Protein AF-0000000068389903 (afdb_homodimer)

pLDDT: mean 89.95, std 9.12, range [30.08, 98.62]

Sequence (602 aa):
MDLNRTVRKAVIPVAGNGTRFLPATKAMPKEMLTIVDRPVVQYAVDEAMQAGIEHIIFVTSRNKTAIEDYFDSAPELINTLTRSGKTVQVLQLEKMLPVAGTVSYTRQQVPLGLGHAVWCARELVGKEPFALLLPDMVSYGARGCIAGLMELYDEVGGNILGVEECLPEEVSSYGVVGVGQKVNHGFSVTEMVEKPEPSKAPSNYYLNGRYILQPEIFDILARQERGAGNEIQLTDGMKRLAEKQPFHAQKYSGRTFDCGSKQGFIAANVAFSLMRSDMEAQVLASVKELIANHESRVQAAMDLNRTVRKAVIPVAGNGTRFLPATKAMPKEMLTIVDRPVVQYAVDEAMQAGIEHIIFVTSRNKTAIEDYFDSAPELINTLTRSGKTVQVLQLEKMLPVAGTVSYTRQQVPLGLGHAVWCARELVGKEPFALLLPDMVSYGARGCIAGLMELYDEVGGNILGVEECLPEEVSSYGVVGVGQKVNHGFSVTEMVEKPEPSKAPSNYYLNGRYILQPEIFDILARQERGAGNEIQLTDGMKRLAEKQPFHAQKYSGRTFDCGSKQGFIAANVAFSLMRSDMEAQVLASVKELIANHESRVQAA

Organism: Agrobacterium fabrum (strain C58 / ATCC 33970) (NCBI:txid176299)

InterPro domains:
  IPR005771 UTP--glucose-1-phosphate uridylyltransferase, bacterial/archaeal-type [PTHR43197] (6-293)
  IPR005771 UTP--glucose-1-phosphate uridylyltransferase, bacterial/archaeal-type [cd02541] (8-274)
  IPR005835 Nucleotidyl transferase domain [PF00483] (9-270)
  IPR029044 Nucleotide-diphospho-sugar transferases [G3DSA:3.90.550.10] (2-292)
  IPR029044 Nucleotide-diphospho-sugar transferases [SSF53448] (8-279)

Nearest PDB structures (foldseek):
  5i1f-assembly1_A-2  TM=9.658E-01  e=2.493E-39  Burkholderia vietnamiensis G4
  5j49-assembly1_A  TM=9.443E-01  e=2.102E-37  Paraburkholderia xenovorans LB400
  5ve7-assembly1_A  TM=9.549E-01  e=1.439E-34  Burkholderia ambifaria MC40-6
  8f73-assembly1_B-2  TM=9.116E-01  e=5.793E-33  Pseudomonas aeruginosa PAO1
  8f73-assembly2_C  TM=9.127E-01  e=7.882E-33  Pseudomonas aeruginosa PAO1

Structure (mmCIF, N/CA/C/O backbone):
data_AF-0000000068389903-model_v1
#
loop_
_entity.id
_entity.type
_entity.pdbx_description
1 polymer 'UTP--glucose-1-phosphate uridylyltransferase'
#
loop_
_atom_site.group_PDB
_atom_site.id
_atom_site.type_symbol
_atom_site.label_atom_id
_atom_site.label_alt_id
_atom_site.label_comp_id
_atom_site.label_asym_id
_atom_site.label_entity_id
_atom_site.label_seq_id
_atom_site.pdbx_PDB_ins_code
_atom_site.Cartn_x
_atom_site.Cartn_y
_atom_site.Cartn_z
_atom_site.occupancy
_atom_site.B_iso_or_equiv
_atom_site.auth_seq_id
_atom_site.auth_comp_id
_atom_site.auth_asym_id
_atom_site.auth_atom_id
_atom_site.pdbx_PDB_model_num
ATOM 1 N N . MET A 1 1 ? 3.689 47.781 10.742 1 30.08 1 MET A N 1
ATOM 2 C CA . MET A 1 1 ? 2.787 46.656 10.477 1 30.08 1 MET A CA 1
ATOM 3 C C . MET A 1 1 ? 3.568 45.406 10.117 1 30.08 1 MET A C 1
ATOM 5 O O . MET A 1 1 ? 4.242 45.344 9.094 1 30.08 1 MET A O 1
ATOM 9 N N . ASP A 1 2 ? 4.395 44.75 10.906 1 40.91 2 ASP A N 1
ATOM 10 C CA . ASP A 1 2 ? 5.426 43.75 10.664 1 40.91 2 ASP A CA 1
ATOM 11 C C . ASP A 1 2 ? 4.938 42.688 9.68 1 40.91 2 ASP A C 1
ATOM 13 O O . ASP A 1 2 ? 3.938 42.031 9.922 1 40.91 2 ASP A O 1
ATOM 17 N N . LEU A 1 3 ? 4.996 42.906 8.383 1 47.38 3 LEU A N 1
ATOM 18 C CA . LEU A 1 3 ? 4.602 42.156 7.195 1 47.38 3 LEU A CA 1
ATOM 19 C C . LEU A 1 3 ? 4.832 40.656 7.391 1 47.38 3 LEU A C 1
ATOM 21 O O . LEU A 1 3 ? 5.926 40.25 7.773 1 47.38 3 LEU A O 1
ATOM 25 N N . ASN A 1 4 ? 3.652 40 7.75 1 64.75 4 ASN A N 1
ATOM 26 C CA . ASN A 1 4 ? 3.709 38.531 7.945 1 64.75 4 ASN A CA 1
ATOM 27 C C . ASN A 1 4 ? 4.66 37.875 6.949 1 64.75 4 ASN A C 1
ATOM 29 O O . ASN A 1 4 ? 4.574 38.125 5.746 1 64.75 4 ASN A O 1
ATOM 33 N N . ARG A 1 5 ? 5.898 37.531 7.488 1 79.06 5 ARG A N 1
ATOM 34 C CA . ARG A 1 5 ? 6.859 36.812 6.641 1 79.06 5 ARG A CA 1
ATOM 35 C C . ARG A 1 5 ? 6.188 35.688 5.859 1 79.06 5 ARG A C 1
ATOM 37 O O . ARG A 1 5 ? 5.281 35.031 6.367 1 79.06 5 ARG A O 1
ATOM 44 N N . THR A 1 6 ? 6.395 35.719 4.641 1 89.31 6 THR A N 1
ATOM 45 C CA . THR A 1 6 ? 5.855 34.688 3.752 1 89.31 6 THR A CA 1
ATOM 46 C C . THR A 1 6 ? 6.27 33.312 4.223 1 89.31 6 THR A C 1
ATOM 48 O O . THR A 1 6 ? 7.402 33.094 4.668 1 89.31 6 THR A O 1
ATOM 51 N N . VAL A 1 7 ? 5.395 32.438 4.262 1 95.69 7 VAL A N 1
ATOM 52 C CA . VAL A 1 7 ? 5.676 31.047 4.59 1 95.69 7 VAL A CA 1
ATOM 53 C C . VAL A 1 7 ? 6.258 30.344 3.371 1 95.69 7 VAL A C 1
ATOM 55 O O . VAL A 1 7 ? 5.527 30 2.439 1 95.69 7 VAL A O 1
ATOM 58 N N . ARG A 1 8 ? 7.516 30.109 3.387 1 95.25 8 ARG A N 1
ATOM 59 C CA . ARG A 1 8 ? 8.188 29.562 2.209 1 95.25 8 ARG A CA 1
ATOM 60 C C . ARG A 1 8 ? 8.625 28.125 2.445 1 95.25 8 ARG A C 1
ATOM 62 O O . ARG A 1 8 ? 8.914 27.391 1.495 1 95.25 8 ARG A O 1
ATOM 69 N N . LYS A 1 9 ? 8.734 27.719 3.658 1 96.88 9 LYS A N 1
ATOM 70 C CA . LYS A 1 9 ? 9.258 26.391 3.992 1 96.88 9 LYS A CA 1
ATOM 71 C C . LYS A 1 9 ? 8.18 25.516 4.617 1 96.88 9 LYS A C 1
ATOM 73 O O . LYS A 1 9 ? 7.285 26.016 5.301 1 96.88 9 LYS A O 1
ATOM 78 N N . ALA A 1 10 ? 8.273 24.234 4.328 1 97.88 10 ALA A N 1
ATOM 79 C CA . ALA A 1 10 ? 7.371 23.25 4.922 1 97.88 10 ALA A CA 1
ATOM 80 C C . ALA A 1 10 ? 8.148 22.094 5.539 1 97.88 10 ALA A C 1
ATOM 82 O O . ALA A 1 10 ? 9.148 21.625 4.973 1 97.88 10 ALA A O 1
ATOM 83 N N . VAL A 1 11 ? 7.754 21.734 6.723 1 97.94 11 VAL A N 1
ATOM 84 C CA . VAL A 1 11 ? 8.312 20.578 7.406 1 97.94 11 VAL A CA 1
ATOM 85 C C . VAL A 1 11 ? 7.348 19.391 7.305 1 97.94 11 VAL A C 1
ATOM 87 O O . VAL A 1 11 ? 6.16 19.531 7.605 1 97.94 11 VAL A O 1
ATOM 90 N N . ILE A 1 12 ? 7.828 18.25 6.863 1 97.38 12 ILE A N 1
ATOM 91 C CA . ILE A 1 12 ? 7.066 17.016 6.75 1 97.38 12 ILE A CA 1
ATOM 92 C C . ILE A 1 12 ? 7.758 15.906 7.547 1 97.38 12 ILE A C 1
ATOM 94 O O . ILE A 1 12 ? 8.734 15.32 7.086 1 97.38 12 ILE A O 1
ATOM 98 N N . PRO A 1 13 ? 7.246 15.617 8.758 1 97 13 PRO A N 1
ATOM 99 C CA . PRO A 1 13 ? 7.836 14.547 9.562 1 97 13 PRO A CA 1
ATOM 100 C C . PRO A 1 13 ? 7.527 13.156 9.016 1 97 13 PRO A C 1
ATOM 102 O O . PRO A 1 13 ? 6.355 12.789 8.875 1 97 13 PRO A O 1
ATOM 105 N N . VAL A 1 14 ? 8.547 12.375 8.719 1 94.5 14 VAL A N 1
ATOM 106 C CA . VAL A 1 14 ? 8.383 11.031 8.172 1 94.5 14 VAL A CA 1
ATOM 107 C C . VAL A 1 14 ? 9.273 10.055 8.93 1 94.5 14 VAL A C 1
ATOM 109 O O . VAL A 1 14 ? 9.781 9.086 8.352 1 94.5 14 VAL A O 1
ATOM 112 N N . ALA A 1 15 ? 9.516 10.305 10.164 1 89.75 15 ALA A N 1
ATOM 113 C CA . ALA A 1 15 ? 10.516 9.539 10.914 1 89.75 15 ALA A CA 1
ATOM 114 C C . ALA A 1 15 ? 9.859 8.398 11.695 1 89.75 15 ALA A C 1
ATOM 116 O O . ALA A 1 15 ? 10.555 7.52 12.203 1 89.75 15 ALA A O 1
ATOM 117 N N . GLY A 1 16 ? 8.609 8.359 11.781 1 85.31 16 GLY A N 1
ATOM 118 C CA . GLY A 1 16 ? 7.922 7.383 12.609 1 85.31 16 GLY A CA 1
ATOM 119 C C . GLY A 1 16 ? 8.141 5.953 12.164 1 85.31 16 GLY A C 1
ATOM 120 O O . GLY A 1 16 ? 8.32 5.688 10.977 1 85.31 16 GLY A O 1
ATOM 121 N N . ASN A 1 17 ? 7.973 5.027 13.125 1 80.81 17 ASN A N 1
ATOM 122 C CA . ASN A 1 17 ? 8.203 3.615 12.844 1 80.81 17 ASN A CA 1
ATOM 123 C C . ASN A 1 17 ? 6.988 2.963 12.195 1 80.81 17 ASN A C 1
ATOM 125 O O . ASN A 1 17 ? 7.09 1.868 11.633 1 80.81 17 ASN A O 1
ATOM 129 N N . GLY A 1 18 ? 5.93 3.574 12.32 1 86.69 18 GLY A N 1
ATOM 130 C CA . GLY A 1 18 ? 4.734 3.033 11.688 1 86.69 18 GLY A CA 1
ATOM 131 C C . GLY A 1 18 ? 4.305 1.701 12.266 1 86.69 18 GLY A C 1
ATOM 132 O O . GLY A 1 18 ? 3.926 0.789 11.531 1 86.69 18 GLY A O 1
ATOM 133 N N . THR A 1 19 ? 4.297 1.556 13.555 1 83.94 19 THR A N 1
ATOM 134 C CA . THR A 1 19 ? 4.09 0.281 14.234 1 83.94 19 THR A CA 1
ATOM 135 C C . THR A 1 19 ? 2.67 -0.229 14 1 83.94 19 THR A C 1
ATOM 137 O O . THR A 1 19 ? 2.428 -1.438 14.016 1 83.94 19 THR A O 1
ATOM 140 N N . ARG A 1 20 ? 1.738 0.607 13.734 1 85.06 20 ARG A N 1
ATOM 141 C CA . ARG A 1 20 ? 0.344 0.231 13.531 1 85.06 20 ARG A CA 1
ATOM 142 C C . ARG A 1 20 ? 0.177 -0.547 12.227 1 85.06 20 ARG A C 1
ATOM 144 O O . ARG A 1 20 ? -0.823 -1.241 12.039 1 85.06 20 ARG A O 1
ATOM 151 N N . PHE A 1 21 ? 1.105 -0.457 11.383 1 89.69 21 PHE A N 1
ATOM 152 C CA . PHE A 1 21 ? 0.989 -1.113 10.086 1 89.69 21 PHE A CA 1
ATOM 153 C C . PHE A 1 21 ? 1.991 -2.256 9.961 1 89.69 21 PHE A C 1
ATOM 155 O O . PHE A 1 21 ? 2.309 -2.695 8.859 1 89.69 21 PHE A O 1
ATOM 162 N N . LEU A 1 22 ? 2.521 -2.57 11.078 1 88.31 22 LEU A N 1
ATOM 163 C CA . LEU A 1 22 ? 3.266 -3.824 11.047 1 88.31 22 LEU A CA 1
ATOM 164 C C . LEU A 1 22 ? 2.379 -4.973 10.578 1 88.31 22 LEU A C 1
ATOM 166 O O . LEU A 1 22 ? 1.187 -5.008 10.891 1 88.31 22 LEU A O 1
ATOM 170 N N . PRO A 1 23 ? 2.885 -5.848 9.727 1 89.25 23 PRO A N 1
ATOM 171 C CA . PRO A 1 23 ? 4.301 -6.113 9.469 1 89.25 23 PRO A CA 1
ATOM 172 C C . PRO A 1 23 ? 4.836 -5.344 8.266 1 89.25 23 PRO A C 1
ATOM 174 O O . PRO A 1 23 ? 6.039 -5.355 8.008 1 89.25 23 PRO A O 1
ATOM 177 N N . ALA A 1 24 ? 4.008 -4.695 7.555 1 86.69 24 ALA A N 1
ATOM 178 C CA . ALA A 1 24 ? 4.441 -4.035 6.324 1 86.69 24 ALA A CA 1
ATOM 179 C C . ALA A 1 24 ? 5.555 -3.027 6.605 1 86.69 24 ALA A C 1
ATOM 181 O O . ALA A 1 24 ? 6.512 -2.924 5.836 1 86.69 24 ALA A O 1
ATOM 182 N N . THR A 1 25 ? 5.422 -2.367 7.68 1 86 25 THR A N 1
ATOM 183 C CA . THR A 1 25 ? 6.316 -1.25 7.969 1 86 25 THR A CA 1
ATOM 184 C C . THR A 1 25 ? 7.656 -1.75 8.5 1 86 25 THR A C 1
ATOM 186 O O . THR A 1 25 ? 8.547 -0.953 8.805 1 86 25 THR A O 1
ATOM 189 N N . LYS A 1 26 ? 7.77 -3.033 8.578 1 83.31 26 LYS A N 1
ATOM 190 C CA . LYS A 1 26 ? 9.078 -3.617 8.867 1 83.31 26 LYS A CA 1
ATOM 191 C C . LYS A 1 26 ? 10.102 -3.223 7.809 1 83.31 26 LYS A C 1
ATOM 193 O O . LYS A 1 26 ? 11.281 -3.051 8.109 1 83.31 26 LYS A O 1
ATOM 198 N N . ALA A 1 27 ? 9.594 -3.119 6.582 1 81.88 27 ALA A N 1
ATOM 199 C CA . ALA A 1 27 ? 10.531 -2.898 5.488 1 81.88 27 ALA A CA 1
ATOM 200 C C . ALA A 1 27 ? 10.094 -1.722 4.617 1 81.88 27 ALA A C 1
ATOM 202 O O . ALA A 1 27 ? 10.727 -1.422 3.604 1 81.88 27 ALA A O 1
ATOM 203 N N . MET A 1 28 ? 9.07 -1.075 5.074 1 86.38 28 MET A N 1
ATOM 204 C CA . MET A 1 28 ? 8.562 0.061 4.312 1 86.38 28 MET A CA 1
ATOM 205 C C . MET A 1 28 ? 8.07 1.166 5.246 1 86.38 28 MET A C 1
ATOM 207 O O . MET A 1 28 ? 7.324 0.903 6.188 1 86.38 28 MET A O 1
ATOM 211 N N . PRO A 1 29 ? 8.484 2.379 4.922 1 89.94 29 PRO A N 1
ATOM 212 C CA . PRO A 1 29 ? 7.902 3.473 5.703 1 89.94 29 PRO A CA 1
ATOM 213 C C . PRO A 1 29 ? 6.391 3.594 5.512 1 89.94 29 PRO A C 1
ATOM 215 O O . PRO A 1 29 ? 5.891 3.412 4.398 1 89.94 29 PRO A O 1
ATOM 218 N N . LYS A 1 30 ? 5.73 3.893 6.555 1 91.12 30 LYS A N 1
ATOM 219 C CA . LYS A 1 30 ? 4.281 4.035 6.48 1 91.12 30 LYS A CA 1
ATOM 220 C C . LYS A 1 30 ? 3.887 5.141 5.508 1 91.12 30 LYS A C 1
ATOM 222 O O . LYS A 1 30 ? 2.828 5.074 4.879 1 91.12 30 LYS A O 1
ATOM 227 N N . GLU A 1 31 ? 4.707 6.105 5.387 1 92.5 31 GLU A N 1
ATOM 228 C CA . GLU A 1 31 ? 4.457 7.238 4.5 1 92.5 31 GLU A CA 1
ATOM 229 C C . GLU A 1 31 ? 4.543 6.82 3.035 1 92.5 31 GLU A C 1
ATOM 231 O O . GLU A 1 31 ? 4.117 7.566 2.146 1 92.5 31 GLU A O 1
ATOM 236 N N . MET A 1 32 ? 5.07 5.613 2.824 1 91.81 32 MET A N 1
ATOM 237 C CA . MET A 1 32 ? 5.215 5.109 1.46 1 91.81 32 MET A CA 1
ATOM 238 C C . MET A 1 32 ? 4.059 4.184 1.1 1 91.81 32 MET A C 1
ATOM 240 O O . MET A 1 32 ? 3.955 3.727 -0.041 1 91.81 32 MET A O 1
ATOM 244 N N . LEU A 1 33 ? 3.262 3.918 2.096 1 93.5 33 LEU A N 1
ATOM 245 C CA . LEU A 1 33 ? 2.051 3.18 1.753 1 93.5 33 LEU A CA 1
ATOM 246 C C . LEU A 1 33 ? 1.246 3.918 0.69 1 93.5 33 LEU A C 1
ATOM 248 O O . LEU A 1 33 ? 1.258 5.152 0.642 1 93.5 33 LEU A O 1
ATOM 252 N N . THR A 1 34 ? 0.503 3.162 -0.12 1 94.44 34 THR A N 1
ATOM 253 C CA . THR A 1 34 ? -0.035 3.803 -1.313 1 94.44 34 THR A CA 1
ATOM 254 C C . THR A 1 34 ? -1.554 3.928 -1.222 1 94.44 34 THR A C 1
ATOM 256 O O . THR A 1 34 ? -2.229 3.018 -0.736 1 94.44 34 THR A O 1
ATOM 259 N N . ILE A 1 35 ? -1.964 5.066 -1.566 1 94.44 35 ILE A N 1
ATOM 260 C CA . ILE A 1 35 ? -3.361 5.254 -1.945 1 94.44 35 ILE A CA 1
ATOM 261 C C . ILE A 1 35 ? -3.512 5.094 -3.457 1 94.44 35 ILE A C 1
ATOM 263 O O . ILE A 1 35 ? -3.08 5.953 -4.223 1 94.44 35 ILE A O 1
ATOM 267 N N . VAL A 1 36 ? -4.113 4.016 -3.842 1 93.06 36 VAL A N 1
ATOM 268 C CA . VAL A 1 36 ? -4.203 3.549 -5.223 1 93.06 36 VAL A CA 1
ATOM 269 C C . VAL A 1 36 ? -2.801 3.324 -5.781 1 93.06 36 VAL A C 1
ATOM 271 O O . VAL A 1 36 ? -2.217 2.254 -5.602 1 93.06 36 VAL A O 1
ATOM 274 N N . ASP A 1 37 ? -2.113 4.383 -6.371 1 92.38 37 ASP A N 1
ATOM 275 C CA . ASP A 1 37 ? -0.802 4.191 -6.98 1 92.38 37 ASP A CA 1
ATOM 276 C C . ASP A 1 37 ? 0.18 5.266 -6.523 1 92.38 37 ASP A C 1
ATOM 278 O O . ASP A 1 37 ? 1.258 5.418 -7.105 1 92.38 37 ASP A O 1
ATOM 282 N N . ARG A 1 38 ? -0.188 6.031 -5.52 1 93.25 38 ARG A N 1
ATOM 283 C CA . ARG A 1 38 ? 0.658 7.117 -5.039 1 93.25 38 ARG A CA 1
ATOM 284 C C . ARG A 1 38 ? 0.916 6.992 -3.539 1 93.25 38 ARG A C 1
ATOM 286 O O . ARG A 1 38 ? -0.008 6.73 -2.766 1 93.25 38 ARG A O 1
ATOM 293 N N . PRO A 1 39 ? 2.188 7.164 -3.15 1 94.38 39 PRO A N 1
ATOM 294 C CA . PRO A 1 39 ? 2.477 7.137 -1.716 1 94.38 39 PRO A CA 1
ATOM 295 C C . PRO A 1 39 ? 1.772 8.258 -0.952 1 94.38 39 PRO A C 1
ATOM 297 O O . PRO A 1 39 ? 1.602 9.359 -1.482 1 94.38 39 PRO A O 1
ATOM 300 N N . VAL A 1 40 ? 1.478 8.008 0.271 1 94.44 40 VAL A N 1
ATOM 301 C CA . VAL A 1 40 ? 0.803 8.953 1.154 1 94.44 40 VAL A CA 1
ATOM 302 C C . VAL A 1 40 ? 1.606 10.25 1.237 1 94.44 40 VAL A C 1
ATOM 304 O O . VAL A 1 40 ? 1.036 11.344 1.211 1 94.44 40 VAL A O 1
ATOM 307 N N . VAL A 1 41 ? 2.914 10.164 1.264 1 94.56 41 VAL A N 1
ATOM 308 C CA . VAL A 1 41 ? 3.787 11.32 1.454 1 94.56 41 VAL A CA 1
ATOM 309 C C . VAL A 1 41 ? 3.682 12.25 0.249 1 94.56 41 VAL A C 1
ATOM 311 O O . VAL A 1 41 ? 3.832 13.469 0.381 1 94.56 41 VAL A O 1
ATOM 314 N N . GLN A 1 42 ? 3.393 11.711 -0.896 1 92.81 42 GLN A N 1
ATOM 315 C CA . GLN A 1 42 ? 3.299 12.516 -2.113 1 92.81 42 GLN A CA 1
ATOM 316 C C . GLN A 1 42 ? 2.158 13.523 -2.021 1 92.81 42 GLN A C 1
ATOM 318 O O . GLN A 1 42 ? 2.258 14.633 -2.557 1 92.81 42 GLN A O 1
ATOM 323 N N . TYR A 1 43 ? 1.104 13.156 -1.395 1 93.38 43 TYR A N 1
ATOM 324 C CA . TYR A 1 43 ? -0.045 14.047 -1.264 1 93.38 43 TYR A CA 1
ATOM 325 C C . TYR A 1 43 ? 0.307 15.273 -0.435 1 93.38 43 TYR A C 1
ATOM 327 O O . TYR A 1 43 ? -0.146 16.375 -0.732 1 93.38 43 TYR A O 1
ATOM 335 N N . ALA A 1 44 ? 1.075 15.062 0.589 1 94.38 44 ALA A N 1
ATOM 336 C CA . ALA A 1 44 ? 1.529 16.188 1.404 1 94.38 44 ALA A CA 1
ATOM 337 C C . ALA A 1 44 ? 2.436 17.109 0.602 1 94.38 44 ALA A C 1
ATOM 339 O O . ALA A 1 44 ? 2.305 18.344 0.678 1 94.38 44 ALA A O 1
ATOM 340 N N . VAL A 1 45 ? 3.311 16.531 -0.181 1 93.12 45 VAL A N 1
ATOM 341 C CA . VAL A 1 45 ? 4.254 17.297 -0.983 1 93.12 45 VAL A CA 1
ATOM 342 C C . VAL A 1 45 ? 3.502 18.109 -2.043 1 93.12 45 VAL A C 1
ATOM 344 O O . VAL A 1 45 ? 3.748 19.297 -2.217 1 93.12 45 VAL A O 1
ATOM 347 N N . ASP A 1 46 ? 2.588 17.453 -2.707 1 91.62 46 ASP A N 1
ATOM 348 C CA . ASP A 1 46 ? 1.787 18.125 -3.729 1 91.62 46 ASP A CA 1
ATOM 349 C C . ASP A 1 46 ? 1.021 19.297 -3.137 1 91.62 46 ASP A C 1
ATOM 351 O O . ASP A 1 46 ? 0.947 20.375 -3.748 1 91.62 46 ASP A O 1
ATOM 355 N N . GLU A 1 47 ? 0.43 19.047 -1.997 1 93.38 47 GLU A N 1
ATOM 356 C CA . GLU A 1 47 ? -0.327 20.094 -1.323 1 93.38 47 GLU A CA 1
ATOM 357 C C . GLU A 1 47 ? 0.563 21.281 -0.984 1 93.38 47 GLU A C 1
ATOM 359 O O . GLU A 1 47 ? 0.171 22.438 -1.183 1 93.38 47 GLU A O 1
ATOM 364 N N . ALA A 1 48 ? 1.746 21.016 -0.447 1 93.75 48 ALA A N 1
ATOM 365 C CA . ALA A 1 48 ? 2.699 22.062 -0.107 1 93.75 48 ALA A CA 1
ATOM 366 C C . ALA A 1 48 ? 3.094 22.875 -1.343 1 93.75 48 ALA A C 1
ATOM 368 O O . ALA A 1 48 ? 3.092 24.109 -1.315 1 93.75 48 ALA A O 1
ATOM 369 N N . MET A 1 49 ? 3.338 22.172 -2.383 1 89.81 49 MET A N 1
ATOM 370 C CA . MET A 1 49 ? 3.746 22.828 -3.623 1 89.81 49 MET A CA 1
ATOM 371 C C . MET A 1 49 ? 2.617 23.688 -4.18 1 89.81 49 MET A C 1
ATOM 373 O O . MET A 1 49 ? 2.854 24.812 -4.625 1 89.81 49 MET A O 1
ATOM 377 N N . GLN A 1 50 ? 1.479 23.188 -4.117 1 89.38 50 GLN A N 1
ATOM 378 C CA . GLN A 1 50 ? 0.307 23.906 -4.598 1 89.38 50 GLN A CA 1
ATOM 379 C C . GLN A 1 50 ? 0.088 25.203 -3.801 1 89.38 50 GLN A C 1
ATOM 381 O O . GLN A 1 50 ? -0.409 26.188 -4.336 1 89.38 50 GLN A O 1
ATOM 386 N N . ALA A 1 51 ? 0.481 25.172 -2.572 1 93.25 51 ALA A N 1
ATOM 387 C CA . ALA A 1 51 ? 0.275 26.312 -1.689 1 93.25 51 ALA A CA 1
ATOM 388 C C . ALA A 1 51 ? 1.389 27.344 -1.858 1 93.25 51 ALA A C 1
ATOM 390 O O . ALA A 1 51 ? 1.389 28.375 -1.192 1 93.25 51 ALA A O 1
ATOM 391 N N . GLY A 1 52 ? 2.355 27.031 -2.689 1 90.75 52 GLY A N 1
ATOM 392 C CA . GLY A 1 52 ? 3.412 27.984 -2.982 1 90.75 52 GLY A CA 1
ATOM 393 C C . GLY A 1 52 ? 4.641 27.797 -2.113 1 90.75 52 GLY A C 1
ATOM 394 O O . GLY A 1 52 ? 5.527 28.656 -2.088 1 90.75 52 GLY A O 1
ATOM 395 N N . ILE A 1 53 ? 4.738 26.719 -1.399 1 93.88 53 ILE A N 1
ATOM 396 C CA . I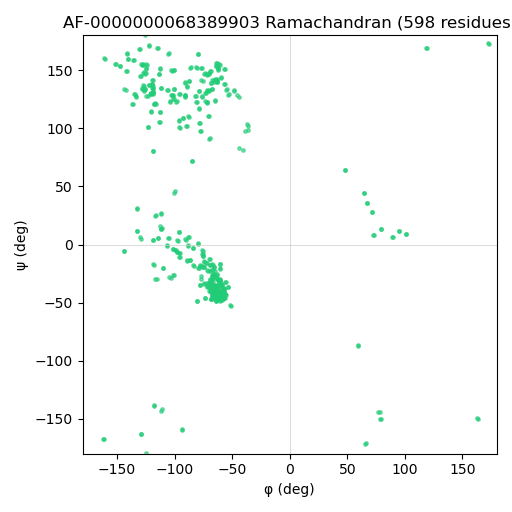LE A 1 53 ? 5.922 26.406 -0.609 1 93.88 53 ILE A CA 1
ATOM 397 C C . ILE A 1 53 ? 7.129 26.219 -1.532 1 93.88 53 ILE A C 1
ATOM 399 O O . ILE A 1 53 ? 7.027 25.562 -2.574 1 93.88 53 ILE A O 1
ATOM 403 N N . GLU A 1 54 ? 8.234 26.734 -1.091 1 90.94 54 GLU A N 1
ATOM 404 C CA . GLU A 1 54 ? 9.43 26.734 -1.933 1 90.94 54 GLU A CA 1
ATOM 405 C C . GLU A 1 54 ? 10.414 25.656 -1.494 1 90.94 54 GLU A C 1
ATOM 407 O O . GLU A 1 54 ? 11.234 25.203 -2.293 1 90.94 54 GLU A O 1
ATOM 412 N N . HIS A 1 55 ? 10.383 25.359 -0.279 1 93.62 55 HIS A N 1
ATOM 413 C CA . HIS A 1 55 ? 11.359 24.438 0.289 1 93.62 55 HIS A CA 1
ATOM 414 C C . HIS A 1 55 ? 10.695 23.438 1.222 1 93.62 55 HIS A C 1
ATOM 416 O O . HIS A 1 55 ? 10.039 23.812 2.193 1 93.62 55 HIS A O 1
ATOM 422 N N . ILE A 1 56 ? 10.883 22.156 0.854 1 95.44 56 ILE A N 1
ATOM 423 C CA . ILE A 1 56 ? 10.312 21.094 1.659 1 95.44 56 ILE A CA 1
ATOM 424 C C . ILE A 1 56 ? 11.406 20.438 2.504 1 95.44 56 ILE A C 1
ATOM 426 O O . ILE A 1 56 ? 12.469 20.078 1.988 1 95.44 56 ILE A O 1
ATOM 430 N N . ILE A 1 57 ? 11.172 20.328 3.773 1 95.44 57 ILE A N 1
ATOM 431 C CA . ILE A 1 57 ? 12.102 19.719 4.711 1 95.44 57 ILE A CA 1
ATOM 432 C C . ILE A 1 57 ? 11.5 18.422 5.25 1 95.44 57 ILE A C 1
ATOM 434 O O . ILE A 1 57 ? 10.516 18.438 5.988 1 95.44 57 ILE A O 1
ATOM 438 N N . PHE A 1 58 ? 12.141 17.297 4.902 1 94.81 58 PHE A N 1
ATOM 439 C CA . PHE A 1 58 ? 11.734 16.016 5.449 1 94.81 58 PHE A CA 1
ATOM 440 C C . PHE A 1 58 ? 12.5 15.695 6.727 1 94.81 58 PHE A C 1
ATOM 442 O O . PHE A 1 58 ? 13.727 15.852 6.773 1 94.81 58 PHE A O 1
ATOM 449 N N . VAL A 1 59 ? 11.766 15.383 7.793 1 95.62 59 VAL A N 1
ATOM 450 C CA . VAL A 1 59 ? 12.406 14.828 8.984 1 95.62 59 VAL A CA 1
ATOM 451 C C . VAL A 1 59 ? 12.312 13.305 8.953 1 95.62 59 VAL A C 1
ATOM 453 O O . VAL A 1 59 ? 11.25 12.734 9.203 1 95.62 59 VAL A O 1
ATOM 456 N N . THR A 1 60 ? 13.359 12.664 8.703 1 92.5 60 THR A N 1
ATOM 457 C CA . THR A 1 60 ? 13.391 11.227 8.461 1 92.5 60 THR A CA 1
ATOM 458 C C . THR A 1 60 ? 14.188 10.508 9.547 1 92.5 60 THR A C 1
ATOM 460 O O . THR A 1 60 ? 14.656 11.141 10.5 1 92.5 60 THR A O 1
ATOM 463 N N . SER A 1 61 ? 14.141 9.234 9.609 1 88.12 61 SER A N 1
ATOM 464 C CA . SER A 1 61 ? 14.898 8.391 10.523 1 88.12 61 SER A CA 1
ATOM 465 C C . SER A 1 61 ? 15.617 7.27 9.773 1 88.12 61 SER A C 1
ATOM 467 O O . SER A 1 61 ? 15.844 7.375 8.562 1 88.12 61 SER A O 1
ATOM 469 N N . ARG A 1 62 ? 16.016 6.27 10.57 1 76.19 62 ARG A N 1
ATOM 470 C CA . ARG A 1 62 ? 16.688 5.137 9.945 1 76.19 62 ARG A CA 1
ATOM 471 C C . ARG A 1 62 ? 15.719 4.316 9.109 1 76.19 62 ARG A C 1
ATOM 473 O O . ARG A 1 62 ? 14.523 4.242 9.43 1 76.19 62 ARG A O 1
ATOM 480 N N . ASN A 1 63 ? 16.141 3.727 8.031 1 72.25 63 ASN A N 1
ATOM 481 C CA . ASN A 1 63 ? 15.391 2.791 7.199 1 72.25 63 ASN A CA 1
ATOM 482 C C . ASN A 1 63 ? 14.289 3.5 6.414 1 72.25 63 ASN A C 1
ATOM 484 O O . ASN A 1 63 ? 13.195 2.953 6.234 1 72.25 63 ASN A O 1
ATOM 488 N N . LYS A 1 64 ? 14.547 4.785 6.141 1 79.06 64 LYS A N 1
ATOM 489 C CA . LYS A 1 64 ? 13.578 5.559 5.371 1 79.06 64 LYS A CA 1
ATOM 490 C C . LYS A 1 64 ? 14.125 5.914 3.992 1 79.06 64 LYS A C 1
ATOM 492 O O . LYS A 1 64 ? 13.719 6.914 3.398 1 79.06 64 LYS A O 1
ATOM 497 N N . THR A 1 65 ? 14.984 5.145 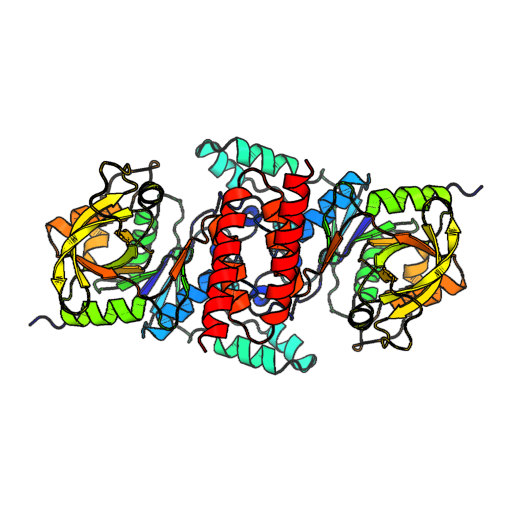3.506 1 79.56 65 THR A N 1
ATOM 498 C CA . THR A 1 65 ? 15.648 5.398 2.23 1 79.56 65 THR A CA 1
ATOM 499 C C . THR A 1 65 ? 14.641 5.402 1.088 1 79.56 65 THR A C 1
ATOM 501 O O . THR A 1 65 ? 14.82 6.109 0.095 1 79.56 65 THR A O 1
ATOM 504 N N . ALA A 1 66 ? 13.633 4.691 1.234 1 83.56 66 ALA A N 1
ATOM 505 C CA . ALA A 1 66 ? 12.609 4.605 0.192 1 83.56 66 ALA A CA 1
ATOM 506 C C . ALA A 1 66 ? 12 5.973 -0.098 1 83.56 66 ALA A C 1
ATOM 508 O O . ALA A 1 66 ? 11.656 6.277 -1.242 1 83.56 66 ALA A O 1
ATOM 509 N N . ILE A 1 67 ? 11.867 6.785 0.882 1 86.75 67 ILE A N 1
ATOM 510 C CA . ILE A 1 67 ? 11.305 8.117 0.712 1 86.75 67 ILE A CA 1
ATOM 511 C C . ILE A 1 67 ? 12.266 8.984 -0.093 1 86.75 67 ILE A C 1
ATOM 513 O O . ILE A 1 67 ? 11.859 9.672 -1.036 1 86.75 67 ILE A O 1
ATOM 517 N N . GLU A 1 68 ? 13.492 8.945 0.269 1 83.25 68 GLU A N 1
ATOM 518 C CA . GLU A 1 68 ? 14.508 9.703 -0.457 1 83.25 68 GLU A CA 1
ATOM 519 C C . GLU A 1 68 ? 14.594 9.25 -1.911 1 83.25 68 GLU A C 1
ATOM 521 O O . GLU A 1 68 ? 14.656 10.078 -2.822 1 83.25 68 GLU A O 1
ATOM 526 N N . ASP A 1 69 ? 14.523 7.953 -2.096 1 82.5 69 ASP A N 1
ATOM 527 C CA . ASP A 1 69 ? 14.586 7.391 -3.441 1 82.5 69 ASP A CA 1
ATOM 528 C C . ASP A 1 69 ? 13.375 7.82 -4.27 1 82.5 69 ASP A C 1
ATOM 530 O O . ASP A 1 69 ? 13.492 8.047 -5.477 1 82.5 69 ASP A O 1
ATOM 534 N N . TYR A 1 70 ? 12.328 7.93 -3.662 1 85.69 70 TYR A N 1
ATOM 535 C CA . TYR A 1 70 ? 11.086 8.273 -4.348 1 85.69 70 TYR A CA 1
ATOM 536 C C . TYR A 1 70 ? 11.148 9.695 -4.906 1 85.69 70 TYR A C 1
ATOM 538 O O . TYR A 1 70 ? 10.672 9.953 -6.012 1 85.69 70 TYR A O 1
ATOM 546 N N . PHE A 1 71 ? 11.711 10.594 -4.199 1 84.19 71 PHE A N 1
ATOM 547 C CA . PHE A 1 71 ? 11.742 11.992 -4.621 1 84.19 71 PHE A CA 1
ATOM 548 C C . PHE A 1 71 ? 13.055 12.312 -5.328 1 84.19 71 PHE A C 1
ATOM 550 O O . PHE A 1 71 ? 13.375 13.484 -5.562 1 84.19 71 PHE A O 1
ATOM 557 N N . ASP A 1 72 ? 13.789 11.281 -5.625 1 78.5 72 ASP A N 1
ATOM 558 C CA . ASP A 1 72 ? 15.031 11.43 -6.379 1 78.5 72 ASP A CA 1
ATOM 559 C C . ASP A 1 72 ? 14.852 10.969 -7.824 1 78.5 72 ASP A C 1
ATOM 561 O O . ASP A 1 72 ? 13.82 10.391 -8.18 1 78.5 72 ASP A O 1
ATOM 565 N N . SER A 1 73 ? 15.828 11.375 -8.641 1 74.56 73 SER A N 1
ATOM 566 C CA . SER A 1 73 ? 15.82 10.914 -10.023 1 74.56 73 SER A CA 1
ATOM 567 C C . SER A 1 73 ? 16 9.398 -10.094 1 74.56 73 SER A C 1
ATOM 569 O O . SER A 1 73 ? 16.578 8.789 -9.195 1 74.56 73 SER A O 1
ATOM 571 N N . ALA A 1 74 ? 15.273 8.789 -11.008 1 72.81 74 ALA A N 1
ATOM 572 C CA . ALA A 1 74 ? 15.422 7.359 -11.273 1 72.81 74 ALA A CA 1
ATOM 573 C C . ALA A 1 74 ? 15.867 7.105 -12.711 1 72.81 74 ALA A C 1
ATOM 575 O O . ALA A 1 74 ? 15.07 6.664 -13.539 1 72.81 74 ALA A O 1
ATOM 576 N N . PRO A 1 75 ? 17.094 7.242 -12.945 1 74.56 75 PRO A N 1
ATOM 577 C CA . PRO A 1 75 ? 17.578 7.176 -14.336 1 74.56 75 PRO A CA 1
ATOM 578 C C . PRO A 1 75 ? 17.406 5.789 -14.945 1 74.56 75 PRO A C 1
ATOM 580 O O . PRO A 1 75 ? 17.062 5.672 -16.125 1 74.56 75 PRO A O 1
ATOM 583 N N . GLU A 1 76 ? 17.625 4.809 -14.164 1 76.25 76 GLU A N 1
ATOM 584 C CA . GLU A 1 76 ? 17.5 3.451 -14.68 1 76.25 76 GLU A CA 1
ATOM 585 C C . GLU A 1 76 ? 16.062 3.145 -15.07 1 76.25 76 GLU A C 1
ATOM 587 O O . GLU A 1 76 ? 15.805 2.576 -16.141 1 76.25 76 GLU A O 1
ATOM 592 N N . LEU A 1 77 ? 15.227 3.504 -14.234 1 76.56 77 LEU A N 1
ATOM 593 C CA . LEU A 1 77 ? 13.812 3.303 -14.516 1 76.56 77 LEU A CA 1
ATOM 594 C C . LEU A 1 77 ? 13.391 4.086 -15.75 1 76.56 77 LEU A C 1
ATOM 596 O O . LEU A 1 77 ? 12.695 3.555 -16.625 1 76.56 77 LEU A O 1
ATOM 600 N N . ILE A 1 78 ? 13.797 5.297 -15.852 1 77.31 78 ILE A N 1
ATOM 601 C CA . ILE A 1 78 ? 13.453 6.16 -16.969 1 77.31 78 ILE A CA 1
ATOM 602 C C . ILE A 1 78 ? 13.969 5.551 -18.281 1 77.31 78 ILE A C 1
ATOM 604 O O . ILE A 1 78 ? 13.266 5.527 -19.281 1 77.31 78 ILE A O 1
ATOM 608 N N . ASN A 1 79 ? 15.156 5.02 -18.172 1 78.12 79 ASN A N 1
ATOM 609 C CA . ASN A 1 79 ? 15.742 4.391 -19.344 1 78.12 79 ASN A CA 1
ATOM 610 C C . ASN A 1 79 ? 14.945 3.162 -19.781 1 78.12 79 ASN A C 1
ATOM 612 O O . ASN A 1 79 ? 14.672 2.984 -20.969 1 78.12 79 ASN A O 1
ATOM 616 N N . THR A 1 80 ? 14.617 2.43 -18.828 1 77.88 80 THR A N 1
ATOM 617 C CA . THR A 1 80 ? 13.852 1.222 -19.109 1 77.88 80 THR A CA 1
ATOM 618 C C . THR A 1 80 ? 12.492 1.573 -19.703 1 77.88 80 THR A C 1
ATOM 620 O O . THR A 1 80 ? 12.055 0.965 -20.672 1 77.88 80 THR A O 1
ATOM 623 N N . LEU A 1 81 ? 11.852 2.52 -19.125 1 78.81 81 LEU A N 1
ATOM 624 C CA . LEU A 1 81 ? 10.547 2.961 -19.609 1 78.81 81 LEU A CA 1
ATOM 625 C C . LEU A 1 81 ? 10.648 3.551 -21.016 1 78.81 81 LEU A C 1
ATOM 627 O O . LEU A 1 81 ? 9.781 3.311 -21.859 1 78.81 81 LEU A O 1
ATOM 631 N N . THR A 1 82 ? 11.688 4.289 -21.219 1 79.81 82 THR A N 1
ATOM 632 C CA . THR A 1 82 ? 11.906 4.895 -22.531 1 79.81 82 THR A CA 1
ATOM 633 C C . THR A 1 82 ? 12.125 3.824 -23.594 1 79.81 82 THR A C 1
ATOM 635 O O . THR A 1 82 ? 11.547 3.896 -24.672 1 79.81 82 THR A O 1
ATOM 638 N N . ARG A 1 83 ? 12.852 2.812 -23.266 1 77.06 83 ARG A N 1
ATOM 639 C CA . ARG A 1 83 ? 13.133 1.718 -24.188 1 77.06 83 ARG A CA 1
ATOM 640 C C . ARG A 1 83 ? 11.875 0.923 -24.5 1 77.06 83 ARG A C 1
ATOM 642 O O . ARG A 1 83 ? 11.719 0.402 -25.609 1 77.06 83 ARG A O 1
ATOM 649 N N . SER A 1 84 ? 11.07 0.921 -23.531 1 77.75 84 SER A N 1
ATOM 650 C CA . SER A 1 84 ? 9.828 0.168 -23.703 1 77.75 84 SER A CA 1
ATOM 651 C C . SER A 1 84 ? 8.742 1.03 -24.328 1 77.75 84 SER A C 1
ATOM 653 O O . SER A 1 84 ? 7.602 0.584 -24.484 1 77.75 84 SER A O 1
ATOM 655 N N . GLY A 1 85 ? 9.062 2.287 -24.594 1 76.06 85 GLY A N 1
ATOM 656 C CA . GLY A 1 85 ? 8.141 3.188 -25.266 1 76.06 85 GLY A CA 1
ATOM 657 C C . GLY A 1 85 ? 7.082 3.758 -24.344 1 76.06 85 GLY A C 1
ATOM 658 O O . GLY A 1 85 ? 6.039 4.234 -24.797 1 76.06 85 GLY A O 1
ATOM 659 N N . LYS A 1 86 ? 7.293 3.604 -23.141 1 80.38 86 LYS A N 1
ATOM 660 C CA . LYS A 1 86 ? 6.332 4.098 -22.156 1 80.38 86 LYS A CA 1
ATOM 661 C C . LYS A 1 86 ? 6.578 5.57 -21.844 1 80.38 86 LYS A C 1
ATOM 663 O O . LYS A 1 86 ? 6.898 5.922 -20.703 1 80.38 86 LYS A O 1
ATOM 668 N N . THR A 1 87 ? 6.285 6.484 -22.734 1 80.38 87 THR A N 1
ATOM 669 C CA . THR A 1 87 ? 6.617 7.906 -22.688 1 80.38 87 THR A CA 1
ATOM 670 C C . THR A 1 87 ? 5.734 8.633 -21.688 1 80.38 87 THR A C 1
ATOM 672 O O . THR A 1 87 ? 6.188 9.562 -21 1 80.38 87 THR A O 1
ATOM 675 N N . VAL A 1 88 ? 4.5 8.195 -21.547 1 79.12 88 VAL A N 1
ATOM 676 C CA . VAL A 1 88 ? 3.562 8.836 -20.641 1 79.12 88 VAL A CA 1
ATOM 677 C C . VAL A 1 88 ? 4.055 8.68 -19.203 1 79.12 88 VAL A C 1
ATOM 679 O O . VAL A 1 88 ? 4.059 9.641 -18.422 1 79.12 88 VAL A O 1
ATOM 682 N N . GLN A 1 89 ? 4.488 7.566 -18.891 1 80.19 89 GLN A N 1
ATOM 683 C CA . GLN A 1 89 ? 4.996 7.293 -17.562 1 80.19 89 GLN A CA 1
ATOM 684 C C . GLN A 1 89 ? 6.262 8.102 -17.266 1 80.19 89 GLN A C 1
ATOM 686 O O . GLN A 1 89 ? 6.453 8.594 -16.156 1 80.19 89 GLN A O 1
ATOM 691 N N . VAL A 1 90 ? 7.117 8.219 -18.281 1 82.44 90 VAL A N 1
ATOM 692 C CA . VAL A 1 90 ? 8.359 8.969 -18.141 1 82.44 90 VAL A CA 1
ATOM 693 C C . VAL A 1 90 ? 8.047 10.43 -17.828 1 82.44 90 VAL A C 1
ATOM 695 O O . VAL A 1 90 ? 8.625 11.008 -16.906 1 82.44 90 VAL A O 1
ATOM 698 N N . LEU A 1 91 ? 7.121 10.992 -18.531 1 77.94 91 LEU A N 1
ATOM 699 C CA . LEU A 1 91 ? 6.75 12.383 -18.344 1 77.94 91 LEU A CA 1
ATOM 700 C C . LEU A 1 91 ? 6.148 12.602 -16.953 1 77.94 91 LEU A C 1
ATOM 702 O O . LEU A 1 91 ? 6.434 13.609 -16.297 1 77.94 91 LEU A O 1
ATOM 706 N N . GLN A 1 92 ? 5.398 11.641 -16.516 1 77.88 92 GLN A N 1
ATOM 707 C CA . GLN A 1 92 ? 4.781 11.719 -15.203 1 77.88 92 GLN A CA 1
ATOM 708 C C . GLN A 1 92 ? 5.836 11.719 -14.102 1 77.88 92 GLN A C 1
ATOM 710 O O . GLN A 1 92 ? 5.738 12.492 -13.141 1 77.88 92 GLN A O 1
ATOM 715 N N . LEU A 1 93 ? 6.789 10.914 -14.281 1 77.88 93 LEU A N 1
ATOM 716 C CA . LEU A 1 93 ? 7.848 10.797 -13.281 1 77.88 93 LEU A CA 1
ATOM 717 C C . LEU A 1 93 ? 8.688 12.07 -13.227 1 77.88 93 LEU A C 1
ATOM 719 O O . LEU A 1 93 ? 9.094 12.508 -12.141 1 77.88 93 LEU A O 1
ATOM 723 N N . GLU A 1 94 ? 8.891 12.648 -14.344 1 76.69 94 GLU A N 1
ATOM 724 C CA . GLU A 1 94 ? 9.695 13.867 -14.414 1 76.69 94 GLU A CA 1
ATOM 725 C C . GLU A 1 94 ? 8.969 15.039 -13.773 1 76.69 94 GLU A C 1
ATOM 727 O O . GLU A 1 94 ? 9.586 15.883 -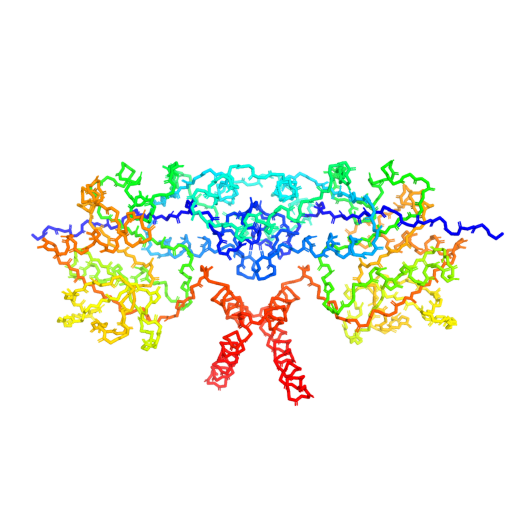13.117 1 76.69 94 GLU A O 1
ATOM 732 N N . LYS A 1 95 ? 7.703 15.047 -13.867 1 74.12 95 LYS A N 1
ATOM 733 C CA . LYS A 1 95 ? 6.895 16.141 -13.344 1 74.12 95 LYS A CA 1
ATOM 734 C C . LYS A 1 95 ? 6.812 16.094 -11.82 1 74.12 95 LYS A C 1
ATOM 736 O O . LYS A 1 95 ? 6.586 17.109 -11.164 1 74.12 95 LYS A O 1
ATOM 741 N N . MET A 1 96 ? 7.086 15 -11.336 1 75.56 96 MET A N 1
ATOM 742 C CA . MET A 1 96 ? 6.902 14.797 -9.906 1 75.56 96 MET A CA 1
ATOM 743 C C . MET A 1 96 ? 8.164 15.172 -9.141 1 75.56 96 MET A C 1
ATOM 745 O O . MET A 1 96 ? 8.133 15.344 -7.918 1 75.56 96 MET A O 1
ATOM 749 N N . LEU A 1 97 ? 9.234 15.32 -9.836 1 75.19 97 LEU A N 1
ATOM 750 C CA . LEU A 1 97 ? 10.508 15.578 -9.18 1 75.19 97 LEU A CA 1
ATOM 751 C C . LEU A 1 97 ? 10.602 17.031 -8.711 1 75.19 97 LEU A C 1
ATOM 753 O O . LEU A 1 97 ? 10.305 17.953 -9.477 1 75.19 97 LEU A O 1
ATOM 757 N N . PRO A 1 98 ? 10.922 17.141 -7.461 1 72.69 98 PRO A N 1
ATOM 758 C CA . PRO A 1 98 ? 11.18 18.5 -7.004 1 72.69 98 PRO A CA 1
ATOM 759 C C . PRO A 1 98 ? 12.391 19.141 -7.684 1 72.69 98 PRO A C 1
ATOM 761 O O . PRO A 1 98 ? 13.258 18.422 -8.188 1 72.69 98 PRO A O 1
ATOM 764 N N . VAL A 1 99 ? 12.328 20.453 -7.719 1 74.38 99 VAL A N 1
ATOM 765 C CA . VAL A 1 99 ? 13.461 21.203 -8.258 1 74.38 99 VAL A CA 1
ATOM 766 C C . VAL A 1 99 ? 14.68 21.016 -7.363 1 74.38 99 VAL A C 1
ATOM 768 O O . VAL A 1 99 ? 14.547 20.938 -6.137 1 74.38 99 VAL A O 1
ATOM 771 N N . ALA A 1 100 ? 15.781 20.906 -8.031 1 73.94 100 ALA A N 1
ATOM 772 C CA . ALA A 1 100 ? 17.031 20.719 -7.285 1 73.94 100 ALA A CA 1
ATOM 773 C C . ALA A 1 100 ? 17.188 21.797 -6.223 1 73.94 100 ALA A C 1
ATOM 775 O O . ALA A 1 100 ? 16.953 22.984 -6.488 1 73.94 100 ALA A O 1
ATOM 776 N N . GLY A 1 101 ? 17.453 21.359 -5.055 1 75.88 101 GLY A N 1
ATOM 777 C CA . GLY A 1 101 ? 17.719 22.281 -3.967 1 75.88 101 GLY A CA 1
ATOM 778 C C . GLY A 1 101 ? 16.484 22.719 -3.215 1 75.88 101 GLY A C 1
ATOM 779 O O . GLY A 1 101 ? 16.547 23.547 -2.312 1 75.88 101 GLY A O 1
ATOM 780 N N . THR A 1 102 ? 15.375 22.141 -3.516 1 86.62 102 THR A N 1
ATOM 781 C CA . THR A 1 102 ? 14.133 22.562 -2.885 1 86.62 102 THR A CA 1
ATOM 782 C C . THR A 1 102 ? 13.664 21.547 -1.859 1 86.62 102 THR A C 1
ATOM 784 O O . THR A 1 102 ? 12.633 21.734 -1.211 1 86.62 102 THR A O 1
ATOM 787 N N . VAL A 1 103 ? 14.422 20.516 -1.75 1 89.44 103 VAL A N 1
ATOM 788 C CA . VAL A 1 103 ? 14.086 19.484 -0.773 1 89.44 103 VAL A CA 1
ATOM 789 C C . VAL A 1 103 ? 15.289 19.219 0.129 1 89.44 103 VAL A C 1
ATOM 791 O O . VAL A 1 103 ? 16.422 19.125 -0.347 1 89.44 103 VAL A O 1
ATOM 794 N N . SER A 1 104 ? 15.07 19.188 1.4 1 91.31 104 SER A N 1
ATOM 795 C CA . SER A 1 104 ? 16.109 18.875 2.379 1 91.31 104 SER A CA 1
ATOM 796 C C . SER A 1 104 ? 15.664 17.766 3.322 1 91.31 104 SER A C 1
ATOM 798 O O . SER A 1 104 ? 14.469 17.516 3.48 1 91.31 104 SER A O 1
ATOM 800 N N . TYR A 1 105 ? 16.703 17.141 3.832 1 90.81 105 TYR A N 1
ATOM 801 C CA . TYR A 1 105 ? 16.438 16.062 4.77 1 90.81 105 TYR A CA 1
ATOM 802 C C . TYR A 1 105 ? 17.203 16.281 6.074 1 90.81 105 TYR A C 1
ATOM 804 O O . TYR A 1 105 ? 18.344 16.75 6.066 1 90.81 105 TYR A O 1
ATOM 812 N N . THR A 1 106 ? 16.594 16.078 7.168 1 92.69 106 THR A N 1
ATOM 813 C CA . THR A 1 106 ? 17.234 15.984 8.477 1 92.69 106 THR A CA 1
ATOM 814 C C . THR A 1 106 ? 16.766 14.734 9.219 1 92.69 106 THR A C 1
ATOM 816 O O . THR A 1 106 ? 15.883 14.008 8.742 1 92.69 106 THR A O 1
ATOM 819 N N . ARG A 1 107 ? 17.484 14.398 10.352 1 91 107 ARG A N 1
ATOM 820 C CA . ARG A 1 107 ? 17.266 13.086 10.961 1 91 107 ARG A CA 1
ATOM 821 C C . ARG A 1 107 ? 16.75 13.227 12.391 1 91 107 ARG A C 1
ATOM 823 O O . ARG A 1 107 ? 17.234 14.078 13.148 1 91 107 ARG A O 1
ATOM 830 N N . GLN A 1 108 ? 15.719 12.531 12.625 1 91.38 108 GLN A N 1
ATOM 831 C CA . GLN A 1 108 ? 15.352 12.219 14 1 91.38 108 GLN A CA 1
ATOM 832 C C . GLN A 1 108 ? 15.891 10.852 14.422 1 91.38 108 GLN A C 1
ATOM 834 O O . GLN A 1 108 ? 15.266 9.828 14.156 1 91.38 108 GLN A O 1
ATOM 839 N N . GLN A 1 109 ? 16.922 10.758 15.117 1 81.19 109 GLN A N 1
ATOM 840 C CA . GLN A 1 109 ? 17.656 9.523 15.398 1 81.19 109 GLN A CA 1
ATOM 841 C C . GLN A 1 109 ? 16.875 8.633 16.359 1 81.19 109 GLN A C 1
ATOM 843 O O . GLN A 1 109 ? 16.906 7.402 16.234 1 81.19 109 GLN A O 1
ATOM 848 N N . VAL A 1 110 ? 16.172 9.289 17.312 1 81.12 110 VAL A N 1
ATOM 849 C CA . VAL A 1 110 ? 15.375 8.562 18.281 1 81.12 110 VAL A CA 1
ATOM 850 C C . VAL A 1 110 ? 13.938 9.07 18.25 1 81.12 110 VAL A C 1
ATOM 852 O O . VAL A 1 110 ? 13.688 10.273 18.25 1 81.12 110 VAL A O 1
ATOM 855 N N . PRO A 1 111 ? 13.07 8.047 18.094 1 82.75 111 PRO A N 1
ATOM 856 C CA . PRO A 1 111 ? 11.664 8.469 18.016 1 82.75 111 PRO A CA 1
ATOM 857 C C . PRO A 1 111 ? 11.133 9 19.344 1 82.75 111 PRO A C 1
ATOM 859 O O . PRO A 1 111 ? 10.445 8.273 20.078 1 82.75 111 PRO A O 1
ATOM 862 N N . LEU A 1 112 ? 11.211 10.281 19.594 1 87.5 112 LEU A N 1
ATOM 863 C CA . LEU A 1 112 ? 10.852 10.883 20.875 1 87.5 112 LEU A CA 1
ATOM 864 C C . LEU A 1 112 ? 9.516 11.609 20.766 1 87.5 112 LEU A C 1
ATOM 866 O O . LEU A 1 112 ? 9.141 12.367 21.672 1 87.5 112 LEU A O 1
ATOM 870 N N . GLY A 1 113 ? 8.883 11.469 19.609 1 89.88 113 GLY A N 1
ATOM 871 C CA . GLY A 1 113 ? 7.582 12.094 19.438 1 89.88 113 GLY A CA 1
ATOM 872 C C . GLY A 1 113 ? 7.551 13.125 18.328 1 89.88 113 GLY A C 1
ATOM 873 O O . GLY A 1 113 ? 8.602 13.516 17.812 1 89.88 113 GLY A O 1
ATOM 874 N N . LEU A 1 114 ? 6.309 13.516 18.031 1 92.81 114 LEU A N 1
ATOM 875 C CA . LEU A 1 114 ? 6.102 14.453 16.938 1 92.81 114 LEU A CA 1
ATOM 876 C C . LEU A 1 114 ? 6.738 15.805 17.266 1 92.81 114 LEU A C 1
ATOM 878 O O . LEU A 1 114 ? 7.293 16.453 16.375 1 92.81 114 LEU A O 1
ATOM 882 N N . GLY A 1 115 ? 6.598 16.266 18.516 1 95.44 115 GLY A N 1
ATOM 883 C CA . GLY A 1 115 ? 7.238 17.516 18.906 1 95.44 115 GLY A CA 1
ATOM 884 C C . GLY A 1 115 ? 8.734 17.516 18.672 1 95.44 115 GLY A C 1
ATOM 885 O O . GLY A 1 115 ? 9.289 18.5 18.156 1 95.44 115 GLY A O 1
ATOM 886 N N . HIS A 1 116 ? 9.328 16.438 19.016 1 94.94 116 HIS A N 1
ATOM 887 C CA . HIS A 1 116 ? 10.766 16.312 18.812 1 94.94 116 HIS A CA 1
ATOM 888 C C . HIS A 1 116 ? 11.109 16.266 17.328 1 94.94 116 HIS A C 1
ATOM 890 O O . HIS A 1 116 ? 12.117 16.828 16.891 1 94.94 116 HIS A O 1
ATOM 896 N N . ALA A 1 117 ? 10.312 15.578 16.547 1 95.25 117 ALA A N 1
ATOM 897 C CA . ALA A 1 117 ? 10.531 15.531 15.102 1 95.25 117 ALA A CA 1
ATOM 898 C C . ALA A 1 117 ? 10.547 16.938 14.508 1 95.25 117 ALA A C 1
ATOM 900 O O . ALA A 1 117 ? 11.438 17.266 13.719 1 95.25 117 ALA A O 1
ATOM 901 N N . VAL A 1 118 ? 9.586 17.719 14.906 1 96.88 118 VAL A N 1
ATOM 902 C CA . VAL A 1 118 ? 9.516 19.094 14.438 1 96.88 118 VAL A CA 1
ATOM 903 C C . VAL A 1 118 ? 10.75 19.859 14.883 1 96.88 118 VAL A C 1
ATOM 905 O O . VAL A 1 118 ? 11.352 20.609 14.102 1 96.88 118 VAL A O 1
ATOM 908 N N . TRP A 1 119 ? 11.148 19.688 16.094 1 96.5 119 TRP A N 1
ATOM 909 C CA . TRP A 1 119 ? 12.312 20.359 16.641 1 96.5 119 TRP A CA 1
ATOM 910 C C . TRP A 1 119 ? 13.562 20.062 15.828 1 96.5 119 TRP A C 1
ATOM 912 O O . TRP A 1 119 ? 14.422 20.922 15.656 1 96.5 119 TRP A O 1
ATOM 922 N N . CYS A 1 120 ? 13.719 18.906 15.352 1 95.94 120 CYS A N 1
ATOM 923 C CA . CYS A 1 120 ? 14.891 18.484 14.586 1 95.94 120 CYS A CA 1
ATOM 924 C C . CYS A 1 120 ? 15.055 19.312 13.328 1 95.94 120 CYS A C 1
ATOM 926 O O . CYS A 1 120 ? 16.141 19.391 12.766 1 95.94 120 CYS A O 1
ATOM 928 N N . ALA A 1 121 ? 14.008 19.938 12.891 1 96.19 121 ALA A N 1
ATOM 929 C CA . ALA A 1 121 ? 14.047 20.688 11.648 1 96.19 121 ALA A CA 1
ATOM 930 C C . ALA A 1 121 ? 14.438 22.141 11.906 1 96.19 121 ALA A C 1
ATOM 932 O O . ALA A 1 121 ? 14.516 22.953 10.977 1 96.19 121 ALA A O 1
ATOM 933 N N . ARG A 1 122 ? 14.766 22.547 13.062 1 96.38 122 ARG A N 1
ATOM 934 C CA . ARG A 1 122 ? 14.891 23.938 13.5 1 96.38 122 ARG A CA 1
ATOM 935 C C . ARG A 1 122 ? 15.977 24.656 12.711 1 96.38 122 ARG A C 1
ATOM 937 O O . ARG A 1 122 ? 15.805 25.828 12.344 1 96.38 122 ARG A O 1
ATOM 944 N N . GLU A 1 123 ? 17.094 24.016 12.453 1 93.88 123 GLU A N 1
ATOM 945 C CA . GLU A 1 123 ? 18.203 24.688 11.789 1 93.88 123 GLU A CA 1
ATOM 946 C C . GLU A 1 123 ? 17.891 24.953 10.32 1 93.88 123 GLU A C 1
ATOM 948 O O . GLU A 1 123 ? 18.344 25.953 9.758 1 93.88 123 GLU A O 1
ATOM 953 N N . LEU A 1 124 ? 17.156 24.078 9.727 1 94.25 124 LEU A N 1
ATOM 954 C CA . LEU A 1 124 ? 16.812 24.219 8.32 1 94.25 124 LEU A CA 1
ATOM 955 C C . LEU A 1 124 ? 15.703 25.25 8.133 1 94.25 124 LEU A C 1
ATOM 957 O O . LEU A 1 124 ? 15.672 25.953 7.125 1 94.25 124 LEU A O 1
ATOM 961 N N . VAL A 1 125 ? 14.812 25.281 9.086 1 95.56 125 VAL A N 1
ATOM 962 C CA . VAL A 1 125 ? 13.711 26.25 9.023 1 95.56 125 VAL A CA 1
ATOM 963 C C . VAL A 1 125 ? 14.227 27.641 9.336 1 95.56 125 VAL A C 1
ATOM 965 O O . VAL A 1 125 ? 13.891 28.609 8.641 1 95.56 125 VAL A O 1
ATOM 968 N N . GLY A 1 126 ? 15.016 27.75 10.375 1 94 126 GLY A N 1
ATOM 969 C CA . GLY A 1 126 ? 15.523 29.047 10.789 1 94 126 GLY A CA 1
ATOM 970 C C . GLY A 1 126 ? 14.516 29.875 11.562 1 94 126 GLY A C 1
ATOM 971 O O . GLY A 1 126 ? 13.742 29.328 12.359 1 94 126 GLY A O 1
ATOM 972 N N . LYS A 1 127 ? 14.617 31.219 11.461 1 94.62 127 LYS A N 1
ATOM 973 C CA . LYS A 1 127 ? 13.773 32.125 12.219 1 94.62 127 LYS A CA 1
ATOM 974 C C . LYS A 1 127 ? 12.625 32.656 11.367 1 94.62 127 LYS A C 1
ATOM 976 O O . LYS A 1 127 ? 12.383 33.875 11.312 1 94.62 127 LYS A O 1
ATOM 981 N N . GLU A 1 128 ? 12 31.766 10.664 1 95.88 128 GLU A N 1
ATOM 982 C CA . GLU A 1 128 ? 10.867 32.125 9.812 1 95.88 128 GLU A CA 1
ATOM 983 C C . GLU A 1 128 ? 9.664 31.234 10.094 1 95.88 128 GLU A C 1
ATOM 985 O O . GLU A 1 128 ? 9.805 30.125 10.617 1 95.88 128 GLU A O 1
ATOM 990 N N . PRO A 1 129 ? 8.5 31.781 9.797 1 97.5 129 PRO A N 1
ATOM 991 C CA . PRO A 1 129 ? 7.336 30.906 9.883 1 97.5 129 PRO A CA 1
ATOM 992 C C . PRO A 1 129 ? 7.402 29.734 8.898 1 97.5 129 PRO A C 1
ATOM 994 O O . PRO A 1 129 ? 8.031 29.859 7.84 1 97.5 129 PRO A O 1
ATOM 997 N N . PHE A 1 130 ? 6.777 28.688 9.25 1 98.12 130 PHE A N 1
ATOM 998 C CA . PHE A 1 130 ? 6.848 27.516 8.383 1 98.12 130 PHE A CA 1
ATOM 999 C C . PHE A 1 130 ? 5.551 26.719 8.445 1 98.12 130 PHE A C 1
ATOM 1001 O O . PHE A 1 130 ? 4.801 26.812 9.422 1 98.12 130 PHE A O 1
ATOM 1008 N N . ALA A 1 131 ? 5.305 26.016 7.375 1 98.38 131 ALA A N 1
ATOM 1009 C CA . ALA A 1 131 ? 4.18 25.078 7.328 1 98.38 131 ALA A CA 1
ATOM 1010 C C . ALA A 1 131 ? 4.586 23.703 7.859 1 98.38 131 ALA A C 1
ATOM 1012 O O . ALA A 1 131 ? 5.734 23.281 7.707 1 98.38 131 ALA A O 1
ATOM 1013 N N . LEU A 1 132 ? 3.705 23.125 8.57 1 98.56 132 LEU A N 1
ATOM 1014 C CA . LEU A 1 132 ? 3.859 21.75 9.031 1 98.56 132 LEU A CA 1
ATOM 1015 C C . LEU A 1 132 ? 2.758 20.859 8.469 1 98.56 132 LEU A C 1
ATOM 1017 O O . LEU A 1 132 ? 1.571 21.156 8.641 1 98.56 132 LEU A O 1
ATOM 1021 N N . LEU A 1 133 ? 3.145 19.812 7.73 1 98.19 133 LEU A N 1
ATOM 1022 C CA . LEU A 1 133 ? 2.199 18.875 7.145 1 98.19 133 LEU A CA 1
ATOM 1023 C C . LEU A 1 133 ? 2.461 17.453 7.648 1 98.19 133 LEU A C 1
ATOM 1025 O O . LEU A 1 133 ? 3.535 16.891 7.414 1 98.19 133 LEU A O 1
ATOM 1029 N N . LEU A 1 134 ? 1.523 16.938 8.383 1 97.06 134 LEU A N 1
ATOM 1030 C CA . LEU A 1 134 ? 1.598 15.523 8.742 1 97.06 134 LEU A CA 1
ATOM 1031 C C . LEU A 1 134 ? 1.147 14.633 7.586 1 97.06 134 LEU A C 1
ATOM 1033 O O . LEU A 1 134 ? -0.025 14.648 7.207 1 97.06 134 LEU A O 1
ATOM 1037 N N . PRO A 1 135 ? 2.02 13.805 7.055 1 95.38 135 PRO A N 1
ATOM 1038 C CA . PRO A 1 135 ? 1.729 13.125 5.789 1 95.38 135 PRO A CA 1
ATOM 1039 C C . PRO A 1 135 ? 0.655 12.047 5.934 1 95.38 135 PRO A C 1
ATOM 1041 O O . PRO A 1 135 ? 0.006 11.688 4.949 1 95.38 135 PRO A O 1
ATOM 1044 N N . ASP A 1 136 ? 0.442 11.531 7.098 1 93.94 136 ASP A N 1
ATOM 1045 C CA . ASP A 1 136 ? -0.544 10.469 7.273 1 93.94 136 ASP A CA 1
ATOM 1046 C C . ASP A 1 136 ? -1.965 11.031 7.246 1 93.94 136 ASP A C 1
ATOM 1048 O O . ASP A 1 136 ? -2.932 10.273 7.117 1 93.94 136 ASP A O 1
ATOM 1052 N N . MET A 1 137 ? -2.07 12.32 7.473 1 95.12 137 MET A N 1
ATOM 1053 C CA . MET A 1 137 ? -3.357 12.992 7.312 1 95.12 137 MET A CA 1
ATOM 1054 C C . MET A 1 137 ? -3.541 13.484 5.883 1 95.12 137 MET A C 1
ATOM 1056 O O . MET A 1 137 ? -3.035 14.547 5.516 1 95.12 137 MET A O 1
ATOM 1060 N N . VAL A 1 138 ? -4.344 12.719 5.098 1 94.81 138 VAL A N 1
ATOM 1061 C CA . VAL A 1 138 ? -4.422 12.977 3.664 1 94.81 138 VAL A CA 1
ATOM 1062 C C . VAL A 1 138 ? -5.66 13.812 3.357 1 94.81 138 VAL A C 1
ATOM 1064 O O . VAL A 1 138 ? -6.781 13.422 3.689 1 94.81 138 VAL A O 1
ATOM 1067 N N . SER A 1 139 ? -5.414 14.93 2.754 1 91.75 139 SER A N 1
ATOM 1068 C CA . SER A 1 139 ? -6.504 15.836 2.402 1 91.75 139 SER A CA 1
ATOM 1069 C C . SER A 1 139 ? -7.191 15.398 1.113 1 91.75 139 SER A C 1
ATOM 1071 O O . SER A 1 139 ? -6.527 15.102 0.119 1 91.75 139 SER A O 1
ATOM 1073 N N . TYR A 1 140 ? -8.453 15.289 1.189 1 87.12 140 TYR A N 1
ATOM 1074 C CA . TYR A 1 140 ? -9.336 14.953 0.08 1 87.12 140 TYR A CA 1
ATOM 1075 C C . TYR A 1 140 ? -10.242 16.125 -0.271 1 87.12 140 TYR A C 1
ATOM 1077 O O . TYR A 1 140 ? -11.07 16.547 0.543 1 87.12 140 TYR A O 1
ATOM 1085 N N . GLY A 1 141 ? -9.984 16.812 -1.358 1 81.31 141 GLY A N 1
ATOM 1086 C CA . GLY A 1 141 ? -10.773 17.953 -1.761 1 81.31 141 GLY A CA 1
ATOM 1087 C C . GLY A 1 141 ? -10.188 18.703 -2.947 1 81.31 141 GLY A C 1
ATOM 1088 O O . GLY A 1 141 ? -9.086 18.375 -3.402 1 81.31 141 GLY A O 1
ATOM 1089 N N . ALA A 1 142 ? -10.984 19.625 -3.367 1 75.5 142 ALA A N 1
ATOM 1090 C CA . ALA A 1 142 ? -10.602 20.391 -4.547 1 75.5 142 ALA A CA 1
ATOM 1091 C C . ALA A 1 142 ? -9.398 21.281 -4.25 1 75.5 142 ALA A C 1
ATOM 1093 O O . ALA A 1 142 ? -8.5 21.422 -5.086 1 75.5 142 ALA A O 1
ATOM 1094 N N . ARG A 1 143 ? -9.391 21.828 -3.053 1 84.56 143 ARG A N 1
ATOM 1095 C CA . ARG A 1 143 ? -8.297 22.688 -2.637 1 84.56 143 ARG A CA 1
ATOM 1096 C C . ARG A 1 143 ? -7.578 22.125 -1.414 1 84.56 143 ARG A C 1
ATOM 1098 O O . ARG A 1 143 ? -8.219 21.625 -0.487 1 84.56 143 ARG A O 1
ATOM 1105 N N . GLY A 1 144 ? -6.246 22.172 -1.541 1 88.56 144 GLY A N 1
ATOM 1106 C CA . GLY A 1 144 ? -5.477 21.703 -0.398 1 88.56 144 GLY A CA 1
ATOM 1107 C C . GLY A 1 144 ? -5.727 22.516 0.86 1 88.56 144 GLY A C 1
ATOM 1108 O O . GLY A 1 144 ? -6.078 23.688 0.787 1 88.56 144 GLY A O 1
ATOM 1109 N N . CYS A 1 145 ? -5.523 21.953 1.971 1 93.56 145 CYS A N 1
ATOM 1110 C CA . CYS A 1 145 ? -5.766 22.578 3.266 1 93.56 145 CYS A CA 1
ATOM 1111 C C . CYS A 1 145 ? -4.801 23.734 3.506 1 93.56 145 CYS A C 1
ATOM 1113 O O . CYS A 1 145 ? -5.203 24.797 3.98 1 93.56 145 CYS A O 1
ATOM 1115 N N . ILE A 1 146 ? -3.566 23.594 3.104 1 95.88 146 ILE A N 1
ATOM 1116 C CA . ILE A 1 146 ? -2.523 24.578 3.387 1 95.88 146 ILE A CA 1
ATOM 1117 C C . ILE A 1 146 ? -2.822 25.875 2.643 1 95.88 146 ILE A C 1
ATOM 1119 O O . ILE A 1 146 ? -2.551 26.969 3.152 1 95.88 146 ILE A O 1
ATOM 1123 N N . ALA A 1 147 ? -3.383 25.766 1.475 1 93.5 147 ALA A N 1
ATOM 1124 C CA . ALA A 1 147 ? -3.736 26.969 0.718 1 93.5 147 ALA A CA 1
ATOM 1125 C C . ALA A 1 147 ? -4.707 27.844 1.504 1 93.5 147 ALA A C 1
ATOM 1127 O O . ALA A 1 147 ? -4.57 29.062 1.521 1 93.5 147 ALA A O 1
ATOM 1128 N N . GLY A 1 148 ? -5.695 27.188 2.086 1 94.31 148 GLY A N 1
ATOM 1129 C CA . GLY A 1 148 ? -6.617 27.922 2.936 1 94.31 148 GLY A CA 1
ATOM 1130 C C . GLY A 1 148 ? -5.945 28.547 4.148 1 94.31 148 GLY A C 1
ATOM 1131 O O . GLY A 1 148 ? -6.254 29.672 4.523 1 94.31 148 GLY A O 1
ATOM 1132 N N . LEU A 1 149 ? -5.02 27.797 4.727 1 96.94 149 LEU A N 1
ATOM 1133 C CA . LEU A 1 149 ? -4.309 28.297 5.895 1 96.94 149 LEU A CA 1
ATOM 1134 C C . LEU A 1 149 ? -3.473 29.516 5.531 1 96.94 149 LEU A C 1
ATOM 1136 O O . LEU A 1 149 ? -3.324 30.438 6.34 1 96.94 149 LEU A O 1
ATOM 1140 N N . MET A 1 150 ? -2.938 29.5 4.344 1 95.75 150 MET A N 1
ATOM 1141 C CA . MET A 1 150 ? -2.156 30.641 3.867 1 95.75 150 MET A CA 1
ATOM 1142 C C . MET A 1 150 ? -3.016 31.891 3.791 1 95.75 150 MET A C 1
ATOM 1144 O O . MET A 1 150 ? -2.557 33 4.129 1 95.75 150 MET A O 1
ATOM 1148 N N . GLU A 1 151 ? -4.195 31.719 3.375 1 94.69 151 GLU A N 1
ATOM 1149 C CA . GLU A 1 151 ? -5.113 32.844 3.305 1 94.69 151 GLU A CA 1
ATOM 1150 C C . GLU A 1 151 ? -5.391 33.438 4.691 1 94.69 151 GLU A C 1
ATOM 1152 O O . GLU A 1 151 ? -5.383 34.656 4.883 1 94.69 151 GLU A O 1
ATOM 1157 N N . LEU A 1 152 ? -5.672 32.562 5.559 1 96.38 152 LEU A N 1
ATOM 1158 C CA . LEU A 1 152 ? -5.918 33 6.93 1 96.38 152 LEU A CA 1
ATOM 1159 C C . LEU A 1 152 ? -4.668 33.625 7.531 1 96.38 152 LEU A C 1
ATOM 1161 O O . LEU A 1 152 ? -4.762 34.625 8.258 1 96.38 152 LEU A O 1
ATOM 1165 N N . TYR A 1 153 ? -3.582 33.031 7.281 1 96.94 153 TYR A N 1
ATOM 1166 C CA . TYR A 1 153 ? -2.311 33.562 7.754 1 96.94 153 TYR A CA 1
ATOM 1167 C C . TYR A 1 153 ? -2.107 35 7.262 1 96.94 153 TYR A C 1
ATOM 1169 O O . TYR A 1 153 ? -1.658 35.844 8.016 1 96.94 153 TYR A O 1
ATOM 1177 N N . ASP A 1 154 ? -2.42 35.25 6.035 1 95 154 ASP A N 1
ATOM 1178 C CA . ASP A 1 154 ? -2.281 36.562 5.441 1 95 154 ASP A CA 1
ATOM 1179 C C . ASP A 1 154 ? -3.211 37.562 6.117 1 95 154 ASP A C 1
ATOM 1181 O O . ASP A 1 154 ? -2.898 38.781 6.191 1 95 154 ASP A O 1
ATOM 1185 N N . GLU A 1 155 ? -4.258 37.031 6.613 1 95 155 GLU A N 1
ATOM 1186 C CA . GLU A 1 155 ? -5.266 37.875 7.246 1 95 155 GLU A CA 1
ATOM 1187 C C . GLU A 1 155 ? -4.867 38.25 8.68 1 95 155 GLU A C 1
ATOM 1189 O O . GLU A 1 155 ? -4.945 39.406 9.078 1 95 155 GLU A O 1
ATOM 1194 N N . VAL A 1 156 ? -4.457 37.25 9.461 1 95.56 156 VAL A N 1
ATOM 1195 C CA . VAL A 1 156 ? -4.391 37.469 10.898 1 95.56 156 VAL A CA 1
ATOM 1196 C C . VAL A 1 156 ? -2.951 37.312 11.383 1 95.56 156 VAL A C 1
ATOM 1198 O O . VAL A 1 156 ? -2.611 37.719 12.492 1 95.56 156 VAL A O 1
ATOM 1201 N N . GLY A 1 157 ? -2.148 36.688 10.57 1 94.5 157 GLY A N 1
ATOM 1202 C CA . GLY A 1 157 ? -0.792 36.375 11 1 94.5 157 GLY A CA 1
ATOM 1203 C C . GLY A 1 157 ? -0.73 35.375 12.133 1 94.5 157 GLY A C 1
ATOM 1204 O O . GLY A 1 157 ? -1.702 34.656 12.391 1 94.5 157 GLY A O 1
ATOM 1205 N N . GLY A 1 158 ? 0.508 35.188 12.719 1 96.06 158 GLY A N 1
ATOM 1206 C CA . GLY A 1 158 ? 0.678 34.312 13.859 1 96.06 158 GLY A CA 1
ATOM 1207 C C . GLY A 1 158 ? 0.672 32.844 13.484 1 96.06 158 GLY A C 1
ATOM 1208 O O . GLY A 1 158 ? 1.267 32.438 12.477 1 96.06 158 GLY A O 1
ATOM 1209 N N . ASN A 1 159 ? 0.078 32.062 14.414 1 98.12 159 ASN A N 1
ATOM 1210 C CA . ASN A 1 159 ? 0.017 30.625 14.227 1 98.12 159 ASN A CA 1
ATOM 1211 C C . ASN A 1 159 ? -1.352 30.188 13.711 1 98.12 159 ASN A C 1
ATOM 1213 O O . ASN A 1 159 ? -2.381 30.672 14.188 1 98.12 159 ASN A O 1
ATOM 1217 N N . ILE A 1 160 ? -1.336 29.328 12.695 1 98.44 160 ILE A N 1
ATOM 1218 C CA . ILE A 1 160 ? -2.58 28.906 12.055 1 98.44 160 ILE A CA 1
ATOM 1219 C C . ILE A 1 160 ? -2.713 27.391 12.133 1 98.44 160 ILE A C 1
ATOM 1221 O O . ILE A 1 160 ? -1.744 26.656 11.906 1 98.44 160 ILE A O 1
ATOM 1225 N N . LEU A 1 161 ? -3.924 26.938 12.445 1 98.38 161 LEU A N 1
ATOM 1226 C CA . LEU A 1 161 ? -4.227 25.516 12.562 1 98.38 161 LEU A CA 1
ATOM 1227 C C . LEU A 1 161 ? -5.316 25.109 11.578 1 98.38 161 LEU A C 1
ATOM 1229 O O . LEU A 1 161 ? -6.324 25.797 11.445 1 98.38 161 LEU A O 1
ATOM 1233 N N . GLY A 1 162 ? -5.008 24.016 10.836 1 98 162 GLY A N 1
ATOM 1234 C CA . GLY A 1 162 ? -6.102 23.359 10.133 1 98 162 GLY A CA 1
ATOM 1235 C C . GLY A 1 162 ? -6.945 22.484 11.023 1 98 162 GLY A C 1
ATOM 1236 O O . GLY A 1 162 ? -6.41 21.703 11.82 1 98 162 GLY A O 1
ATOM 1237 N N . VAL A 1 163 ? -8.32 22.656 10.906 1 97.88 163 VAL A N 1
ATOM 1238 C CA . VAL A 1 163 ? -9.195 21.844 11.758 1 97.88 163 VAL A CA 1
ATOM 1239 C C . VAL A 1 163 ? -10.352 21.297 10.938 1 97.88 163 VAL A C 1
ATOM 1241 O O . VAL A 1 163 ? -10.641 21.797 9.836 1 97.88 163 VAL A O 1
ATOM 1244 N N . GLU A 1 164 ? -10.938 20.266 11.414 1 96.44 164 GLU A N 1
ATOM 1245 C CA . GLU A 1 164 ? -12.148 19.656 10.875 1 96.44 164 GLU A CA 1
ATOM 1246 C C . GLU A 1 164 ? -13.078 19.188 11.984 1 96.44 164 GLU A C 1
ATOM 1248 O O . GLU A 1 164 ? -12.648 19.016 13.133 1 96.44 164 GLU A O 1
ATOM 1253 N N . GLU A 1 165 ? -14.273 19.031 11.609 1 94.81 165 GLU A N 1
ATOM 1254 C CA . GLU A 1 165 ? -15.25 18.562 12.586 1 94.81 165 GLU A CA 1
ATOM 1255 C C . GLU A 1 165 ? -15.312 17.047 12.609 1 94.81 165 GLU A C 1
ATOM 1257 O O . GLU A 1 165 ? -15.242 16.391 11.562 1 94.81 165 GLU A O 1
ATOM 1262 N N . CYS A 1 166 ? -15.352 16.484 13.734 1 91.62 166 CYS A N 1
ATOM 1263 C CA . CYS A 1 166 ? -15.547 15.047 13.898 1 91.62 166 CYS A CA 1
ATOM 1264 C C . CYS A 1 166 ? -16.766 14.758 14.758 1 91.62 166 CYS A C 1
ATOM 1266 O O . CYS A 1 166 ? -17.391 15.672 15.281 1 91.62 166 CYS A O 1
ATOM 1268 N N . LEU A 1 167 ? -17.125 13.438 14.797 1 88.25 167 LEU A N 1
ATOM 1269 C CA . LEU A 1 167 ? -18.156 13.023 15.734 1 88.25 167 LEU A CA 1
ATOM 1270 C C . LEU A 1 167 ? -17.672 13.125 17.172 1 88.25 167 LEU A C 1
ATOM 1272 O O . LEU A 1 167 ? -16.469 12.953 17.438 1 88.25 167 LEU A O 1
ATOM 1276 N N . PRO A 1 168 ? -18.562 13.383 18.047 1 90.25 168 PRO A N 1
ATOM 1277 C CA . PRO A 1 168 ? -18.172 13.539 19.453 1 90.25 168 PRO A CA 1
ATOM 1278 C C . PRO A 1 168 ? -17.422 12.328 20 1 90.25 168 PRO A C 1
ATOM 1280 O O . PRO A 1 168 ? -16.5 12.477 20.797 1 90.25 168 PRO A O 1
ATOM 1283 N N . GLU A 1 169 ? -17.766 11.219 19.5 1 87.38 169 GLU A N 1
ATOM 1284 C CA . GLU A 1 169 ? -17.172 9.984 20 1 87.38 169 GLU A CA 1
ATOM 1285 C C . GLU A 1 169 ? -15.742 9.812 19.484 1 87.38 169 GLU A C 1
ATOM 1287 O O . GLU A 1 169 ? -14.977 8.992 20.016 1 87.38 169 GLU A O 1
ATOM 1292 N N . GLU A 1 170 ? -15.352 10.641 18.547 1 87.88 170 GLU A N 1
ATOM 1293 C CA . GLU A 1 170 ? -14.047 10.477 17.906 1 87.88 170 GLU A CA 1
ATOM 1294 C C . GLU A 1 170 ? -13.031 11.469 18.469 1 87.88 170 GLU A C 1
ATOM 1296 O O . GLU A 1 170 ? -11.836 11.367 18.172 1 87.88 170 GLU A O 1
ATOM 1301 N N . VAL A 1 171 ? -13.445 12.359 19.359 1 90.12 171 VAL A N 1
ATOM 1302 C CA . VAL A 1 171 ? -12.602 13.469 19.781 1 90.12 171 VAL A CA 1
ATOM 1303 C C . VAL A 1 171 ? -11.398 12.93 20.562 1 90.12 171 VAL A C 1
ATOM 1305 O O . VAL A 1 171 ? -10.344 13.562 20.578 1 90.12 171 VAL A O 1
ATOM 1308 N N . SER A 1 172 ? -11.508 11.719 21.109 1 90.38 172 SER A N 1
ATOM 1309 C CA . SER A 1 172 ? -10.461 11.156 21.953 1 90.38 172 SER A CA 1
ATOM 1310 C C . SER A 1 172 ? -9.273 10.68 21.109 1 90.38 172 SER A C 1
ATOM 1312 O O . SER A 1 172 ? -8.219 10.352 21.656 1 90.38 172 SER A O 1
ATOM 1314 N N . SER A 1 173 ? -9.391 10.734 19.828 1 86.19 173 SER A N 1
ATOM 1315 C CA . SER A 1 173 ? -8.336 10.234 18.953 1 86.19 173 SER A CA 1
ATOM 1316 C C . SER A 1 173 ? -7.453 11.367 18.438 1 86.19 173 SER A C 1
ATOM 1318 O O . SER A 1 173 ? -6.426 11.117 17.797 1 86.19 173 SER A O 1
ATOM 1320 N N . TYR A 1 174 ? -7.836 12.625 18.781 1 90 174 TYR A N 1
ATOM 1321 C CA . TYR A 1 174 ? -7.16 13.75 18.141 1 90 174 TYR A CA 1
ATOM 1322 C C . TYR A 1 174 ? -6.922 14.883 19.125 1 90 174 TYR A C 1
ATOM 1324 O O . TYR A 1 174 ? -7.414 14.844 20.266 1 90 174 TYR A O 1
ATOM 1332 N N . GLY A 1 175 ? -6.035 15.789 18.734 1 91.88 175 GLY A N 1
ATOM 1333 C CA . GLY A 1 175 ? -6.027 17.094 19.375 1 91.88 175 GLY A CA 1
ATOM 1334 C C . GLY A 1 175 ? -7.227 17.953 19.016 1 91.88 175 GLY A C 1
ATOM 1335 O O . GLY A 1 175 ? -7.621 18 17.844 1 91.88 175 GLY A O 1
ATOM 1336 N N . VAL A 1 176 ? -7.855 18.547 20.062 1 95.5 176 VAL A N 1
ATOM 1337 C CA . VAL A 1 176 ? -9.078 19.312 19.859 1 95.5 176 VAL A CA 1
ATOM 1338 C C . VAL A 1 176 ? -8.859 20.766 20.297 1 95.5 176 VAL A C 1
ATOM 1340 O O . VAL A 1 176 ? -8.133 21.031 21.25 1 95.5 176 VAL A O 1
ATOM 1343 N N . VAL A 1 177 ? -9.461 21.656 19.516 1 97.25 177 VAL A N 1
ATOM 1344 C CA . VAL A 1 177 ? -9.25 23.078 19.812 1 97.25 177 VAL A CA 1
ATOM 1345 C C . VAL A 1 177 ? -10.555 23.703 20.281 1 97.25 177 VAL A C 1
ATOM 1347 O O . VAL A 1 177 ? -11.641 23.219 19.969 1 97.25 177 VAL A O 1
ATOM 1350 N N . GLY A 1 178 ? -10.367 24.75 21.125 1 97.19 178 GLY A N 1
ATOM 1351 C CA . GLY A 1 178 ? -11.5 25.562 21.5 1 97.19 178 GLY A CA 1
ATOM 1352 C C . GLY A 1 178 ? -11.789 26.672 20.516 1 97.19 178 GLY A C 1
ATOM 1353 O O . GLY A 1 178 ? -10.875 27.188 19.859 1 97.19 178 GLY A O 1
ATOM 1354 N N . VAL A 1 179 ? -13.07 27.094 20.438 1 97.62 179 VAL A N 1
ATOM 1355 C CA . VAL A 1 179 ? -13.508 28.078 19.453 1 97.62 179 VAL A CA 1
ATOM 1356 C C . VAL A 1 179 ? -13.633 29.453 20.125 1 97.62 179 VAL A C 1
ATOM 1358 O O . VAL A 1 179 ? -14.32 29.594 21.141 1 97.62 179 VAL A O 1
ATOM 1361 N N . GLY A 1 180 ? -12.922 30.453 19.516 1 97.38 180 GLY A N 1
ATOM 1362 C CA . GLY A 1 180 ? -13.008 31.828 19.969 1 97.38 180 GLY A CA 1
ATOM 1363 C C . GLY A 1 180 ? -13.711 32.75 18.984 1 97.38 180 GLY A C 1
ATOM 1364 O O . GLY A 1 180 ? -14.727 32.344 18.391 1 97.38 180 GLY A O 1
ATOM 1365 N N . GLN A 1 181 ? -13.211 33.906 18.891 1 97.31 181 GLN A N 1
ATOM 1366 C CA . GLN A 1 181 ? -13.828 34.906 18.047 1 97.31 181 GLN A CA 1
ATOM 1367 C C . GLN A 1 181 ? -13.703 34.531 16.562 1 97.31 181 GLN A C 1
ATOM 1369 O O . GLN A 1 181 ? -12.648 34.062 16.125 1 97.31 181 GLN A O 1
ATOM 1374 N N . LYS A 1 182 ? -14.781 34.812 15.812 1 96.94 182 LYS A N 1
ATOM 1375 C CA . LYS A 1 182 ? -14.773 34.562 14.375 1 96.94 182 LYS A CA 1
ATOM 1376 C C . LYS A 1 182 ? -13.984 35.625 13.633 1 96.94 182 LYS A C 1
ATOM 1378 O O . LYS A 1 182 ? -14.031 36.812 13.984 1 96.94 182 LYS A O 1
ATOM 1383 N N . VAL A 1 183 ? -13.258 35.219 12.633 1 96 183 VAL A N 1
ATOM 1384 C CA . VAL A 1 183 ? -12.625 36.094 11.664 1 96 183 VAL A CA 1
ATOM 1385 C C . VAL A 1 183 ? -13.039 35.688 10.25 1 96 183 VAL A C 1
ATOM 1387 O O . VAL A 1 183 ? -13.82 34.75 10.07 1 96 183 VAL A O 1
ATOM 1390 N N . ASN A 1 184 ? -12.586 36.344 9.234 1 94.25 184 ASN A N 1
ATOM 1391 C CA . ASN A 1 184 ? -13.062 36.125 7.871 1 94.25 184 ASN A CA 1
ATOM 1392 C C . ASN A 1 184 ? -12.836 34.688 7.418 1 94.25 184 ASN A C 1
ATOM 1394 O O . ASN A 1 184 ? -13.711 34.094 6.797 1 94.25 184 ASN A O 1
ATOM 1398 N N . HIS A 1 185 ? -11.711 34.219 7.695 1 93.75 185 HIS A N 1
ATOM 1399 C CA . HIS A 1 185 ? -11.367 32.906 7.16 1 93.75 185 HIS A CA 1
ATOM 1400 C C . HIS A 1 185 ? -11.164 31.891 8.281 1 93.75 185 HIS A C 1
ATOM 1402 O O . HIS A 1 185 ? -10.422 30.922 8.117 1 93.75 185 HIS A O 1
ATOM 1408 N N . GLY A 1 186 ? -11.844 32.156 9.5 1 96.81 186 GLY A N 1
ATOM 1409 C CA . GLY A 1 186 ? -11.672 31.219 10.586 1 96.81 186 GLY A CA 1
ATOM 1410 C C . GLY A 1 186 ? -12.07 31.766 11.938 1 96.81 186 GLY A C 1
ATOM 1411 O O . GLY A 1 186 ? -13.055 32.5 12.047 1 96.81 186 GLY A O 1
ATOM 1412 N N . PHE A 1 187 ? -11.391 31.281 12.938 1 98.06 187 PHE A N 1
ATOM 1413 C CA . PHE A 1 187 ? -11.703 31.734 14.289 1 98.06 187 PHE A CA 1
ATOM 1414 C C . PHE A 1 187 ? -10.477 31.641 15.18 1 98.06 187 PHE A C 1
ATOM 1416 O O . PHE A 1 187 ? -9.531 30.906 14.883 1 98.06 187 PHE A O 1
ATOM 1423 N N . SER A 1 188 ? -10.484 32.438 16.172 1 98.19 188 SER A N 1
ATOM 1424 C CA . SER A 1 188 ? -9.414 32.375 17.156 1 98.19 188 SER A CA 1
ATOM 1425 C C . SER A 1 188 ? -9.523 31.125 18.016 1 98.19 188 SER A C 1
ATOM 1427 O O . SER A 1 188 ? -10.625 30.672 18.297 1 98.19 188 SER A O 1
ATOM 1429 N N . VAL A 1 189 ? -8.406 30.578 18.406 1 97.94 189 VAL A N 1
ATOM 1430 C CA . VAL A 1 189 ? -8.352 29.359 19.219 1 97.94 189 VAL A CA 1
ATOM 1431 C C . VAL A 1 189 ? -8.219 29.734 20.703 1 97.94 189 VAL A C 1
ATOM 1433 O O . VAL A 1 189 ? -7.316 30.484 21.078 1 97.94 189 VAL A O 1
ATOM 1436 N N . THR A 1 190 ? -9.055 29.172 21.547 1 96.75 190 THR A N 1
ATOM 1437 C CA . THR A 1 190 ? -9.07 29.562 22.953 1 96.75 190 THR A CA 1
ATOM 1438 C C . THR A 1 190 ? -8.32 28.531 23.797 1 96.75 190 THR A C 1
ATOM 1440 O O . THR A 1 190 ? -7.824 28.844 24.891 1 96.75 190 THR A O 1
ATOM 1443 N N . GLU A 1 191 ? -8.281 27.344 23.328 1 95.62 191 GLU A N 1
ATOM 1444 C CA . GLU A 1 191 ? -7.59 26.266 24.047 1 95.62 191 GLU A CA 1
ATOM 1445 C C . GLU A 1 191 ? -7.277 25.109 23.109 1 95.62 191 GLU A C 1
ATOM 1447 O O . GLU A 1 191 ? -7.816 25.016 22.016 1 95.62 191 GLU A O 1
ATOM 1452 N N . MET A 1 192 ? -6.348 24.328 23.516 1 94.94 192 MET A N 1
ATOM 1453 C CA . MET A 1 192 ? -5.941 23.094 22.828 1 94.94 192 MET A CA 1
ATOM 1454 C C . MET A 1 192 ? -5.773 21.953 23.812 1 94.94 192 MET A C 1
ATOM 1456 O O . MET A 1 192 ? -5.129 22.109 24.859 1 94.94 192 MET A O 1
ATOM 1460 N N . VAL A 1 193 ? -6.402 20.844 23.484 1 91.94 193 VAL A N 1
ATOM 1461 C CA . VAL A 1 193 ? -6.312 19.672 24.359 1 91.94 193 VAL A CA 1
ATOM 1462 C C . VAL A 1 193 ? -6.016 18.422 23.547 1 91.94 193 VAL A C 1
ATOM 1464 O O . VAL A 1 193 ? -6.688 18.156 22.531 1 91.94 193 VAL A O 1
ATOM 1467 N N . GLU A 1 194 ? -4.973 17.672 23.938 1 90.06 194 GLU A N 1
ATOM 1468 C CA . GLU A 1 194 ? -4.629 16.438 23.25 1 90.06 194 GLU A CA 1
ATOM 1469 C C . GLU A 1 194 ? -5.5 15.281 23.734 1 90.06 194 GLU A C 1
ATOM 1471 O O . GLU A 1 194 ? -5.527 14.969 24.922 1 90.06 194 GLU A O 1
ATOM 1476 N N . LYS A 1 195 ? -6.203 14.664 22.781 1 87.81 195 LYS A N 1
ATOM 1477 C CA . LYS A 1 195 ? -6.988 13.461 23.031 1 87.81 195 LYS A CA 1
ATOM 1478 C C . LYS A 1 195 ? -7.859 13.609 24.281 1 87.81 195 LYS A C 1
ATOM 1480 O O . LYS A 1 195 ? -7.781 12.797 25.203 1 87.81 195 LYS A O 1
ATOM 1485 N N . PRO A 1 196 ? -8.734 14.492 24.219 1 91.44 196 PRO A N 1
ATOM 1486 C CA . PRO A 1 196 ? -9.617 14.695 25.375 1 91.44 196 PRO A CA 1
ATOM 1487 C C . PRO A 1 196 ? -10.695 13.617 25.484 1 91.44 196 PRO A C 1
ATOM 1489 O O . PRO A 1 196 ? -11.055 12.992 24.484 1 91.44 196 PRO A O 1
ATOM 1492 N N . GLU A 1 197 ? -11.07 13.43 26.719 1 92.62 197 GLU A N 1
ATOM 1493 C CA . GLU A 1 197 ? -12.328 12.711 26.875 1 92.62 197 GLU A CA 1
ATOM 1494 C C . GLU A 1 197 ? -13.484 13.445 26.203 1 92.62 197 GLU A C 1
ATOM 1496 O O . GLU A 1 197 ? -13.555 14.68 26.266 1 92.62 197 GLU A O 1
ATOM 1501 N N . PRO A 1 198 ? -14.359 12.672 25.656 1 92.56 198 PRO A N 1
ATOM 1502 C CA . PRO A 1 198 ? -15.461 13.312 24.938 1 92.56 198 PRO A CA 1
ATOM 1503 C C . PRO A 1 198 ? -16.203 14.336 25.797 1 92.56 198 PRO A C 1
ATOM 1505 O O . PRO A 1 198 ? -16.547 15.422 25.312 1 92.56 198 PRO A O 1
ATOM 1508 N N . SER A 1 199 ? -16.359 14.078 27.062 1 92.69 199 SER A N 1
ATOM 1509 C CA . SER A 1 199 ? -17.109 14.961 27.953 1 92.69 199 SER A CA 1
ATOM 1510 C C . SER A 1 199 ? -16.297 16.219 28.281 1 92.69 199 SER A C 1
ATOM 1512 O O . SER A 1 199 ? -16.875 17.234 28.688 1 92.69 199 SER A O 1
ATOM 1514 N N . LYS A 1 200 ? -15.07 16.266 28.031 1 93.19 200 LYS A N 1
ATOM 1515 C CA . LYS A 1 200 ? -14.195 17.375 28.406 1 93.19 200 LYS A CA 1
ATOM 1516 C C . LYS A 1 200 ? -13.664 18.094 27.156 1 93.19 200 LYS A C 1
ATOM 1518 O O . LYS A 1 200 ? -12.812 18.984 27.266 1 93.19 200 LYS A O 1
ATOM 1523 N N . ALA A 1 201 ? -14.156 17.688 26.047 1 94.12 201 ALA A N 1
ATOM 1524 C CA . ALA A 1 201 ? -13.664 18.281 24.812 1 94.12 201 ALA A CA 1
ATOM 1525 C C . ALA A 1 201 ? -14.188 19.703 24.641 1 94.12 201 ALA A C 1
ATOM 1527 O O . ALA A 1 201 ? -15.391 19.938 24.781 1 94.12 201 ALA A O 1
ATOM 1528 N N . PRO A 1 202 ? -13.336 20.656 24.344 1 95.5 202 PRO A N 1
ATOM 1529 C CA . PRO A 1 202 ? -13.781 22.047 24.172 1 95.5 202 PRO A CA 1
ATOM 1530 C C . PRO A 1 202 ? -14.672 22.234 22.953 1 95.5 202 PRO A C 1
ATOM 1532 O O . PRO A 1 202 ? -15.422 23.219 22.875 1 95.5 202 PRO A O 1
ATOM 1535 N N . SER A 1 203 ? -14.57 21.453 21.953 1 96.19 203 SER A N 1
ATOM 1536 C CA . SER A 1 203 ? -15.367 21.438 20.734 1 96.19 203 SER A CA 1
ATOM 1537 C C . SER A 1 203 ? -15.258 20.109 20 1 96.19 203 SER A C 1
ATOM 1539 O O . SER A 1 203 ? -14.773 19.125 20.578 1 96.19 203 SER A O 1
ATOM 1541 N N . ASN A 1 204 ? -15.734 20.094 18.766 1 95.19 204 ASN A N 1
ATOM 1542 C CA . ASN A 1 204 ? -15.555 18.938 17.906 1 95.19 204 ASN A CA 1
ATOM 1543 C C . ASN A 1 204 ? -14.602 19.219 16.75 1 95.19 204 ASN A C 1
ATOM 1545 O O . ASN A 1 204 ? -14.586 18.484 15.766 1 95.19 204 ASN A O 1
ATOM 1549 N N . TYR A 1 205 ? -13.906 20.344 16.938 1 97.06 205 TYR A N 1
ATOM 1550 C CA . TYR A 1 205 ? -12.898 20.672 15.93 1 97.06 205 TYR A CA 1
ATOM 1551 C C . TYR A 1 205 ? -11.562 20.031 16.266 1 97.06 205 TYR A C 1
ATOM 1553 O O . TYR A 1 205 ? -10.906 20.406 17.234 1 97.06 205 TYR A O 1
ATOM 1561 N N . TYR A 1 206 ? -11.18 19.047 15.469 1 96.38 206 TYR A N 1
ATOM 1562 C CA . TYR A 1 206 ? -9.906 18.375 15.711 1 96.38 206 TYR A CA 1
ATOM 1563 C C . TYR A 1 206 ? -8.828 18.891 14.758 1 96.38 206 TYR A C 1
ATOM 1565 O O . TYR A 1 206 ? -9.133 19.375 13.664 1 96.38 206 TYR A O 1
ATOM 1573 N N . LEU A 1 207 ? -7.594 18.859 15.227 1 96.88 207 LEU A N 1
ATOM 1574 C CA . LEU A 1 207 ? -6.438 19.203 14.406 1 96.88 207 LEU A CA 1
ATOM 1575 C C . LEU A 1 207 ? -6.262 18.203 13.266 1 96.88 207 LEU A C 1
ATOM 1577 O O . LEU A 1 207 ? -6.121 17.016 13.492 1 96.88 207 LEU A O 1
ATOM 1581 N N . ASN A 1 208 ? -6.238 18.734 12.039 1 96.19 208 ASN A N 1
ATOM 1582 C CA . ASN A 1 208 ? -6.293 17.812 10.914 1 96.19 208 ASN A CA 1
ATOM 1583 C C . ASN A 1 208 ? -4.902 17.516 10.352 1 96.19 208 ASN A C 1
ATOM 1585 O O . ASN A 1 208 ? -4.766 16.938 9.273 1 96.19 208 ASN A O 1
ATOM 1589 N N . GLY A 1 209 ? -3.84 18.062 10.984 1 96.94 209 GLY A N 1
ATOM 1590 C CA . GLY A 1 209 ? -2.48 17.719 10.609 1 96.94 209 GLY A CA 1
ATOM 1591 C C . GLY A 1 209 ? -1.815 18.766 9.734 1 96.94 209 GLY A C 1
ATOM 1592 O O . GLY A 1 209 ? -0.743 18.516 9.18 1 96.94 209 GLY A O 1
ATOM 1593 N N . ARG A 1 210 ? -2.463 19.906 9.578 1 98.19 210 ARG A N 1
ATOM 1594 C CA . ARG A 1 210 ? -1.894 21.031 8.836 1 98.19 210 ARG A CA 1
ATOM 1595 C C . ARG A 1 210 ? -1.738 22.266 9.742 1 98.19 210 ARG A C 1
ATOM 1597 O O . ARG A 1 210 ? -2.67 22.625 10.453 1 98.19 210 ARG A O 1
ATOM 1604 N N . TYR A 1 211 ? -0.505 22.828 9.68 1 98.38 211 TYR A N 1
ATOM 1605 C CA . TYR A 1 211 ? -0.194 23.938 10.578 1 98.38 211 TYR A CA 1
ATOM 1606 C C . TYR A 1 211 ? 0.653 25 9.867 1 98.38 211 TYR A C 1
ATOM 1608 O O . TYR A 1 211 ? 1.385 24.688 8.93 1 98.38 211 TYR A O 1
ATOM 1616 N N . ILE A 1 212 ? 0.489 26.188 10.266 1 98.38 212 ILE A N 1
ATOM 1617 C CA . ILE A 1 212 ? 1.492 27.234 10.102 1 98.38 212 ILE A CA 1
ATOM 1618 C C . ILE A 1 212 ? 1.969 27.719 11.469 1 98.38 212 ILE A C 1
ATOM 1620 O O . ILE A 1 212 ? 1.169 28.188 12.281 1 98.38 212 ILE A O 1
ATOM 1624 N N . LEU A 1 213 ? 3.275 27.609 11.719 1 98.31 213 LEU A N 1
ATOM 1625 C CA . LEU A 1 213 ? 3.799 27.891 13.047 1 98.31 213 LEU A CA 1
ATOM 1626 C C . LEU A 1 213 ? 4.914 28.938 12.977 1 98.31 213 LEU A C 1
ATOM 1628 O O . LEU A 1 213 ? 5.648 29 11.992 1 98.31 213 LEU A O 1
ATOM 1632 N N . GLN A 1 214 ? 4.957 29.688 13.984 1 97.81 214 GLN A N 1
ATOM 1633 C CA . GLN A 1 214 ? 6.07 30.625 14.164 1 97.81 214 GLN A CA 1
ATOM 1634 C C . GLN A 1 214 ? 7.289 29.906 14.742 1 97.81 214 GLN A C 1
ATOM 1636 O O . GLN A 1 214 ? 7.156 28.906 15.453 1 97.81 214 GLN A O 1
ATOM 1641 N N . PRO A 1 215 ? 8.477 30.406 14.445 1 97.31 215 PRO A N 1
ATOM 1642 C CA . PRO A 1 215 ? 9.711 29.703 14.789 1 97.31 215 PRO A CA 1
ATOM 1643 C C . PRO A 1 215 ? 9.945 29.609 16.297 1 97.31 215 PRO A C 1
ATOM 1645 O O . PRO A 1 215 ? 10.742 28.797 16.75 1 97.31 215 PRO A O 1
ATOM 1648 N N . GLU A 1 216 ? 9.273 30.438 17.094 1 97.44 216 GLU A N 1
ATOM 1649 C CA . GLU A 1 216 ? 9.43 30.406 18.547 1 97.44 216 GLU A CA 1
ATOM 1650 C C . GLU A 1 216 ? 9.039 29.047 19.109 1 97.44 216 GLU A C 1
ATOM 1652 O O . GLU A 1 216 ? 9.414 28.688 20.219 1 97.44 216 GLU A O 1
ATOM 1657 N N . ILE A 1 217 ? 8.328 28.266 18.328 1 97.81 217 ILE A N 1
ATOM 1658 C CA . ILE A 1 217 ? 7.922 26.922 18.75 1 97.81 217 ILE A CA 1
ATOM 1659 C C . ILE A 1 217 ? 9.156 26.078 19.016 1 97.81 217 ILE A C 1
ATOM 1661 O O . ILE A 1 217 ? 9.133 25.172 19.875 1 97.81 217 ILE A O 1
ATOM 1665 N N . PHE A 1 218 ? 10.234 26.328 18.312 1 97.69 218 PHE A N 1
ATOM 1666 C CA . PHE A 1 218 ? 11.438 25.516 18.438 1 97.69 218 PHE A CA 1
ATOM 1667 C C . PHE A 1 218 ? 12.047 25.672 19.828 1 97.69 218 PHE A C 1
ATOM 1669 O O . PHE A 1 218 ? 12.5 24.703 20.422 1 97.69 218 PHE A O 1
ATOM 1676 N N . ASP A 1 219 ? 12.039 26.844 20.328 1 96.94 219 ASP A N 1
ATOM 1677 C CA . ASP A 1 219 ? 12.555 27.094 21.672 1 96.94 219 ASP A CA 1
ATOM 1678 C C . ASP A 1 219 ? 11.719 26.359 22.719 1 96.94 219 ASP A C 1
ATOM 1680 O O . ASP A 1 219 ? 12.258 25.844 23.703 1 96.94 219 ASP A O 1
ATOM 1684 N N . ILE A 1 220 ? 10.492 26.375 22.5 1 97.19 220 ILE A N 1
ATOM 1685 C CA . ILE A 1 220 ? 9.578 25.719 23.438 1 97.19 220 ILE A CA 1
ATOM 1686 C C . ILE A 1 220 ? 9.797 24.203 23.375 1 97.19 220 ILE A C 1
ATOM 1688 O O . ILE A 1 220 ? 9.906 23.547 24.422 1 97.19 220 ILE A O 1
ATOM 1692 N N . LEU A 1 221 ? 9.906 23.656 22.188 1 95.88 221 LEU A N 1
ATOM 1693 C CA . LEU A 1 221 ? 10.047 22.219 22 1 95.88 221 LEU A CA 1
ATOM 1694 C C . LEU A 1 221 ? 11.398 21.75 22.531 1 95.88 221 LEU A C 1
ATOM 1696 O O . LEU A 1 221 ? 11.531 20.594 22.969 1 95.88 221 LEU A O 1
ATOM 1700 N N . ALA A 1 222 ? 12.383 22.625 22.547 1 94.06 222 ALA A N 1
ATOM 1701 C CA . ALA A 1 222 ? 13.711 22.281 23.062 1 94.06 222 ALA A CA 1
ATOM 1702 C C . ALA A 1 222 ? 13.656 21.938 24.547 1 94.06 222 ALA A C 1
ATOM 1704 O O . ALA A 1 222 ? 14.469 21.141 25.031 1 94.06 222 ALA A O 1
ATOM 1705 N N . ARG A 1 223 ? 12.664 22.469 25.219 1 93.12 223 ARG A N 1
ATOM 1706 C CA . ARG A 1 223 ? 12.594 22.312 26.656 1 93.12 223 ARG A CA 1
ATOM 1707 C C . ARG A 1 223 ? 11.328 21.578 27.078 1 93.12 223 ARG A C 1
ATOM 1709 O O . ARG A 1 223 ? 11.047 21.406 28.266 1 93.12 223 ARG A O 1
ATOM 1716 N N . GLN A 1 224 ? 10.656 21.203 26.141 1 88.81 224 GLN A N 1
ATOM 1717 C CA . GLN A 1 224 ? 9.367 20.594 26.422 1 88.81 224 GLN A CA 1
ATOM 1718 C C . GLN A 1 224 ? 9.531 19.203 27.031 1 88.81 224 GLN A C 1
ATOM 1720 O O . GLN A 1 224 ? 10.328 18.391 26.547 1 88.81 224 GLN A O 1
ATOM 1725 N N . GLU A 1 225 ? 8.805 18.953 28.078 1 89.12 225 GLU A N 1
ATOM 1726 C CA . GLU A 1 225 ? 8.82 17.641 28.734 1 89.12 225 GLU A CA 1
ATOM 1727 C C . GLU A 1 225 ? 7.945 16.641 27.984 1 89.12 225 GLU A C 1
ATOM 1729 O O . GLU A 1 225 ? 7.109 17.031 27.156 1 89.12 225 GLU A O 1
ATOM 1734 N N . ARG A 1 226 ? 8.18 15.359 28.328 1 88.12 226 ARG A N 1
ATOM 1735 C CA . ARG A 1 226 ? 7.391 14.297 27.703 1 88.12 226 ARG A CA 1
ATOM 1736 C C . ARG A 1 226 ? 5.938 14.352 28.172 1 88.12 226 ARG A C 1
ATOM 1738 O O . ARG A 1 226 ? 5.66 14.664 29.328 1 88.12 226 ARG A O 1
ATOM 1745 N N . GLY A 1 227 ? 5.078 14.148 27.281 1 81.38 227 GLY A N 1
ATOM 1746 C CA . GLY A 1 227 ? 3.65 14.148 27.562 1 81.38 227 GLY A CA 1
ATOM 1747 C C . GLY A 1 227 ? 2.992 12.812 27.281 1 81.38 227 GLY A C 1
ATOM 1748 O O . GLY A 1 227 ? 3.475 11.773 27.734 1 81.38 227 GLY A O 1
ATOM 1749 N N . ALA A 1 228 ? 1.802 12.891 26.672 1 73.19 228 ALA A N 1
ATOM 1750 C CA . ALA A 1 228 ? 1.05 11.68 26.344 1 73.19 228 ALA A CA 1
ATOM 1751 C C . ALA A 1 228 ? 1.935 10.656 25.641 1 73.19 228 ALA A C 1
ATOM 1753 O O . ALA A 1 228 ? 2.721 11.008 24.766 1 73.19 228 ALA A O 1
ATOM 1754 N N . GLY A 1 229 ? 1.878 9.383 26.094 1 75.81 229 GLY A N 1
ATOM 1755 C CA . GLY A 1 229 ? 2.648 8.305 25.5 1 75.81 229 GLY A CA 1
ATOM 1756 C C . GLY A 1 229 ? 4.129 8.375 25.812 1 75.81 229 GLY A C 1
ATOM 1757 O O . GLY A 1 229 ? 4.945 7.73 25.156 1 75.81 229 GLY A O 1
ATOM 1758 N N . ASN A 1 230 ? 4.531 9.219 26.656 1 84.12 230 ASN A N 1
ATOM 1759 C CA . ASN A 1 230 ? 5.926 9.422 27.031 1 84.12 230 ASN A CA 1
ATOM 1760 C C . ASN A 1 230 ? 6.75 9.984 25.875 1 84.12 230 ASN A C 1
ATOM 1762 O O . ASN A 1 230 ? 7.887 9.562 25.656 1 84.12 230 ASN A O 1
ATOM 1766 N N . GLU A 1 231 ? 6.086 10.859 25.078 1 88.5 231 GLU A N 1
ATOM 1767 C CA . GLU A 1 231 ? 6.688 11.508 23.922 1 88.5 231 GLU A CA 1
ATOM 1768 C C . GLU A 1 231 ? 6.57 13.023 24.016 1 88.5 231 GLU A C 1
ATOM 1770 O O . GLU A 1 231 ? 5.727 13.547 24.75 1 88.5 231 GLU A O 1
ATOM 1775 N N . ILE A 1 232 ? 7.516 13.703 23.406 1 91.5 232 ILE A N 1
ATOM 1776 C CA . ILE A 1 232 ? 7.387 15.148 23.281 1 91.5 232 ILE A CA 1
ATOM 1777 C C . ILE A 1 232 ? 6.281 15.477 22.266 1 91.5 232 ILE A C 1
ATOM 1779 O O . ILE A 1 232 ? 6.418 15.195 21.078 1 91.5 232 ILE A O 1
ATOM 1783 N N . GLN A 1 233 ? 5.199 16.016 22.797 1 90.38 233 GLN A N 1
ATOM 1784 C CA . GLN A 1 233 ? 4.016 16.266 21.984 1 90.38 233 GLN A CA 1
ATOM 1785 C C . GLN A 1 233 ? 4.047 17.672 21.375 1 90.38 233 GLN A C 1
ATOM 1787 O O . GLN A 1 233 ? 4.379 18.641 22.062 1 90.38 233 GLN A O 1
ATOM 1792 N N . LEU A 1 234 ? 3.641 17.766 20.141 1 94.56 234 LEU A N 1
ATOM 1793 C CA . LEU A 1 234 ? 3.535 19.062 19.484 1 94.56 234 LEU A CA 1
ATOM 1794 C C . LEU A 1 234 ? 2.428 19.906 20.094 1 94.56 234 LEU A C 1
ATOM 1796 O O . LEU A 1 234 ? 2.594 21.109 20.297 1 94.56 234 LEU A O 1
ATOM 1800 N N . THR A 1 235 ? 1.261 19.25 20.391 1 92.5 235 THR A N 1
ATOM 1801 C CA . THR A 1 235 ? 0.099 19.938 20.938 1 92.5 235 THR A CA 1
ATOM 1802 C C . THR A 1 235 ? 0.456 20.656 22.234 1 92.5 235 THR A C 1
ATOM 1804 O O . THR A 1 235 ? 0.039 21.797 22.469 1 92.5 235 THR A O 1
ATOM 1807 N N . ASP A 1 236 ? 1.238 20.016 23.047 1 91.06 236 ASP A N 1
ATOM 1808 C CA . ASP A 1 236 ? 1.667 20.625 24.297 1 91.06 236 ASP A CA 1
ATOM 1809 C C . ASP A 1 236 ? 2.553 21.844 24.047 1 91.06 236 ASP A C 1
ATOM 1811 O O . ASP A 1 236 ? 2.465 22.844 24.766 1 91.06 236 ASP A O 1
ATOM 1815 N N . GLY A 1 237 ? 3.42 21.703 23.125 1 94.75 237 GLY A N 1
ATOM 1816 C CA . GLY A 1 237 ? 4.246 22.844 22.734 1 94.75 237 GLY A CA 1
ATOM 1817 C C . GLY A 1 237 ? 3.441 24.016 22.203 1 94.75 237 GLY A C 1
ATOM 1818 O O . GLY A 1 237 ? 3.719 25.172 22.531 1 94.75 237 GLY A O 1
ATOM 1819 N N . MET A 1 238 ? 2.438 23.719 21.422 1 97 238 MET A N 1
ATOM 1820 C CA . MET A 1 238 ? 1.582 24.75 20.859 1 97 238 MET A CA 1
ATOM 1821 C C . MET A 1 238 ? 0.772 25.453 21.953 1 97 238 MET A C 1
ATOM 1823 O O . MET A 1 238 ? 0.545 26.656 21.891 1 97 238 MET A O 1
ATOM 1827 N N . LYS A 1 239 ? 0.345 24.672 22.875 1 94.25 239 LYS A N 1
ATOM 1828 C CA . LYS A 1 239 ? -0.374 25.234 24.016 1 94.25 239 LYS A CA 1
ATOM 1829 C C . LYS A 1 239 ? 0.473 26.281 24.734 1 94.25 239 LYS A C 1
ATOM 1831 O O . LYS A 1 239 ? -0.025 27.344 25.094 1 94.25 239 LYS A O 1
ATOM 1836 N N . ARG A 1 240 ? 1.686 25.969 24.969 1 95 240 ARG A N 1
ATOM 1837 C CA . ARG A 1 240 ? 2.602 26.906 25.609 1 95 240 ARG A CA 1
ATOM 1838 C C . ARG A 1 240 ? 2.84 28.125 24.734 1 95 240 ARG A C 1
ATOM 1840 O O . ARG A 1 240 ? 2.9 29.25 25.234 1 95 240 ARG A O 1
ATOM 1847 N N . LEU A 1 241 ? 3.023 27.891 23.484 1 96.81 241 LEU A N 1
ATOM 1848 C CA . LEU A 1 241 ? 3.213 29 22.562 1 96.81 241 LEU A CA 1
ATOM 1849 C C . LEU A 1 241 ? 1.99 29.906 22.547 1 96.81 241 LEU A C 1
ATOM 1851 O O . LEU A 1 241 ? 2.119 31.125 22.375 1 96.81 241 LEU A O 1
ATOM 1855 N N . ALA A 1 242 ? 0.856 29.359 22.719 1 96.25 242 ALA A N 1
ATOM 1856 C CA . ALA A 1 242 ? -0.412 30.078 22.688 1 96.25 242 ALA A CA 1
ATOM 1857 C C . ALA A 1 242 ? -0.521 31.062 23.844 1 96.25 242 ALA A C 1
ATOM 1859 O O . ALA A 1 242 ? -1.331 32 23.797 1 96.25 242 ALA A O 1
ATOM 1860 N N . GLU A 1 243 ? 0.25 30.875 24.844 1 95.25 243 GLU A N 1
ATOM 1861 C CA . GLU A 1 243 ? 0.286 31.812 25.969 1 95.25 243 GLU A CA 1
ATOM 1862 C C . GLU A 1 243 ? 0.908 33.156 25.547 1 95.25 243 GLU A C 1
ATOM 1864 O O . GLU A 1 243 ? 0.654 34.188 26.172 1 95.25 243 GLU A O 1
ATOM 1869 N N . LYS A 1 244 ? 1.673 33.125 24.531 1 95.62 244 LYS A N 1
ATOM 1870 C CA . LYS A 1 244 ? 2.436 34.312 24.141 1 95.62 244 LYS A CA 1
ATOM 1871 C C . LYS A 1 244 ? 2.008 34.844 22.781 1 95.62 244 LYS A C 1
ATOM 1873 O O . LYS A 1 244 ? 2.195 36 22.453 1 95.62 244 LYS A O 1
ATOM 1878 N N . GLN A 1 245 ? 1.564 33.938 21.953 1 96.69 245 GLN A N 1
ATOM 1879 C CA . GLN A 1 245 ? 1.198 34.281 20.578 1 96.69 245 GLN A CA 1
ATOM 1880 C C . GLN A 1 245 ? -0.211 33.812 20.25 1 96.69 245 GLN A C 1
ATOM 1882 O O . GLN A 1 245 ? -0.645 32.75 20.75 1 96.69 245 GLN A O 1
ATOM 1887 N N . PRO A 1 246 ? -0.859 34.5 19.438 1 96.69 246 PRO A N 1
ATOM 1888 C CA . PRO A 1 246 ? -2.213 34.094 19.062 1 96.69 246 PRO A CA 1
ATOM 1889 C C . PRO A 1 246 ? -2.221 32.906 18.125 1 96.69 246 PRO A C 1
ATOM 1891 O O . PRO A 1 246 ? -1.317 32.75 17.297 1 96.69 246 PRO A O 1
ATOM 1894 N N . PHE A 1 247 ? -3.266 32.094 18.297 1 98.12 247 PHE A N 1
ATOM 1895 C CA . PHE A 1 247 ? -3.574 30.984 17.391 1 98.12 247 PHE A CA 1
ATOM 1896 C C . PHE A 1 247 ? -4.941 31.188 16.75 1 98.12 247 PHE A C 1
ATOM 1898 O O . PHE A 1 247 ? -5.891 31.625 17.406 1 98.12 247 PHE A O 1
ATOM 1905 N N . HIS A 1 248 ? -4.992 30.969 15.5 1 98.44 248 HIS A N 1
ATOM 1906 C CA . HIS A 1 248 ? -6.254 30.922 14.766 1 98.44 248 HIS A CA 1
ATOM 1907 C C . HIS A 1 248 ? -6.41 29.594 14.023 1 98.44 248 HIS A C 1
ATOM 1909 O O . HIS A 1 248 ? -5.422 28.891 13.766 1 98.44 248 HIS A O 1
ATOM 1915 N N . ALA A 1 249 ? -7.621 29.203 13.773 1 98.5 249 ALA A N 1
ATOM 1916 C CA . ALA A 1 249 ? -7.902 27.953 13.086 1 98.5 249 ALA A CA 1
ATOM 1917 C C . ALA A 1 249 ? -8.859 28.172 11.914 1 98.5 249 ALA A C 1
ATOM 1919 O O . ALA A 1 249 ? -9.672 29.094 11.938 1 98.5 249 ALA A O 1
ATOM 1920 N N . GLN A 1 250 ? -8.656 27.453 10.922 1 97.94 250 GLN A N 1
ATOM 1921 C CA . GLN A 1 250 ? -9.555 27.422 9.773 1 97.94 250 GLN A CA 1
ATOM 1922 C C . GLN A 1 250 ? -10.102 26.016 9.539 1 97.94 250 GLN A C 1
ATOM 1924 O O . GLN A 1 250 ? -9.352 25.047 9.531 1 97.94 250 GLN A O 1
ATOM 1929 N N . LYS A 1 251 ? -11.391 25.984 9.414 1 96.81 251 LYS A N 1
ATOM 1930 C CA . LYS A 1 251 ? -12.031 24.703 9.078 1 96.81 251 LYS A CA 1
ATOM 1931 C C . LYS A 1 251 ? -11.773 24.344 7.621 1 96.81 251 LYS A C 1
ATOM 1933 O O . LYS A 1 251 ? -12.047 25.125 6.715 1 96.81 251 LYS A O 1
ATOM 1938 N N . TYR A 1 252 ? -11.188 23.172 7.441 1 95.75 252 TYR A N 1
ATOM 1939 C CA . TYR A 1 252 ? -10.945 22.672 6.09 1 95.75 252 TYR A CA 1
ATOM 1940 C C . TYR A 1 252 ? -12.258 22.344 5.391 1 95.75 252 TYR A C 1
ATOM 1942 O O . TYR A 1 252 ? -13.148 21.719 5.98 1 95.75 252 TYR A O 1
ATOM 1950 N N . SER A 1 253 ? -12.391 22.781 4.164 1 91.44 253 SER A N 1
ATOM 1951 C CA . SER A 1 253 ? -13.625 22.594 3.406 1 91.44 253 SER A CA 1
ATOM 1952 C C . SER A 1 253 ? -13.719 21.188 2.844 1 91.44 253 SER A C 1
ATOM 1954 O O . SER A 1 253 ? -14.812 20.719 2.508 1 91.44 253 SER A O 1
ATOM 1956 N N . GLY A 1 254 ? -12.625 20.5 2.736 1 91 254 GLY A N 1
ATOM 1957 C CA . GLY A 1 254 ? -12.617 19.125 2.248 1 91 254 GLY A CA 1
ATOM 1958 C C . GLY A 1 254 ? -12.695 18.094 3.359 1 91 254 GLY A C 1
ATOM 1959 O O . GLY A 1 254 ? -13.305 18.359 4.402 1 91 254 GLY A O 1
ATOM 1960 N N . ARG A 1 255 ? -12.25 16.922 2.986 1 91.62 255 ARG A N 1
ATOM 1961 C CA . ARG A 1 255 ? -12.219 15.812 3.936 1 91.62 255 ARG A CA 1
ATOM 1962 C C . ARG A 1 255 ? -10.797 15.297 4.129 1 91.62 255 ARG A C 1
ATOM 1964 O O . ARG A 1 255 ? -10.016 15.25 3.176 1 91.62 255 ARG A O 1
ATOM 1971 N N . THR A 1 256 ? -10.523 15.039 5.402 1 94.44 256 THR A N 1
ATOM 1972 C CA . THR A 1 256 ? -9.219 14.453 5.703 1 94.44 256 THR A CA 1
ATOM 1973 C C . THR A 1 256 ? -9.352 12.977 6.051 1 94.44 256 THR A C 1
ATOM 1975 O O . THR A 1 256 ? -10.266 12.586 6.777 1 94.44 256 THR A O 1
ATOM 1978 N N . PHE A 1 257 ? -8.523 12.148 5.477 1 94.5 257 PHE A N 1
ATOM 1979 C CA . PHE A 1 257 ? -8.445 10.742 5.84 1 94.5 257 PHE A CA 1
ATOM 1980 C C . PHE A 1 257 ? -7.207 10.477 6.695 1 94.5 257 PHE A C 1
ATOM 1982 O O . PHE A 1 257 ? -6.09 10.797 6.297 1 94.5 257 PHE A O 1
ATOM 1989 N N . ASP A 1 258 ? -7.402 9.938 7.867 1 93.69 258 ASP A N 1
ATOM 1990 C CA . ASP A 1 258 ? -6.297 9.523 8.727 1 93.69 258 ASP A CA 1
ATOM 1991 C C . ASP A 1 258 ? -5.707 8.195 8.258 1 93.69 258 ASP A C 1
ATOM 1993 O O . ASP A 1 258 ? -6.148 7.129 8.688 1 93.69 258 ASP A O 1
ATOM 1997 N N . CYS A 1 259 ? -4.613 8.25 7.508 1 93.81 259 CYS A N 1
ATOM 1998 C CA . CYS A 1 259 ? -3.99 7.051 6.965 1 93.81 259 CYS A CA 1
ATOM 1999 C C . CYS A 1 259 ? -2.984 6.465 7.945 1 93.81 259 CYS A C 1
ATOM 2001 O O . CYS A 1 259 ? -2.244 5.539 7.605 1 93.81 259 CYS A O 1
ATOM 2003 N N . GLY A 1 260 ? -2.961 7.035 9.086 1 90.44 260 GLY A N 1
ATOM 2004 C CA . GLY A 1 260 ? -2.246 6.383 10.172 1 90.44 260 GLY A CA 1
ATOM 2005 C C . GLY A 1 260 ? -3.02 5.234 10.797 1 90.44 260 GLY A C 1
ATOM 2006 O O . GLY A 1 260 ? -2.445 4.402 11.5 1 90.44 260 GLY A O 1
ATOM 2007 N N . SER A 1 261 ? -4.203 5.25 10.555 1 90.75 261 SER A N 1
ATOM 2008 C CA . SER A 1 261 ? -5.047 4.129 10.945 1 90.75 261 SER A CA 1
ATOM 2009 C C . SER A 1 261 ? -5.391 3.252 9.742 1 90.75 261 SER A C 1
ATOM 2011 O O . SER A 1 261 ? -5.52 3.748 8.625 1 90.75 261 SER A O 1
ATOM 2013 N N . LYS A 1 262 ? -5.582 1.937 10.039 1 93.88 262 LYS A N 1
ATOM 2014 C CA . LYS A 1 262 ? -5.891 1.001 8.961 1 93.88 262 LYS A CA 1
ATOM 2015 C C . LYS A 1 262 ? -7.242 1.319 8.328 1 93.88 262 LYS A C 1
ATOM 2017 O O . LYS A 1 262 ? -7.387 1.277 7.105 1 93.88 262 LYS A O 1
ATOM 2022 N N . GLN A 1 263 ? -8.203 1.688 9.164 1 93.38 263 GLN A N 1
ATOM 2023 C CA . GLN A 1 263 ? -9.539 2.018 8.68 1 93.38 263 GLN A CA 1
ATOM 2024 C C . GLN A 1 263 ? -9.5 3.252 7.781 1 93.38 263 GLN A C 1
ATOM 2026 O O . GLN A 1 263 ? -10.109 3.26 6.707 1 93.38 263 GLN A O 1
ATOM 2031 N N . GLY A 1 264 ? -8.828 4.266 8.297 1 93.62 264 GLY A N 1
ATOM 2032 C CA . GLY A 1 264 ? -8.688 5.473 7.5 1 93.62 264 GLY A CA 1
ATOM 2033 C C . GLY A 1 264 ? -7.961 5.238 6.188 1 93.62 264 GLY A C 1
ATOM 2034 O O . GLY A 1 264 ? -8.312 5.828 5.164 1 93.62 264 GLY A O 1
ATOM 2035 N N . PHE A 1 265 ? -7.039 4.34 6.27 1 94.81 265 PHE A N 1
ATOM 2036 C CA . PHE A 1 265 ? -6.254 3.988 5.094 1 94.81 265 PHE A CA 1
ATOM 2037 C C . PHE A 1 265 ? -7.129 3.322 4.039 1 94.81 265 PHE A C 1
ATOM 2039 O O . PHE A 1 265 ? -7.07 3.674 2.859 1 94.81 265 PHE A O 1
ATOM 2046 N N . ILE A 1 266 ? -7.945 2.434 4.398 1 96.44 266 ILE A N 1
ATOM 2047 C CA . ILE A 1 266 ? -8.852 1.733 3.492 1 96.44 266 ILE A CA 1
ATOM 2048 C C . ILE A 1 266 ? -9.867 2.717 2.914 1 96.44 266 ILE A C 1
ATOM 2050 O O . ILE A 1 266 ? -10.117 2.721 1.706 1 96.44 266 ILE A O 1
ATOM 2054 N N . ALA A 1 267 ? -10.398 3.543 3.779 1 95.38 267 ALA A N 1
ATOM 2055 C CA . ALA A 1 267 ? -11.367 4.539 3.336 1 95.38 267 ALA A CA 1
ATOM 2056 C C . ALA A 1 267 ? -10.758 5.473 2.291 1 95.38 267 ALA A C 1
ATOM 2058 O O . ALA A 1 267 ? -11.406 5.805 1.296 1 95.38 267 ALA A O 1
ATOM 2059 N N . ALA A 1 268 ? -9.555 5.91 2.564 1 95.81 268 ALA A N 1
ATOM 2060 C CA . ALA A 1 268 ? -8.859 6.785 1.622 1 95.81 268 ALA A CA 1
ATOM 2061 C C . ALA A 1 268 ? -8.719 6.113 0.258 1 95.81 268 ALA A C 1
ATOM 2063 O O . ALA A 1 268 ? -8.984 6.734 -0.775 1 95.81 268 ALA A O 1
ATOM 2064 N N . ASN A 1 269 ? -8.32 4.906 0.241 1 96.5 269 ASN A N 1
ATOM 2065 C CA . ASN A 1 269 ? -8.141 4.172 -1.007 1 96.5 269 ASN A CA 1
ATOM 2066 C C . ASN A 1 269 ? -9.438 4.113 -1.811 1 96.5 269 ASN A C 1
ATOM 2068 O O . ASN A 1 269 ? -9.438 4.348 -3.021 1 96.5 269 ASN A O 1
ATOM 2072 N N . VAL A 1 270 ? -10.484 3.863 -1.143 1 96.12 270 VAL A N 1
ATOM 2073 C CA . VAL A 1 270 ? -11.773 3.781 -1.821 1 96.12 270 VAL A CA 1
ATOM 2074 C C . VAL A 1 270 ? -12.18 5.16 -2.338 1 96.12 270 VAL A C 1
ATOM 2076 O O . VAL A 1 270 ? -12.523 5.316 -3.512 1 96.12 270 VAL A O 1
ATOM 2079 N N . ALA A 1 271 ? -12.055 6.168 -1.515 1 94.81 271 ALA A N 1
ATOM 2080 C CA . ALA A 1 271 ? -12.461 7.523 -1.869 1 94.81 271 ALA A CA 1
ATOM 2081 C C . ALA A 1 271 ? -11.688 8.031 -3.078 1 94.81 271 ALA A C 1
ATOM 2083 O O . ALA A 1 271 ? -12.273 8.539 -4.035 1 94.81 271 ALA A O 1
ATOM 2084 N N . PHE A 1 272 ? -10.414 7.875 -3.037 1 94.44 272 PHE A N 1
ATOM 2085 C CA . PHE A 1 272 ? -9.57 8.406 -4.102 1 94.44 272 PHE A CA 1
ATOM 2086 C C . PHE A 1 272 ? -9.773 7.617 -5.395 1 94.44 272 PHE A C 1
ATOM 2088 O O . PHE A 1 272 ? -9.688 8.18 -6.488 1 94.44 272 PHE A O 1
ATOM 2095 N N . SER A 1 273 ? -9.969 6.332 -5.262 1 95.19 273 SER A N 1
ATOM 2096 C CA . SER A 1 273 ? -10.227 5.523 -6.449 1 95.19 273 SER A CA 1
ATOM 2097 C C . SER A 1 273 ? -11.508 5.957 -7.148 1 95.19 273 SER A C 1
ATOM 2099 O O . SER A 1 273 ? -11.586 5.949 -8.375 1 95.19 273 SER A O 1
ATOM 2101 N N . LEU A 1 274 ? -12.492 6.355 -6.402 1 94.19 274 LEU A N 1
ATOM 2102 C CA . LEU A 1 274 ? -13.789 6.754 -6.945 1 94.19 274 LEU A CA 1
ATOM 2103 C C . LEU A 1 274 ? -13.688 8.102 -7.648 1 94.19 274 LEU A C 1
ATOM 2105 O O . LEU A 1 274 ? -14.57 8.461 -8.438 1 94.19 274 LEU A O 1
ATOM 2109 N N . MET A 1 275 ? -12.617 8.812 -7.391 1 90.38 275 MET A N 1
ATOM 2110 C CA . MET A 1 275 ? -12.422 10.117 -8.016 1 90.38 275 MET A CA 1
ATOM 2111 C C . MET A 1 275 ? -11.742 9.969 -9.375 1 90.38 275 MET A C 1
ATOM 2113 O O . MET A 1 275 ? -11.711 10.914 -10.164 1 90.38 275 MET A O 1
ATOM 2117 N N . ARG A 1 276 ? -11.219 8.844 -9.648 1 90.75 276 ARG A N 1
ATOM 2118 C CA . ARG A 1 276 ? -10.477 8.633 -10.883 1 90.75 276 ARG A CA 1
ATOM 2119 C C . ARG A 1 276 ? -11.391 8.125 -11.992 1 90.75 276 ARG A C 1
ATOM 2121 O O . ARG A 1 276 ? -12.008 7.066 -11.859 1 90.75 276 ARG A O 1
ATOM 2128 N N . SER A 1 277 ? -11.305 8.789 -13.055 1 89.88 277 SER A N 1
ATOM 2129 C CA . SER A 1 277 ? -12.195 8.469 -14.164 1 89.88 277 SER A CA 1
ATOM 2130 C C . SER A 1 277 ? -11.844 7.117 -14.781 1 89.88 277 SER A C 1
ATOM 2132 O O . SER A 1 277 ? -12.727 6.414 -15.289 1 89.88 277 SER A O 1
ATOM 2134 N N . ASP A 1 278 ? -10.602 6.734 -14.727 1 89.06 278 ASP A N 1
ATOM 2135 C CA . ASP A 1 278 ? -10.148 5.523 -15.398 1 89.06 278 ASP A CA 1
ATOM 2136 C C . ASP A 1 278 ? -10.57 4.273 -14.633 1 89.06 278 ASP A C 1
ATOM 2138 O O . ASP A 1 278 ? -10.531 3.164 -15.172 1 89.06 278 ASP A O 1
ATOM 2142 N N . MET A 1 279 ? -11.148 4.496 -13.359 1 91.56 279 MET A N 1
ATOM 2143 C CA . MET A 1 279 ? -11.406 3.275 -12.609 1 91.56 279 MET A CA 1
ATOM 2144 C C . MET A 1 279 ? -12.688 3.4 -11.789 1 91.56 279 MET A C 1
ATOM 2146 O O . MET A 1 279 ? -13.133 2.432 -11.172 1 91.56 279 MET A O 1
ATOM 2150 N N . GLU A 1 280 ? -13.273 4.477 -11.766 1 93.5 280 GLU A N 1
ATOM 2151 C CA . GLU A 1 280 ? -14.422 4.785 -10.922 1 93.5 280 GLU A CA 1
ATOM 2152 C C . GLU A 1 280 ? -15.516 3.729 -11.07 1 93.5 280 GLU A C 1
ATOM 2154 O O . GLU A 1 280 ? -15.969 3.164 -10.07 1 93.5 280 GLU A O 1
ATOM 2159 N N . ALA A 1 281 ? -15.914 3.449 -12.281 1 92.31 281 ALA A N 1
ATOM 2160 C CA . ALA A 1 281 ? -17.031 2.547 -12.531 1 92.31 281 ALA A CA 1
ATOM 2161 C C . ALA A 1 281 ? -16.719 1.132 -12.062 1 92.31 281 ALA A C 1
ATOM 2163 O O . ALA A 1 281 ? -17.547 0.488 -11.406 1 92.31 281 ALA A O 1
ATOM 2164 N N . GLN A 1 282 ? -15.57 0.707 -12.359 1 91.19 282 GLN A N 1
ATOM 2165 C CA . GLN A 1 282 ? -15.172 -0.65 -12 1 91.19 282 GLN A CA 1
ATOM 2166 C C . GLN A 1 282 ? -15.031 -0.805 -10.492 1 91.19 282 GLN A C 1
ATOM 2168 O O . GLN A 1 282 ? -15.453 -1.814 -9.922 1 91.19 282 GLN A O 1
ATOM 2173 N N . VAL A 1 283 ? -14.469 0.173 -9.859 1 93.75 283 VAL A N 1
ATOM 2174 C CA . VAL A 1 283 ? -14.281 0.137 -8.414 1 93.75 283 VAL A CA 1
ATOM 2175 C C . VAL A 1 283 ? -15.633 0.18 -7.707 1 93.75 283 VAL A C 1
ATOM 2177 O O . VAL A 1 283 ? -15.875 -0.579 -6.766 1 93.75 283 VAL A O 1
ATOM 2180 N N . LEU A 1 284 ? -16.438 1.039 -8.234 1 94.75 284 LEU A N 1
ATOM 2181 C CA . LEU A 1 284 ? -17.766 1.149 -7.645 1 94.75 284 LEU A CA 1
ATOM 2182 C C . LEU A 1 284 ? -18.5 -0.188 -7.703 1 94.75 284 LEU A C 1
ATOM 2184 O O . LEU A 1 284 ? -19.047 -0.643 -6.699 1 94.75 284 LEU A O 1
ATOM 2188 N N . ALA A 1 285 ? -18.484 -0.808 -8.836 1 93.31 285 ALA A N 1
ATOM 2189 C CA . ALA A 1 285 ? -19.156 -2.088 -9.023 1 93.31 285 ALA A CA 1
ATOM 2190 C C . ALA A 1 285 ? -18.578 -3.16 -8.109 1 93.31 285 ALA A C 1
ATOM 2192 O O . ALA A 1 285 ? -19.312 -3.902 -7.457 1 93.31 285 ALA A O 1
ATOM 2193 N N . SER A 1 286 ? -17.297 -3.223 -8.07 1 92.94 286 SER A N 1
ATOM 2194 C CA . SER A 1 286 ? -16.609 -4.242 -7.293 1 92.94 286 SER A CA 1
ATOM 2195 C C . SER A 1 286 ? -16.859 -4.059 -5.797 1 92.94 286 SER A C 1
ATOM 2197 O O . SER A 1 286 ? -17.125 -5.027 -5.082 1 92.94 286 SER A O 1
ATOM 2199 N N . VAL A 1 287 ? -16.781 -2.848 -5.324 1 94.56 287 VAL A N 1
ATOM 2200 C CA . VAL A 1 287 ? -16.938 -2.559 -3.902 1 94.56 287 VAL A CA 1
ATOM 2201 C C . VAL A 1 287 ? -18.375 -2.812 -3.471 1 94.56 287 VAL A C 1
ATOM 2203 O O . VAL A 1 287 ? -18.625 -3.361 -2.395 1 94.56 287 VAL A O 1
ATOM 2206 N N . LYS A 1 288 ? -19.297 -2.457 -4.305 1 94.81 288 LYS A N 1
ATOM 2207 C CA . LYS A 1 288 ? -20.703 -2.721 -4.004 1 94.81 288 LYS A CA 1
ATOM 2208 C C . LYS A 1 288 ? -20.969 -4.219 -3.885 1 94.81 288 LYS A C 1
ATOM 2210 O O . LYS A 1 288 ? -21.688 -4.656 -2.992 1 94.81 288 LYS A O 1
ATOM 2215 N N . GLU A 1 289 ? -20.406 -4.918 -4.812 1 93.56 289 GLU A N 1
ATOM 2216 C CA . GLU A 1 289 ? -20.562 -6.371 -4.785 1 93.56 289 GLU A CA 1
ATOM 2217 C C . GLU A 1 289 ? -19.984 -6.965 -3.508 1 93.56 289 GLU A C 1
ATOM 2219 O O . GLU A 1 289 ? -20.578 -7.852 -2.898 1 93.56 289 GLU A O 1
ATOM 2224 N N . LEU A 1 290 ? -18.844 -6.523 -3.127 1 93.31 290 LEU A N 1
ATOM 2225 C CA . LEU A 1 290 ? -18.172 -7.02 -1.93 1 93.31 290 LEU A CA 1
ATOM 2226 C C . LEU A 1 290 ? -19 -6.73 -0.684 1 93.31 290 LEU A C 1
ATOM 2228 O O . LEU A 1 290 ? -19.125 -7.586 0.198 1 93.31 290 LEU A O 1
ATOM 2232 N N . ILE A 1 291 ? -19.547 -5.523 -0.617 1 93.5 291 ILE A N 1
ATOM 2233 C CA . ILE A 1 291 ? -20.375 -5.129 0.521 1 93.5 291 ILE A CA 1
ATOM 2234 C C . ILE A 1 291 ? -21.625 -5.996 0.575 1 93.5 291 ILE A C 1
ATOM 2236 O O . ILE A 1 291 ? -22 -6.492 1.641 1 93.5 291 ILE A O 1
ATOM 2240 N N . ALA A 1 292 ? -22.234 -6.188 -0.585 1 92.5 292 ALA A N 1
ATOM 2241 C CA . ALA A 1 292 ? -23.453 -7.004 -0.662 1 92.5 292 ALA A CA 1
ATOM 2242 C C . ALA A 1 292 ? -23.172 -8.438 -0.211 1 92.5 292 ALA A C 1
ATOM 2244 O O . ALA A 1 292 ? -23.969 -9.016 0.542 1 92.5 292 ALA A O 1
ATOM 2245 N N . ASN A 1 293 ? -22.109 -9 -0.679 1 90.06 293 ASN A N 1
ATOM 2246 C CA . ASN A 1 293 ? -21.734 -10.359 -0.312 1 90.06 293 ASN A CA 1
ATOM 2247 C C . ASN A 1 293 ? -21.438 -10.477 1.18 1 90.06 293 ASN A C 1
ATOM 2249 O O . ASN A 1 293 ? -21.797 -11.477 1.81 1 90.06 293 ASN A O 1
ATOM 2253 N N . HIS A 1 294 ? -20.75 -9.5 1.66 1 90 294 HIS A N 1
ATOM 2254 C CA . HIS A 1 294 ? -20.422 -9.5 3.08 1 90 294 HIS A CA 1
ATOM 2255 C C . HIS A 1 294 ? -21.672 -9.461 3.941 1 90 294 HIS A C 1
ATOM 2257 O O . HIS A 1 294 ? -21.797 -10.203 4.918 1 90 294 HIS A O 1
ATOM 2263 N N . GLU A 1 295 ? -22.578 -8.656 3.57 1 88.44 295 GLU A N 1
ATOM 2264 C CA . GLU A 1 295 ? -23.812 -8.508 4.336 1 88.44 295 GLU A CA 1
ATOM 2265 C C . GLU A 1 295 ? -24.656 -9.766 4.254 1 88.44 295 GLU A C 1
ATOM 2267 O O . GLU A 1 295 ? -25.328 -10.141 5.223 1 88.44 295 GLU A O 1
ATOM 2272 N N . SER A 1 296 ? -24.609 -10.398 3.107 1 85.62 296 SER A N 1
ATOM 2273 C CA . SER A 1 296 ? -25.359 -11.648 2.941 1 85.62 296 SER A CA 1
ATOM 2274 C C . SER A 1 296 ? -24.781 -12.758 3.809 1 85.62 296 SER A C 1
ATOM 2276 O O . SER A 1 296 ? -25.516 -13.562 4.371 1 85.62 296 SER A O 1
ATOM 2278 N N . ARG A 1 297 ? -23.516 -12.797 3.955 1 80.06 297 ARG A N 1
ATOM 2279 C CA . ARG A 1 297 ? -22.844 -13.812 4.758 1 80.06 297 ARG A CA 1
ATOM 2280 C C . ARG A 1 297 ? -23.109 -13.602 6.246 1 80.06 297 ARG A C 1
ATOM 2282 O O . ARG A 1 297 ? -23.297 -14.562 6.992 1 80.06 297 ARG A O 1
ATOM 2289 N N . VAL A 1 298 ? -23.094 -12.359 6.648 1 70.94 298 VAL A N 1
ATOM 2290 C CA . VAL A 1 298 ? -23.328 -12.031 8.047 1 70.94 298 VAL A CA 1
ATOM 2291 C C . VAL A 1 298 ? -24.766 -12.352 8.43 1 70.94 298 VAL A C 1
ATOM 2293 O O . VAL A 1 298 ? -25.031 -12.844 9.523 1 70.94 298 VAL A O 1
ATOM 2296 N N . GLN A 1 299 ? -25.641 -12.094 7.473 1 66.25 299 GLN A N 1
ATOM 2297 C CA . GLN A 1 299 ? -27.047 -12.414 7.711 1 66.25 299 GLN A CA 1
ATOM 2298 C C . GLN A 1 299 ? -27.25 -13.93 7.77 1 66.25 299 GLN A C 1
ATOM 2300 O O . GLN A 1 299 ? -28.062 -14.414 8.562 1 66.25 299 GLN A O 1
ATOM 2305 N N . ALA A 1 300 ? -26.422 -14.641 6.902 1 56.25 300 ALA A N 1
ATOM 2306 C CA . ALA A 1 300 ? -26.562 -16.094 6.832 1 56.25 300 ALA A CA 1
ATOM 2307 C C . ALA A 1 300 ? -25.906 -16.766 8.031 1 56.25 300 ALA A C 1
ATOM 2309 O O . ALA A 1 300 ? -26.266 -17.875 8.406 1 56.25 300 ALA A O 1
ATOM 2310 N N . ALA A 1 301 ? -24.969 -16.203 8.586 1 60.66 301 ALA A N 1
ATOM 2311 C CA . ALA A 1 301 ? -24.297 -16.75 9.766 1 60.66 301 ALA A CA 1
ATOM 2312 C C . ALA A 1 301 ? -25.094 -16.438 11.031 1 60.66 301 ALA A C 1
ATOM 2314 O O . ALA A 1 301 ? -25.094 -17.219 11.984 1 60.66 301 ALA A O 1
ATOM 2315 N N . MET B 1 1 ? 5.281 -47.469 -10.602 1 30.27 1 MET B N 1
ATOM 2316 C CA . MET B 1 1 ? 4.379 -46.344 -10.352 1 30.27 1 MET B CA 1
ATOM 2317 C C . MET B 1 1 ? 5.16 -45.094 -10.016 1 30.27 1 MET B C 1
ATOM 2319 O O . MET B 1 1 ? 5.836 -45 -8.992 1 30.27 1 MET B O 1
ATOM 2323 N N . ASP B 1 2 ? 5.98 -44.469 -10.805 1 40.56 2 ASP B N 1
ATOM 2324 C CA . ASP B 1 2 ? 6.977 -43.406 -10.562 1 40.56 2 ASP B CA 1
ATOM 2325 C C . ASP B 1 2 ? 6.449 -42.375 -9.586 1 40.56 2 ASP B C 1
ATOM 2327 O O . ASP B 1 2 ? 5.438 -41.719 -9.859 1 40.56 2 ASP B O 1
ATOM 2331 N N . LEU B 1 3 ? 6.484 -42.562 -8.289 1 47.12 3 LEU B N 1
ATOM 2332 C CA . LEU B 1 3 ? 6.031 -41.844 -7.117 1 47.12 3 LEU B CA 1
ATOM 2333 C C . LEU B 1 3 ? 6.246 -40.344 -7.297 1 47.12 3 LEU B C 1
ATOM 2335 O O . LEU B 1 3 ? 7.355 -39.906 -7.613 1 47.12 3 LEU B O 1
ATOM 2339 N N . ASN B 1 4 ? 5.074 -39.688 -7.73 1 65.12 4 ASN B N 1
ATOM 2340 C CA . ASN B 1 4 ? 5.121 -38.25 -7.922 1 65.12 4 ASN B CA 1
ATOM 2341 C C . ASN B 1 4 ? 5.984 -37.562 -6.867 1 65.12 4 ASN B C 1
ATOM 2343 O O . ASN B 1 4 ? 5.824 -37.812 -5.672 1 65.12 4 ASN B O 1
ATOM 2347 N N . ARG B 1 5 ? 7.25 -37.156 -7.312 1 78.94 5 ARG B N 1
ATOM 2348 C CA . ARG B 1 5 ? 8.141 -36.438 -6.406 1 78.94 5 ARG B CA 1
ATOM 2349 C C . ARG B 1 5 ? 7.387 -35.344 -5.664 1 78.94 5 ARG B C 1
ATOM 2351 O O . ARG B 1 5 ? 6.5 -34.719 -6.23 1 78.94 5 ARG B O 1
ATOM 2358 N N . THR B 1 6 ? 7.523 -35.344 -4.434 1 89.38 6 THR B N 1
ATOM 2359 C CA . THR B 1 6 ? 6.91 -34.344 -3.58 1 89.38 6 THR B CA 1
ATOM 2360 C C . THR B 1 6 ? 7.316 -32.938 -4.023 1 89.38 6 THR B C 1
ATOM 2362 O O . THR B 1 6 ? 8.469 -32.719 -4.402 1 89.38 6 THR B O 1
ATOM 2365 N N . VAL B 1 7 ? 6.422 -32.125 -4.117 1 95.69 7 VAL B N 1
ATOM 2366 C CA . VAL B 1 7 ? 6.688 -30.703 -4.426 1 95.69 7 VAL B CA 1
ATOM 2367 C C . VAL B 1 7 ? 7.176 -29.984 -3.174 1 95.69 7 VAL B C 1
ATOM 2369 O O . VAL B 1 7 ? 6.383 -29.656 -2.287 1 95.69 7 VAL B O 1
ATOM 2372 N N . ARG B 1 8 ? 8.43 -29.719 -3.109 1 95.25 8 ARG B N 1
ATOM 2373 C CA . ARG B 1 8 ? 9.008 -29.172 -1.892 1 95.25 8 ARG B CA 1
ATOM 2374 C C . ARG B 1 8 ? 9.43 -27.719 -2.102 1 95.25 8 ARG B C 1
ATOM 2376 O O . ARG B 1 8 ? 9.656 -26.984 -1.135 1 95.25 8 ARG B O 1
ATOM 2383 N N . LYS B 1 9 ? 9.609 -27.297 -3.314 1 96.88 9 LYS B N 1
ATOM 2384 C CA . LYS B 1 9 ? 10.117 -25.969 -3.615 1 96.88 9 LYS B CA 1
ATOM 2385 C C . LYS B 1 9 ? 9.055 -25.109 -4.305 1 96.88 9 LYS B C 1
ATOM 2387 O O . LYS B 1 9 ? 8.219 -25.625 -5.043 1 96.88 9 LYS B O 1
ATOM 2392 N N . ALA B 1 10 ? 9.102 -23.828 -4.012 1 97.88 10 ALA B N 1
ATOM 2393 C CA . ALA B 1 10 ? 8.211 -22.859 -4.66 1 97.88 10 ALA B CA 1
ATOM 2394 C C . ALA B 1 10 ? 9 -21.688 -5.23 1 97.88 10 ALA B C 1
ATOM 2396 O O . ALA B 1 10 ? 9.953 -21.203 -4.605 1 97.88 10 ALA B O 1
ATOM 2397 N N . VAL B 1 11 ? 8.672 -21.344 -6.438 1 98 11 VAL B N 1
ATOM 2398 C CA . VAL B 1 11 ? 9.242 -20.172 -7.086 1 98 11 VAL B CA 1
ATOM 2399 C C . VAL B 1 11 ? 8.242 -19.016 -7.039 1 98 11 VAL B C 1
ATOM 2401 O O . VAL B 1 11 ? 7.082 -19.172 -7.41 1 98 11 VAL B O 1
ATOM 2404 N N . ILE B 1 12 ? 8.664 -17.859 -6.57 1 97.44 12 ILE B N 1
ATOM 2405 C CA . ILE B 1 12 ? 7.867 -16.641 -6.508 1 97.44 12 ILE B CA 1
ATOM 2406 C C . ILE B 1 12 ? 8.578 -15.516 -7.262 1 97.44 12 ILE B C 1
ATOM 2408 O O . ILE B 1 12 ? 9.516 -14.906 -6.742 1 97.44 12 ILE B O 1
ATOM 2412 N N . PRO B 1 13 ? 8.141 -15.234 -8.5 1 97.06 13 PRO B N 1
ATOM 2413 C CA . PRO B 1 13 ? 8.75 -14.148 -9.273 1 97.06 13 PRO B CA 1
ATOM 2414 C C . PRO B 1 13 ? 8.375 -12.766 -8.742 1 97.06 13 PRO B C 1
ATOM 2416 O O . PRO B 1 13 ? 7.191 -12.43 -8.68 1 97.06 13 PRO B O 1
ATOM 2419 N N . VAL B 1 14 ? 9.367 -11.969 -8.383 1 94.56 14 VAL B N 1
ATOM 2420 C CA . VAL B 1 14 ? 9.133 -10.625 -7.844 1 94.56 14 VAL B CA 1
ATOM 2421 C C . VAL B 1 14 ? 10.047 -9.625 -8.547 1 94.56 14 VAL B C 1
ATOM 2423 O O . VAL B 1 14 ? 10.492 -8.648 -7.938 1 94.56 14 VAL B O 1
ATOM 2426 N N . ALA B 1 15 ? 10.359 -9.859 -9.766 1 89.81 15 ALA B N 1
ATOM 2427 C CA . ALA B 1 15 ? 11.383 -9.078 -10.453 1 89.81 15 ALA B CA 1
ATOM 2428 C C . ALA B 1 15 ? 10.75 -7.949 -11.266 1 89.81 15 ALA B C 1
ATOM 2430 O O . ALA B 1 15 ? 11.453 -7.051 -11.742 1 89.81 15 ALA B O 1
ATOM 2431 N N . GLY B 1 16 ? 9.5 -7.938 -11.43 1 85.5 16 GLY B N 1
ATOM 2432 C CA . GLY B 1 16 ? 8.844 -6.98 -12.305 1 85.5 16 GLY B CA 1
ATOM 2433 C C . GLY B 1 16 ? 9 -5.543 -11.844 1 85.5 16 GLY B C 1
ATOM 2434 O O . GLY B 1 16 ? 9.094 -5.277 -10.641 1 85.5 16 GLY B O 1
ATOM 2435 N N . ASN B 1 17 ? 8.867 -4.621 -12.805 1 81.12 17 ASN B N 1
ATOM 2436 C CA . ASN B 1 17 ? 9.055 -3.205 -12.508 1 81.12 17 ASN B CA 1
ATOM 2437 C C . ASN B 1 17 ? 7.781 -2.578 -11.953 1 81.12 17 ASN B C 1
ATOM 2439 O O . ASN B 1 17 ? 7.82 -1.483 -11.383 1 81.12 17 ASN B O 1
ATOM 2443 N N . GLY B 1 18 ? 6.75 -3.221 -12.148 1 86.81 18 GLY B N 1
ATOM 2444 C CA . GLY B 1 18 ? 5.504 -2.707 -11.602 1 86.81 18 GLY B CA 1
ATOM 2445 C C . GLY B 1 18 ? 5.082 -1.384 -12.211 1 86.81 18 GLY B C 1
ATOM 2446 O O . GLY B 1 18 ? 4.641 -0.479 -11.5 1 86.81 18 GLY B O 1
ATOM 2447 N N . THR B 1 19 ? 5.164 -1.24 -13.492 1 84.06 19 THR B N 1
ATOM 2448 C CA . THR B 1 19 ? 4.969 0.029 -14.18 1 84.06 19 THR B CA 1
ATOM 2449 C C . THR B 1 19 ? 3.527 0.51 -14.031 1 84.06 19 THR B C 1
ATOM 2451 O O . THR B 1 19 ? 3.262 1.714 -14.07 1 84.06 19 THR B O 1
ATOM 2454 N N . ARG B 1 20 ? 2.594 -0.344 -13.828 1 85.06 20 ARG B N 1
ATOM 2455 C CA . ARG B 1 20 ? 1.183 0.004 -13.703 1 85.06 20 ARG B CA 1
ATOM 2456 C C . ARG B 1 20 ? 0.92 0.775 -12.414 1 85.06 20 ARG B C 1
ATOM 2458 O O . ARG B 1 20 ? -0.105 1.448 -12.289 1 85.06 20 ARG B O 1
ATOM 2465 N N . PHE B 1 21 ? 1.812 0.699 -11.508 1 89.81 21 PHE B N 1
ATOM 2466 C CA . PHE B 1 21 ? 1.603 1.35 -10.219 1 89.81 21 PHE B CA 1
ATOM 2467 C C . PHE B 1 21 ? 2.568 2.516 -10.039 1 89.81 21 PHE B C 1
ATOM 2469 O O . PHE B 1 21 ? 2.807 2.961 -8.914 1 89.81 21 PHE B O 1
ATOM 2476 N N . LEU B 1 22 ? 3.15 2.846 -11.125 1 88.5 22 LEU B N 1
ATOM 2477 C CA . LEU B 1 22 ? 3.861 4.117 -11.055 1 88.5 22 LEU B CA 1
ATOM 2478 C C . LEU B 1 22 ? 2.918 5.246 -10.641 1 88.5 22 LEU B C 1
ATOM 2480 O O . LEU B 1 22 ? 1.745 5.25 -11.023 1 88.5 22 LEU B O 1
ATOM 2484 N N . PRO B 1 23 ? 3.354 6.133 -9.766 1 89.25 23 PRO B N 1
ATOM 2485 C CA . PRO B 1 23 ? 4.746 6.43 -9.414 1 89.25 23 PRO B CA 1
ATOM 2486 C C . PRO B 1 23 ? 5.219 5.668 -8.18 1 89.25 23 PRO B C 1
ATOM 2488 O O . PRO B 1 23 ? 6.402 5.707 -7.84 1 89.25 23 PRO B O 1
ATOM 2491 N N . ALA B 1 24 ? 4.363 4.992 -7.52 1 86.69 24 ALA B N 1
ATOM 2492 C CA . ALA B 1 24 ? 4.73 4.34 -6.266 1 86.69 24 ALA B CA 1
ATOM 2493 C C . ALA B 1 24 ? 5.883 3.361 -6.473 1 86.69 24 ALA B C 1
ATOM 2495 O O . ALA B 1 24 ? 6.797 3.283 -5.645 1 86.69 24 ALA B O 1
ATOM 2496 N N . THR B 1 25 ? 5.832 2.703 -7.547 1 86.25 25 THR B N 1
ATOM 2497 C CA . THR B 1 25 ? 6.77 1.608 -7.777 1 86.25 25 THR B CA 1
ATOM 2498 C C . THR B 1 25 ? 8.125 2.143 -8.219 1 86.25 25 THR B C 1
ATOM 2500 O O . THR B 1 25 ? 9.055 1.366 -8.477 1 86.25 25 THR B O 1
ATOM 2503 N N . LYS B 1 26 ? 8.219 3.436 -8.305 1 83.5 26 LYS B N 1
ATOM 2504 C CA . LYS B 1 26 ? 9.531 4.047 -8.508 1 83.5 26 LYS B CA 1
ATOM 2505 C C . LYS B 1 26 ? 10.492 3.678 -7.375 1 83.5 26 LYS B C 1
ATOM 2507 O O . LYS B 1 26 ? 11.695 3.531 -7.602 1 83.5 26 LYS B O 1
ATOM 2512 N N . ALA B 1 27 ? 9.898 3.559 -6.188 1 81.94 27 ALA B N 1
ATOM 2513 C CA . ALA B 1 27 ? 10.773 3.359 -5.031 1 81.94 27 ALA B CA 1
ATOM 2514 C C . ALA B 1 27 ? 10.312 2.168 -4.199 1 81.94 27 ALA B C 1
ATOM 2516 O O . ALA B 1 27 ? 10.906 1.861 -3.162 1 81.94 27 ALA B O 1
ATOM 2517 N N . MET B 1 28 ? 9.32 1.504 -4.711 1 86.56 28 MET B N 1
ATOM 2518 C CA . MET B 1 28 ? 8.789 0.353 -3.982 1 86.56 28 MET B CA 1
ATOM 2519 C C . MET B 1 28 ? 8.398 -0.762 -4.945 1 86.56 28 MET B C 1
ATOM 2521 O O . MET B 1 28 ? 7.699 -0.518 -5.93 1 86.56 28 MET B O 1
ATOM 2525 N N . PRO B 1 29 ? 8.82 -1.96 -4.605 1 90.06 29 PRO B N 1
ATOM 2526 C CA . PRO B 1 29 ? 8.32 -3.064 -5.422 1 90.06 29 PRO B CA 1
ATOM 2527 C C . PRO B 1 29 ? 6.801 -3.225 -5.324 1 90.06 29 PRO B C 1
ATOM 2529 O O . PRO B 1 29 ? 6.227 -3.055 -4.246 1 90.06 29 PRO B O 1
ATOM 2532 N N . LYS B 1 30 ? 6.211 -3.543 -6.41 1 91.25 30 LYS B N 1
ATOM 2533 C CA . LYS B 1 30 ? 4.762 -3.721 -6.426 1 91.25 30 LYS B CA 1
ATOM 2534 C C . LYS B 1 30 ? 4.336 -4.84 -5.48 1 91.25 30 LYS B C 1
ATOM 2536 O O . LYS B 1 30 ? 3.24 -4.801 -4.914 1 91.25 30 LYS B O 1
ATOM 2541 N N . GLU B 1 31 ? 5.172 -5.773 -5.297 1 92.56 31 GLU B N 1
ATOM 2542 C CA . GLU B 1 31 ? 4.898 -6.914 -4.43 1 92.56 31 GLU B CA 1
ATOM 2543 C C . GLU B 1 31 ? 4.883 -6.5 -2.963 1 92.56 31 GLU B C 1
ATOM 2545 O O . GLU B 1 31 ? 4.422 -7.254 -2.104 1 92.56 31 GLU B O 1
ATOM 2550 N N . MET B 1 32 ? 5.371 -5.281 -2.721 1 91.94 32 MET B N 1
ATOM 2551 C CA . MET B 1 32 ? 5.418 -4.781 -1.352 1 91.94 32 MET B CA 1
ATOM 2552 C C . MET B 1 32 ? 4.223 -3.879 -1.062 1 91.94 32 MET B C 1
ATOM 2554 O O . MET B 1 32 ? 4.039 -3.43 0.071 1 91.94 32 MET B O 1
ATOM 2558 N N . LEU B 1 33 ? 3.479 -3.633 -2.105 1 93.62 33 LEU B N 1
ATOM 2559 C CA . LEU B 1 33 ? 2.232 -2.922 -1.837 1 93.62 33 LEU B CA 1
ATOM 2560 C C . LEU B 1 33 ? 1.379 -3.684 -0.828 1 93.62 33 LEU B C 1
ATOM 2562 O O . LEU B 1 33 ? 1.422 -4.914 -0.776 1 93.62 33 LEU B O 1
ATOM 2566 N N . THR B 1 34 ? 0.573 -2.945 -0.062 1 94.44 34 THR B N 1
ATOM 2567 C CA . THR B 1 34 ? -0.026 -3.602 1.095 1 94.44 34 THR B CA 1
ATOM 2568 C C . THR B 1 34 ? -1.532 -3.762 0.906 1 94.44 34 THR B C 1
ATOM 2570 O O . THR B 1 34 ? -2.195 -2.867 0.377 1 94.44 34 THR B O 1
ATOM 2573 N N . ILE B 1 35 ? -1.944 -4.91 1.228 1 94.56 35 ILE B N 1
ATOM 2574 C CA . ILE B 1 35 ? -3.357 -5.129 1.518 1 94.56 35 ILE B CA 1
ATOM 2575 C C . ILE B 1 35 ? -3.607 -4.969 3.016 1 94.56 35 ILE B C 1
ATOM 2577 O O . ILE B 1 35 ? -3.205 -5.824 3.812 1 94.56 35 ILE B O 1
ATOM 2581 N N . VAL B 1 36 ? -4.254 -3.906 3.361 1 93.12 36 VAL B N 1
ATOM 2582 C CA . VAL B 1 36 ? -4.438 -3.441 4.734 1 93.12 36 VAL B CA 1
ATOM 2583 C C . VAL B 1 36 ? -3.078 -3.186 5.379 1 93.12 36 VAL B C 1
ATOM 2585 O O . VAL B 1 36 ? -2.514 -2.098 5.242 1 93.12 36 VAL B O 1
ATOM 2588 N N . ASP B 1 37 ? -2.4 -4.227 6.004 1 92.38 37 ASP B N 1
ATOM 2589 C CA . ASP B 1 37 ? -1.136 -4.004 6.695 1 92.38 37 ASP B CA 1
ATOM 2590 C C . ASP B 1 37 ? -0.102 -5.055 6.305 1 92.38 37 ASP B C 1
ATOM 2592 O O . ASP B 1 37 ? 0.939 -5.184 6.953 1 92.38 37 ASP B O 1
ATOM 2596 N N . ARG B 1 38 ? -0.392 -5.824 5.285 1 93.25 38 ARG B N 1
ATOM 2597 C CA . ARG B 1 38 ? 0.507 -6.895 4.863 1 93.25 38 ARG B CA 1
ATOM 2598 C C . ARG B 1 38 ? 0.857 -6.762 3.385 1 93.25 38 ARG B C 1
ATOM 2600 O O . ARG B 1 38 ? -0.02 -6.523 2.553 1 93.25 38 ARG B O 1
ATOM 2607 N N . PRO B 1 39 ? 2.16 -6.902 3.076 1 94.38 39 PRO B N 1
ATOM 2608 C CA . PRO B 1 39 ? 2.539 -6.871 1.662 1 94.38 39 PRO B CA 1
ATOM 2609 C C . PRO B 1 39 ? 1.912 -8.008 0.856 1 94.38 39 PRO B C 1
ATOM 2611 O O . PRO B 1 39 ? 1.733 -9.109 1.374 1 94.38 39 PRO B O 1
ATOM 2614 N N . VAL B 1 40 ? 1.689 -7.758 -0.387 1 94.5 40 VAL B N 1
ATOM 2615 C CA . VAL B 1 40 ? 1.094 -8.711 -1.312 1 94.5 40 VAL B CA 1
ATOM 2616 C C . VAL B 1 40 ? 1.932 -9.992 -1.347 1 94.5 40 VAL B C 1
ATOM 2618 O O . VAL B 1 40 ? 1.389 -11.094 -1.354 1 94.5 40 VAL B O 1
ATOM 2621 N N . VAL B 1 41 ? 3.236 -9.883 -1.287 1 94.56 41 VAL B N 1
ATOM 2622 C CA . VAL B 1 41 ? 4.145 -11.016 -1.424 1 94.56 41 VAL B CA 1
ATOM 2623 C C . VAL B 1 41 ? 3.988 -11.945 -0.226 1 94.56 41 VAL B C 1
ATOM 2625 O O . VAL B 1 41 ? 4.176 -13.164 -0.349 1 94.56 41 VAL B O 1
ATOM 2628 N N . GLN B 1 42 ? 3.621 -11.43 0.897 1 92.81 42 GLN B N 1
ATOM 2629 C CA . GLN B 1 42 ? 3.473 -12.234 2.107 1 92.81 42 GLN B CA 1
ATOM 2630 C C . GLN B 1 42 ? 2.365 -13.273 1.946 1 92.81 42 GLN B C 1
ATOM 2632 O O . GLN B 1 42 ? 2.459 -14.375 2.486 1 92.81 42 GLN B O 1
ATOM 2637 N N . TYR B 1 43 ? 1.329 -12.922 1.257 1 93.44 43 TYR B N 1
ATOM 2638 C CA . TYR B 1 43 ? 0.214 -13.844 1.058 1 93.44 43 TYR B CA 1
ATOM 2639 C C . TYR B 1 43 ? 0.649 -15.062 0.255 1 93.44 43 TYR B C 1
ATOM 2641 O O . TYR B 1 43 ? 0.211 -16.188 0.529 1 93.44 43 TYR B O 1
ATOM 2649 N N . ALA B 1 44 ? 1.476 -14.828 -0.724 1 94.38 44 ALA B N 1
ATOM 2650 C CA . ALA B 1 44 ? 2.006 -15.945 -1.508 1 94.38 44 ALA B CA 1
ATOM 2651 C C . ALA B 1 44 ? 2.887 -16.844 -0.65 1 94.38 44 ALA B C 1
ATOM 2653 O O . ALA B 1 44 ? 2.791 -18.078 -0.732 1 94.38 44 ALA B O 1
ATOM 2654 N N . VAL B 1 45 ? 3.701 -16.25 0.186 1 93.19 45 VAL B N 1
ATOM 2655 C CA . VAL B 1 45 ? 4.613 -17 1.045 1 93.19 45 VAL B CA 1
ATOM 2656 C C . VAL B 1 45 ? 3.816 -17.812 2.057 1 93.19 45 VAL B C 1
ATOM 2658 O O . VAL B 1 45 ? 4.082 -19 2.248 1 93.19 45 VAL B O 1
ATOM 2661 N N . ASP B 1 46 ? 2.848 -17.188 2.666 1 91.56 46 ASP B N 1
ATOM 2662 C CA . ASP B 1 46 ? 2.004 -17.875 3.639 1 91.56 46 ASP B CA 1
ATOM 2663 C C . ASP B 1 46 ? 1.304 -19.078 3.004 1 91.56 46 ASP B C 1
ATOM 2665 O O . ASP B 1 46 ? 1.221 -20.141 3.611 1 91.56 46 ASP B O 1
ATOM 2669 N N . GLU B 1 47 ? 0.772 -18.828 1.825 1 93.31 47 GLU B N 1
ATOM 2670 C CA . GLU B 1 47 ? 0.083 -19.906 1.108 1 93.31 47 GLU B CA 1
ATOM 2671 C C . GLU B 1 47 ? 1.021 -21.078 0.826 1 93.31 47 GLU B C 1
ATOM 2673 O O . GLU B 1 47 ? 0.646 -22.234 1.001 1 93.31 47 GLU B O 1
ATOM 2678 N N . ALA B 1 48 ? 2.238 -20.766 0.363 1 93.81 48 ALA B N 1
ATOM 2679 C CA . ALA B 1 48 ? 3.234 -21.797 0.082 1 93.81 48 ALA B CA 1
ATOM 2680 C C . ALA B 1 48 ? 3.572 -22.594 1.34 1 93.81 48 ALA B C 1
ATOM 2682 O O . ALA B 1 48 ? 3.6 -23.828 1.313 1 93.81 48 ALA B O 1
ATOM 2683 N N . MET B 1 49 ? 3.73 -21.891 2.396 1 89.88 49 MET B N 1
ATOM 2684 C CA . MET B 1 49 ? 4.074 -22.531 3.658 1 89.88 49 MET B CA 1
ATOM 2685 C C . MET B 1 49 ? 2.938 -23.422 4.145 1 89.88 49 MET B C 1
ATOM 2687 O O . MET B 1 49 ? 3.172 -24.547 4.602 1 89.88 49 MET B O 1
ATOM 2691 N N . GLN B 1 50 ? 1.783 -22.953 4.012 1 89.31 50 GLN B N 1
ATOM 2692 C CA . GLN B 1 50 ? 0.601 -23.703 4.418 1 89.31 50 GLN B CA 1
ATOM 2693 C C . GLN B 1 50 ? 0.466 -25 3.613 1 89.31 50 GLN B C 1
ATOM 2695 O O . GLN B 1 50 ? -0.038 -26 4.121 1 89.31 50 GLN B O 1
ATOM 2700 N N . ALA B 1 51 ? 0.933 -24.953 2.406 1 93.31 51 ALA B N 1
ATOM 2701 C CA . ALA B 1 51 ? 0.81 -26.109 1.513 1 93.31 51 ALA B CA 1
ATOM 2702 C C . ALA B 1 51 ? 1.937 -27.109 1.748 1 93.31 51 ALA B C 1
ATOM 2704 O O . ALA B 1 51 ? 2.008 -28.141 1.077 1 93.31 51 ALA B O 1
ATOM 2705 N N . GLY B 1 52 ? 2.852 -26.766 2.646 1 90.75 52 GLY B N 1
ATOM 2706 C CA . GLY B 1 52 ? 3.91 -27.703 3.002 1 90.75 52 GLY B CA 1
ATOM 2707 C C . GLY B 1 52 ? 5.184 -27.484 2.209 1 90.75 52 GLY B C 1
ATOM 2708 O O . GLY B 1 52 ? 6.09 -28.312 2.238 1 90.75 52 GLY B O 1
ATOM 2709 N N . ILE B 1 53 ? 5.305 -26.406 1.504 1 93.88 53 ILE B N 1
ATOM 2710 C CA . ILE B 1 53 ? 6.527 -26.062 0.786 1 93.88 53 ILE B CA 1
ATOM 2711 C C . ILE B 1 53 ? 7.668 -25.859 1.778 1 93.88 53 ILE B C 1
ATOM 2713 O O . ILE B 1 53 ? 7.492 -25.203 2.812 1 93.88 53 ILE B O 1
ATOM 2717 N N . GLU B 1 54 ? 8.805 -26.328 1.409 1 90.94 54 GLU B N 1
ATOM 2718 C CA . GLU B 1 54 ? 9.945 -26.312 2.318 1 90.94 54 GLU B CA 1
ATOM 2719 C C . GLU B 1 54 ? 10.938 -25.219 1.938 1 90.94 54 GLU B C 1
ATOM 2721 O O . GLU B 1 54 ? 11.695 -24.734 2.783 1 90.94 54 GLU B O 1
ATOM 2726 N N . HIS B 1 55 ? 10.969 -24.906 0.709 1 93.69 55 HIS B N 1
ATOM 2727 C CA . HIS B 1 55 ? 11.961 -23.969 0.198 1 93.69 55 HIS B CA 1
ATOM 2728 C C . HIS B 1 55 ? 11.328 -22.984 -0.773 1 93.69 55 HIS B C 1
ATOM 2730 O O . HIS B 1 55 ? 10.742 -23.375 -1.785 1 93.69 55 HIS B O 1
ATOM 2736 N N . ILE B 1 56 ? 11.453 -21.703 -0.39 1 95.5 56 ILE B N 1
ATOM 2737 C CA . ILE B 1 56 ? 10.898 -20.641 -1.229 1 95.5 56 ILE B CA 1
ATOM 2738 C C . ILE B 1 56 ? 12.031 -19.969 -2.006 1 95.5 56 ILE B C 1
ATOM 2740 O O . ILE B 1 56 ? 13.047 -19.594 -1.428 1 95.5 56 ILE B O 1
ATOM 2744 N N . ILE B 1 57 ? 11.875 -19.859 -3.291 1 95.44 57 ILE B N 1
ATOM 2745 C CA . ILE B 1 57 ? 12.844 -19.219 -4.172 1 95.44 57 ILE B CA 1
ATOM 2746 C C . ILE B 1 57 ? 12.25 -17.938 -4.75 1 95.44 57 ILE B C 1
ATOM 2748 O O . ILE B 1 57 ? 11.305 -17.984 -5.543 1 95.44 57 ILE B O 1
ATOM 2752 N N . PHE B 1 58 ? 12.828 -16.812 -4.363 1 94.88 58 PHE B N 1
ATOM 2753 C CA . PHE B 1 58 ? 12.422 -15.531 -4.934 1 94.88 58 PHE B CA 1
ATOM 2754 C C . PHE B 1 58 ? 13.266 -15.195 -6.16 1 94.88 58 PHE B C 1
ATOM 2756 O O . PHE B 1 58 ? 14.484 -15.32 -6.137 1 94.88 58 PHE B O 1
ATOM 2763 N N . VAL B 1 59 ? 12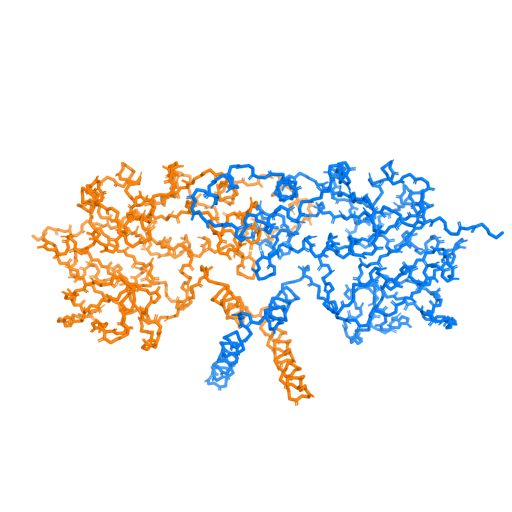.594 -14.891 -7.27 1 95.56 59 VAL B N 1
ATOM 2764 C CA . VAL B 1 59 ? 13.289 -14.32 -8.414 1 95.56 59 VAL B CA 1
ATOM 2765 C C . VAL B 1 59 ? 13.156 -12.797 -8.398 1 95.56 59 VAL B C 1
ATOM 2767 O O . VAL B 1 59 ? 12.094 -12.258 -8.703 1 95.56 59 VAL B O 1
ATOM 2770 N N . THR B 1 60 ? 14.164 -12.133 -8.078 1 92.62 60 THR B N 1
ATOM 2771 C CA . THR B 1 60 ? 14.148 -10.695 -7.836 1 92.62 60 THR B CA 1
ATOM 2772 C C . THR B 1 60 ? 14.984 -9.961 -8.883 1 92.62 60 THR B C 1
ATOM 2774 O O . THR B 1 60 ? 15.531 -10.586 -9.797 1 92.62 60 THR B O 1
ATOM 2777 N N . SER B 1 61 ? 14.914 -8.688 -8.953 1 88.31 61 SER B N 1
ATOM 2778 C CA . SER B 1 61 ? 15.703 -7.82 -9.82 1 88.31 61 SER B CA 1
ATOM 2779 C C . SER B 1 61 ? 16.344 -6.684 -9.031 1 88.31 61 SER B C 1
ATOM 2781 O O . SER B 1 61 ? 16.5 -6.781 -7.809 1 88.31 61 SER B O 1
ATOM 2783 N N . ARG B 1 62 ? 16.766 -5.676 -9.797 1 76.62 62 ARG B N 1
ATOM 2784 C CA . ARG B 1 62 ? 17.359 -4.523 -9.125 1 76.62 62 ARG B CA 1
ATOM 2785 C C . ARG B 1 62 ? 16.312 -3.736 -8.352 1 76.62 62 ARG B C 1
ATOM 2787 O O . ARG B 1 62 ? 15.141 -3.691 -8.742 1 76.62 62 ARG B O 1
ATOM 2794 N N . ASN B 1 63 ? 16.656 -3.135 -7.25 1 72.44 63 ASN B N 1
ATOM 2795 C CA . ASN B 1 63 ? 15.836 -2.223 -6.461 1 72.44 63 ASN B CA 1
ATOM 2796 C C . ASN B 1 63 ? 14.711 -2.965 -5.742 1 72.44 63 ASN B C 1
ATOM 2798 O O . ASN B 1 63 ? 13.594 -2.449 -5.629 1 72.44 63 ASN B O 1
ATOM 2802 N N . LYS B 1 64 ? 14.984 -4.246 -5.449 1 79.31 64 LYS B N 1
ATOM 2803 C CA . LYS B 1 64 ? 13.992 -5.047 -4.742 1 79.31 64 LYS B CA 1
ATOM 2804 C C . LYS B 1 64 ? 14.469 -5.383 -3.33 1 79.31 64 LYS B C 1
ATOM 2806 O O . LYS B 1 64 ? 14.047 -6.395 -2.756 1 79.31 64 LYS B O 1
ATOM 2811 N N . THR B 1 65 ? 15.281 -4.59 -2.791 1 79.75 65 THR B N 1
ATOM 2812 C CA . THR B 1 65 ? 15.875 -4.824 -1.478 1 79.75 65 THR B CA 1
ATOM 2813 C C . THR B 1 65 ? 14.797 -4.855 -0.398 1 79.75 65 THR B C 1
ATOM 2815 O O . THR B 1 65 ? 14.938 -5.559 0.605 1 79.75 65 THR B O 1
ATOM 2818 N N . ALA B 1 66 ? 13.781 -4.164 -0.608 1 83.75 66 ALA B N 1
ATOM 2819 C CA . ALA B 1 66 ? 12.695 -4.098 0.37 1 83.75 66 ALA B CA 1
ATOM 2820 C C . ALA B 1 66 ? 12.109 -5.484 0.622 1 83.75 66 ALA B C 1
ATOM 2822 O O . ALA B 1 66 ? 11.703 -5.797 1.744 1 83.75 66 ALA 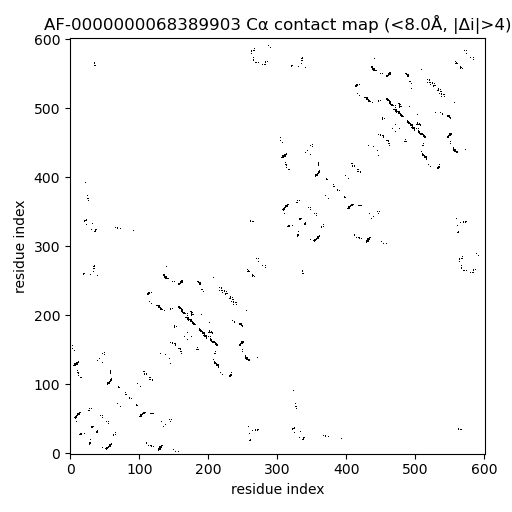B O 1
ATOM 2823 N N . ILE B 1 67 ? 12.047 -6.297 -0.36 1 86.94 67 ILE B N 1
ATOM 2824 C CA . ILE B 1 67 ? 11.508 -7.645 -0.224 1 86.94 67 ILE B CA 1
ATOM 2825 C C . ILE B 1 67 ? 12.438 -8.492 0.639 1 86.94 67 ILE B C 1
ATOM 2827 O O . ILE B 1 67 ? 11.984 -9.188 1.554 1 86.94 67 ILE B O 1
ATOM 2831 N N . GLU B 1 68 ? 13.68 -8.422 0.352 1 83.62 68 GLU B N 1
ATOM 2832 C CA . GLU B 1 68 ? 14.672 -9.148 1.138 1 83.62 68 GLU B CA 1
ATOM 2833 C C . GLU B 1 68 ? 14.656 -8.703 2.596 1 83.62 68 GLU B C 1
ATOM 2835 O O . GLU B 1 68 ? 14.688 -9.531 3.508 1 83.62 68 GLU B O 1
ATOM 2840 N N . ASP B 1 69 ? 14.555 -7.414 2.771 1 82.75 69 ASP B N 1
ATOM 2841 C CA . ASP B 1 69 ? 14.516 -6.852 4.117 1 82.75 69 ASP B CA 1
ATOM 2842 C C . ASP B 1 69 ? 13.273 -7.309 4.871 1 82.75 69 ASP B C 1
ATOM 2844 O O . ASP B 1 69 ? 13.32 -7.535 6.082 1 82.75 69 ASP B O 1
ATOM 2848 N N . TYR B 1 70 ? 12.266 -7.438 4.199 1 85.88 70 TYR B N 1
ATOM 2849 C CA . TYR B 1 70 ? 10.992 -7.812 4.812 1 85.88 70 TYR B CA 1
ATOM 2850 C C . TYR B 1 70 ? 11.055 -9.227 5.375 1 85.88 70 TYR B C 1
ATOM 2852 O O . TYR B 1 70 ? 10.516 -9.5 6.449 1 85.88 70 TYR B O 1
ATOM 2860 N N . PHE B 1 71 ? 11.688 -10.117 4.699 1 84.25 71 PHE B N 1
ATOM 2861 C CA . PHE B 1 71 ? 11.727 -11.516 5.125 1 84.25 71 PHE B CA 1
ATOM 2862 C C . PHE B 1 71 ? 13 -11.805 5.91 1 84.25 71 PHE B C 1
ATOM 2864 O O . PHE B 1 71 ? 13.328 -12.969 6.172 1 84.25 71 PHE B O 1
ATOM 2871 N N . ASP B 1 72 ? 13.68 -10.758 6.25 1 78.5 72 ASP B N 1
ATOM 2872 C CA . ASP B 1 72 ? 14.875 -10.883 7.078 1 78.5 72 ASP B CA 1
ATOM 2873 C C . ASP B 1 72 ? 14.602 -10.422 8.508 1 78.5 72 ASP B C 1
ATOM 2875 O O . ASP B 1 72 ? 13.539 -9.875 8.797 1 78.5 72 ASP B O 1
ATOM 2879 N N . SER B 1 73 ? 15.523 -10.812 9.383 1 74.56 73 SER B N 1
ATOM 2880 C CA . SER B 1 73 ? 15.422 -10.344 10.758 1 74.56 73 SER B CA 1
ATOM 2881 C C . SER B 1 73 ? 15.562 -8.828 10.852 1 74.56 73 SER B C 1
ATOM 2883 O O . SER B 1 73 ? 16.188 -8.211 9.984 1 74.56 73 SER B O 1
ATOM 2885 N N . ALA B 1 74 ? 14.766 -8.234 11.719 1 72.81 74 ALA B N 1
ATOM 2886 C CA . ALA B 1 74 ? 14.859 -6.801 11.984 1 72.81 74 ALA B CA 1
ATOM 2887 C C . ALA B 1 74 ? 15.211 -6.543 13.445 1 72.81 74 ALA B C 1
ATOM 2889 O O . ALA B 1 74 ? 14.359 -6.121 14.234 1 72.81 74 ALA B O 1
ATOM 2890 N N . PRO B 1 75 ? 16.422 -6.648 13.766 1 74.44 75 PRO B N 1
ATOM 2891 C CA . PRO B 1 75 ? 16.812 -6.574 15.172 1 74.44 75 PRO B CA 1
ATOM 2892 C C . PRO B 1 75 ? 16.578 -5.195 15.781 1 74.44 75 PRO B C 1
ATOM 2894 O O . PRO B 1 75 ? 16.156 -5.09 16.938 1 74.44 75 PRO B O 1
ATOM 2897 N N . GLU B 1 76 ? 16.828 -4.211 15.016 1 76 76 GLU B N 1
ATOM 2898 C CA . GLU B 1 76 ? 16.641 -2.855 15.523 1 76 76 GLU B CA 1
ATOM 2899 C C . GLU B 1 76 ? 15.172 -2.58 15.828 1 76 76 GLU B C 1
ATOM 2901 O O . GLU B 1 76 ? 14.844 -2.02 16.875 1 76 76 GLU B O 1
ATOM 2906 N N . LEU B 1 77 ? 14.398 -2.957 14.93 1 76.38 77 LEU B N 1
ATOM 2907 C CA . LEU B 1 77 ? 12.969 -2.789 15.125 1 76.38 77 LEU B CA 1
ATOM 2908 C C . LEU B 1 77 ? 12.484 -3.588 16.328 1 76.38 77 LEU B C 1
ATOM 2910 O O . LEU B 1 77 ? 11.727 -3.074 17.156 1 76.38 77 LEU B O 1
ATOM 2914 N N . ILE B 1 78 ? 12.914 -4.785 16.469 1 77.06 78 ILE B N 1
ATOM 2915 C CA . ILE B 1 78 ? 12.523 -5.66 17.562 1 77.06 78 ILE B CA 1
ATOM 2916 C C . ILE B 1 78 ? 12.945 -5.043 18.891 1 77.06 78 ILE B C 1
ATOM 2918 O O . ILE B 1 78 ? 12.18 -5.043 19.859 1 77.06 78 ILE B O 1
ATOM 2922 N N . ASN B 1 79 ? 14.125 -4.488 18.844 1 77.94 79 ASN B N 1
ATOM 2923 C CA . ASN B 1 79 ? 14.617 -3.848 20.062 1 77.94 79 ASN B CA 1
ATOM 2924 C C . ASN B 1 79 ? 13.773 -2.641 20.453 1 77.94 79 ASN B C 1
ATOM 2926 O O . ASN B 1 79 ? 13.422 -2.471 21.625 1 77.94 79 ASN B O 1
ATOM 2930 N N . THR B 1 80 ? 13.484 -1.914 19.484 1 77.81 80 THR B N 1
ATOM 2931 C CA . THR B 1 80 ? 12.672 -0.725 19.719 1 77.81 80 THR B CA 1
ATOM 2932 C C . THR B 1 80 ? 11.281 -1.109 20.219 1 77.81 80 THR B C 1
ATOM 2934 O O . THR B 1 80 ? 10.781 -0.516 21.172 1 77.81 80 THR B O 1
ATOM 2937 N N . LEU B 1 81 ? 10.711 -2.068 19.609 1 78.62 81 LEU B N 1
ATOM 2938 C CA . LEU B 1 81 ? 9.383 -2.541 20 1 78.62 81 LEU B CA 1
ATOM 2939 C C . LEU B 1 81 ? 9.414 -3.135 21.406 1 78.62 81 LEU B C 1
ATOM 2941 O O . LEU B 1 81 ? 8.492 -2.92 22.203 1 78.62 81 LEU B O 1
ATOM 2945 N N . THR B 1 82 ? 10.453 -3.842 21.672 1 79.5 82 THR B N 1
ATOM 2946 C CA . THR B 1 82 ? 10.602 -4.449 22.984 1 79.5 82 THR B CA 1
ATOM 2947 C C . THR B 1 82 ? 10.727 -3.377 24.062 1 79.5 82 THR B C 1
ATOM 2949 O O . THR B 1 82 ? 10.086 -3.467 25.125 1 79.5 82 THR B O 1
ATOM 2952 N N . ARG B 1 83 ? 11.453 -2.355 23.797 1 76.88 83 ARG B N 1
ATOM 2953 C CA . ARG B 1 83 ? 11.656 -1.259 24.734 1 76.88 83 ARG B CA 1
ATOM 2954 C C . ARG B 1 83 ? 10.352 -0.493 24.969 1 76.88 83 ARG B C 1
ATOM 2956 O O . ARG B 1 83 ? 10.117 0.02 26.078 1 76.88 83 ARG B O 1
ATOM 2963 N N . SER B 1 84 ? 9.617 -0.506 23.953 1 77.75 84 SER B N 1
ATOM 2964 C CA . SER B 1 84 ? 8.359 0.219 24.047 1 77.75 84 SER B CA 1
ATOM 2965 C C . SER B 1 84 ? 7.25 -0.669 24.609 1 77.75 84 SER B C 1
ATOM 2967 O O . SER B 1 84 ? 6.094 -0.252 24.688 1 77.75 84 SER B O 1
ATOM 2969 N N . GLY B 1 85 ? 7.586 -1.914 24.906 1 76.06 85 GLY B N 1
ATOM 2970 C CA . GLY B 1 85 ? 6.645 -2.836 25.531 1 76.06 85 GLY B CA 1
ATOM 2971 C C . GLY B 1 85 ? 5.656 -3.43 24.531 1 76.06 85 GLY B C 1
ATOM 2972 O O . GLY B 1 85 ? 4.602 -3.93 24.922 1 76.06 85 GLY B O 1
ATOM 2973 N N . LYS B 1 86 ? 5.945 -3.266 23.344 1 80.31 86 LYS B N 1
ATOM 2974 C CA . LYS B 1 86 ? 5.059 -3.781 22.297 1 80.31 86 LYS B CA 1
ATOM 2975 C C . LYS B 1 86 ? 5.359 -5.246 22 1 80.31 86 LYS B C 1
ATOM 2977 O O . LYS B 1 86 ? 5.758 -5.582 20.891 1 80.31 86 LYS B O 1
ATOM 2982 N N . THR B 1 87 ? 5.023 -6.172 22.875 1 80.19 87 THR B N 1
ATOM 2983 C CA . THR B 1 87 ? 5.395 -7.586 22.844 1 80.19 87 THR B CA 1
ATOM 2984 C C . THR B 1 87 ? 4.59 -8.328 21.781 1 80.19 87 THR B C 1
ATOM 2986 O O . THR B 1 87 ? 5.105 -9.242 21.125 1 80.19 87 THR B O 1
ATOM 2989 N N . VAL B 1 88 ? 3.355 -7.914 21.578 1 79.12 88 VAL B N 1
ATOM 2990 C CA . VAL B 1 88 ? 2.494 -8.578 20.609 1 79.12 88 VAL B CA 1
ATOM 2991 C C . VAL B 1 88 ? 3.068 -8.398 19.203 1 79.12 88 VAL B C 1
ATOM 2993 O O . VAL B 1 88 ? 3.143 -9.359 18.438 1 79.12 88 VAL B O 1
ATOM 2996 N N . GLN B 1 89 ? 3.498 -7.281 18.922 1 80.12 89 GLN B N 1
ATOM 2997 C CA . GLN B 1 89 ? 4.082 -6.992 17.625 1 80.12 89 GLN B CA 1
ATOM 2998 C C . GLN B 1 89 ? 5.383 -7.766 17.422 1 80.12 89 GLN B C 1
ATOM 3000 O O . GLN B 1 89 ? 5.656 -8.258 16.328 1 80.12 89 GLN B O 1
ATOM 3005 N N . VAL B 1 90 ? 6.172 -7.867 18.484 1 82.12 90 VAL B N 1
ATOM 3006 C CA . VAL B 1 90 ? 7.438 -8.586 18.422 1 82.12 90 VAL B CA 1
ATOM 3007 C C . VAL B 1 90 ? 7.184 -10.055 18.078 1 82.12 90 VAL B C 1
ATOM 3009 O O . VAL B 1 90 ? 7.832 -10.617 17.203 1 82.12 90 VAL B O 1
ATOM 3012 N N . LEU B 1 91 ? 6.23 -10.641 18.719 1 78.06 91 LEU B N 1
ATOM 3013 C CA . LEU B 1 91 ? 5.902 -12.047 18.5 1 78.06 91 LEU B CA 1
ATOM 3014 C C . LEU B 1 91 ? 5.395 -12.266 17.078 1 78.06 91 LEU B C 1
ATOM 3016 O O . LEU B 1 91 ? 5.742 -13.266 16.438 1 78.06 91 LEU B O 1
ATOM 3020 N N . GLN B 1 92 ? 4.656 -11.32 16.609 1 77.81 92 GLN B N 1
ATOM 3021 C CA . GLN B 1 92 ? 4.125 -11.398 15.25 1 77.81 92 GLN B CA 1
ATOM 3022 C C . GLN B 1 92 ? 5.254 -11.383 14.219 1 77.81 92 GLN B C 1
ATOM 3024 O O . GLN B 1 92 ? 5.23 -12.148 13.258 1 77.81 92 GLN B O 1
ATOM 3029 N N . LEU B 1 93 ? 6.172 -10.562 14.469 1 77.88 93 LEU B N 1
ATOM 3030 C CA . LEU B 1 93 ? 7.293 -10.422 13.539 1 77.88 93 LEU B CA 1
ATOM 3031 C C . LEU B 1 93 ? 8.156 -11.68 13.539 1 77.88 93 LEU B C 1
ATOM 3033 O O . LEU B 1 93 ? 8.633 -12.102 12.484 1 77.88 93 LEU B O 1
ATOM 3037 N N . GLU B 1 94 ? 8.305 -12.242 14.664 1 76.75 94 GLU B N 1
ATOM 3038 C CA . GLU B 1 94 ? 9.125 -13.445 14.789 1 76.75 94 GLU B CA 1
ATOM 3039 C C . GLU B 1 94 ? 8.469 -14.641 14.094 1 76.75 94 GLU B C 1
ATOM 3041 O O . GLU B 1 94 ? 9.148 -15.461 13.484 1 76.75 94 GLU B O 1
ATOM 3046 N N . LYS B 1 95 ? 7.195 -14.672 14.109 1 74.44 95 LYS B N 1
ATOM 3047 C CA . LYS B 1 95 ? 6.445 -15.781 13.531 1 74.44 95 LYS B CA 1
ATOM 3048 C C . LYS B 1 95 ? 6.461 -15.727 12.008 1 74.44 95 LYS B C 1
ATOM 3050 O O . LYS B 1 95 ? 6.301 -16.75 11.344 1 74.44 95 LYS B O 1
ATOM 3055 N N . MET B 1 96 ? 6.742 -14.633 11.555 1 75.81 96 MET B N 1
ATOM 3056 C CA . MET B 1 96 ? 6.645 -14.43 10.109 1 75.81 96 MET B CA 1
ATOM 3057 C C . MET B 1 96 ? 7.965 -14.773 9.422 1 75.81 96 MET B C 1
ATOM 3059 O O . MET B 1 96 ? 8.008 -14.945 8.203 1 75.81 96 MET B O 1
ATOM 3063 N N . LEU B 1 97 ? 8.992 -14.906 10.195 1 75.25 97 LEU B N 1
ATOM 3064 C CA . LEU B 1 97 ? 10.32 -15.133 9.617 1 75.25 97 LEU B CA 1
ATOM 3065 C C . LEU B 1 97 ? 10.469 -16.578 9.148 1 75.25 97 LEU B C 1
ATOM 3067 O O . LEU B 1 97 ? 10.148 -17.516 9.891 1 75.25 97 LEU B O 1
ATOM 3071 N N . PRO B 1 98 ? 10.859 -16.672 7.922 1 72.88 98 PRO B N 1
ATOM 3072 C CA . PRO B 1 98 ? 11.172 -18.031 7.477 1 72.88 98 PRO B CA 1
ATOM 3073 C C . PRO B 1 98 ? 12.359 -18.641 8.227 1 72.88 98 PRO B C 1
ATOM 3075 O O . PRO B 1 98 ? 13.18 -17.922 8.789 1 72.88 98 PRO B O 1
ATOM 3078 N N . VAL B 1 99 ? 12.328 -19.984 8.266 1 74.69 99 VAL B N 1
ATOM 3079 C CA . VAL B 1 99 ? 13.445 -20.703 8.875 1 74.69 99 VAL B CA 1
ATOM 3080 C C . VAL B 1 99 ? 14.711 -20.469 8.055 1 74.69 99 VAL B C 1
ATOM 3082 O O . VAL B 1 99 ? 14.656 -20.406 6.82 1 74.69 99 VAL B O 1
ATOM 3085 N N . ALA B 1 100 ? 15.773 -20.344 8.781 1 74.31 100 ALA B N 1
ATOM 3086 C CA . ALA B 1 100 ? 17.062 -20.125 8.117 1 74.31 100 ALA B CA 1
ATOM 3087 C C . ALA B 1 100 ? 17.312 -21.203 7.062 1 74.31 100 ALA B C 1
ATOM 3089 O O . ALA B 1 100 ? 17.094 -22.391 7.312 1 74.31 100 ALA B O 1
ATOM 3090 N N . GLY B 1 101 ? 17.625 -20.75 5.914 1 75.88 101 GLY B N 1
ATOM 3091 C CA . GLY B 1 101 ? 17.984 -21.672 4.844 1 75.88 101 GLY B CA 1
ATOM 3092 C C . GLY B 1 101 ? 16.812 -22.125 4.016 1 75.88 101 GLY B C 1
ATOM 3093 O O . GLY B 1 101 ? 16.953 -22.953 3.115 1 75.88 101 GLY B O 1
ATOM 3094 N N . THR B 1 102 ? 15.672 -21.578 4.246 1 86.75 102 THR B N 1
ATOM 3095 C CA . THR B 1 102 ? 14.484 -22.047 3.541 1 86.75 102 THR B CA 1
ATOM 3096 C C . THR B 1 102 ? 14.047 -21.031 2.488 1 86.75 102 THR B C 1
ATOM 3098 O O . THR B 1 102 ? 13.062 -21.25 1.782 1 86.75 102 THR B O 1
ATOM 3101 N N . VAL B 1 103 ? 14.781 -19.984 2.428 1 89.38 103 VAL B N 1
ATOM 3102 C CA . VAL B 1 103 ? 14.484 -18.969 1.434 1 89.38 103 VAL B CA 1
ATOM 3103 C C . VAL B 1 103 ? 15.734 -18.672 0.604 1 89.38 103 VAL B C 1
ATOM 3105 O O . VAL B 1 103 ? 16.828 -18.547 1.147 1 89.38 103 VAL B O 1
ATOM 3108 N N . SER B 1 104 ? 15.594 -18.625 -0.681 1 91.31 104 SER B N 1
ATOM 3109 C CA . SER B 1 104 ? 16.672 -18.297 -1.596 1 91.31 104 SER B CA 1
ATOM 3110 C C . SER B 1 104 ? 16.266 -17.203 -2.566 1 91.31 104 SER B C 1
ATOM 3112 O O . SER B 1 104 ? 15.078 -16.969 -2.793 1 91.31 104 SER B O 1
ATOM 3114 N N . TYR B 1 105 ? 17.312 -16.562 -3.016 1 90.88 105 TYR B N 1
ATOM 3115 C CA . TYR B 1 105 ? 17.078 -15.477 -3.969 1 90.88 105 TYR B CA 1
ATOM 3116 C C . TYR B 1 105 ? 17.922 -15.672 -5.223 1 90.88 105 TYR B C 1
ATOM 3118 O O . TYR B 1 105 ? 19.078 -16.125 -5.145 1 90.88 105 TYR B O 1
ATOM 3126 N N . THR B 1 106 ? 17.391 -15.469 -6.355 1 92.69 106 THR B N 1
ATOM 3127 C CA . THR B 1 106 ? 18.094 -15.359 -7.621 1 92.69 106 THR B CA 1
ATOM 3128 C C . THR B 1 106 ? 17.656 -14.125 -8.391 1 92.69 106 THR B C 1
ATOM 3130 O O . THR B 1 106 ? 16.734 -13.422 -7.969 1 92.69 106 THR B O 1
ATOM 3133 N N . ARG B 1 107 ? 18.422 -13.773 -9.484 1 90.94 107 ARG B N 1
ATOM 3134 C CA . ARG B 1 107 ? 18.203 -12.469 -10.109 1 90.94 107 ARG B CA 1
ATOM 3135 C C . ARG B 1 107 ? 17.766 -12.625 -11.562 1 90.94 107 ARG B C 1
ATOM 3137 O O . ARG B 1 107 ? 18.312 -13.453 -12.289 1 90.94 107 ARG B O 1
ATOM 3144 N N . GLN B 1 108 ? 16.75 -11.945 -11.859 1 91.44 108 GLN B N 1
ATOM 3145 C CA . GLN B 1 108 ? 16.453 -11.641 -13.258 1 91.44 108 GLN B CA 1
ATOM 3146 C C . GLN B 1 108 ? 16.984 -10.266 -13.641 1 91.44 108 GLN B C 1
ATOM 3148 O O . GLN B 1 108 ? 16.328 -9.25 -13.422 1 91.44 108 GLN B O 1
ATOM 3153 N N . GLN B 1 109 ? 18.047 -10.148 -14.273 1 81.25 109 GLN B N 1
ATOM 3154 C CA . GLN B 1 109 ? 18.766 -8.898 -14.508 1 81.25 109 GLN B CA 1
ATOM 3155 C C . GLN B 1 109 ? 18.031 -8.023 -15.516 1 81.25 109 GLN B C 1
ATOM 3157 O O . GLN B 1 109 ? 18.016 -6.797 -15.391 1 81.25 109 GLN B O 1
ATOM 3162 N N . VAL B 1 110 ? 17.422 -8.703 -16.516 1 81.19 110 VAL B N 1
ATOM 3163 C CA . VAL B 1 110 ? 16.656 -7.996 -17.547 1 81.19 110 VAL B CA 1
ATOM 3164 C C . VAL B 1 110 ? 15.234 -8.531 -17.578 1 81.19 110 VAL B C 1
ATOM 3166 O O . VAL B 1 110 ? 15.016 -9.742 -17.594 1 81.19 110 VAL B O 1
ATOM 3169 N N . PRO B 1 111 ? 14.344 -7.539 -17.484 1 82.88 111 PRO B N 1
ATOM 3170 C CA . PRO B 1 111 ? 12.945 -7.984 -17.484 1 82.88 111 PRO B CA 1
ATOM 3171 C C . PRO B 1 111 ? 12.5 -8.531 -18.844 1 82.88 111 PRO B C 1
ATOM 3173 O O . PRO B 1 111 ? 11.836 -7.828 -19.609 1 82.88 111 PRO B O 1
ATOM 3176 N N . LEU B 1 112 ? 12.633 -9.805 -19.078 1 87.5 112 LEU B N 1
ATOM 3177 C CA . LEU B 1 112 ? 12.352 -10.414 -20.375 1 87.5 112 LEU B CA 1
ATOM 3178 C C . LEU B 1 112 ? 11.031 -11.172 -20.359 1 87.5 112 LEU B C 1
ATOM 3180 O O . LEU B 1 112 ? 10.727 -11.938 -21.266 1 87.5 112 LEU B O 1
ATOM 3184 N N . GLY B 1 113 ? 10.32 -11.039 -19.219 1 89.88 113 GLY B N 1
ATOM 3185 C CA . GLY B 1 113 ? 9.031 -11.695 -19.141 1 89.88 113 GLY B CA 1
ATOM 3186 C C . GLY B 1 113 ? 8.953 -12.727 -18.016 1 89.88 113 GLY B C 1
ATOM 3187 O O . GLY B 1 113 ? 9.984 -13.094 -17.453 1 89.88 113 GLY B O 1
ATOM 3188 N N . LEU B 1 114 ? 7.715 -13.141 -17.812 1 92.88 114 LEU B N 1
ATOM 3189 C CA . LEU B 1 114 ? 7.465 -14.094 -16.734 1 92.88 114 LEU B CA 1
ATOM 3190 C C . LEU B 1 114 ? 8.148 -15.43 -17.016 1 92.88 114 LEU B C 1
ATOM 3192 O O . LEU B 1 114 ? 8.664 -16.062 -16.094 1 92.88 114 LEU B O 1
ATOM 3196 N N . GLY B 1 115 ? 8.094 -15.891 -18.281 1 95.44 115 GLY B N 1
ATOM 3197 C CA . GLY B 1 115 ? 8.781 -17.125 -18.625 1 95.44 115 GLY B CA 1
ATOM 3198 C C . GLY B 1 115 ? 10.266 -17.094 -18.297 1 95.44 115 GLY B C 1
ATOM 3199 O O . GLY B 1 115 ? 10.805 -18.062 -17.766 1 95.44 115 GLY B O 1
ATOM 3200 N N . HIS B 1 116 ? 10.852 -16 -18.609 1 94.94 116 HIS B N 1
ATOM 3201 C CA . HIS B 1 116 ? 12.266 -15.836 -18.328 1 94.94 116 HIS B CA 1
ATOM 3202 C C . HIS B 1 116 ? 12.516 -15.789 -16.812 1 94.94 116 HIS B C 1
ATOM 3204 O O . HIS B 1 116 ? 13.523 -16.312 -16.328 1 94.94 116 HIS B O 1
ATOM 3210 N N . ALA B 1 117 ? 11.656 -15.125 -16.094 1 95.25 117 ALA B N 1
ATOM 3211 C CA . ALA B 1 117 ? 11.789 -15.07 -14.633 1 95.25 117 ALA B CA 1
ATOM 3212 C C . ALA B 1 117 ? 11.805 -16.469 -14.031 1 95.25 117 ALA B C 1
ATOM 3214 O O . ALA B 1 117 ? 12.656 -16.781 -13.195 1 95.25 117 ALA B O 1
ATOM 3215 N N . VAL B 1 118 ? 10.898 -17.281 -14.492 1 96.88 118 VAL B N 1
ATOM 3216 C CA . VAL B 1 118 ? 10.828 -18.656 -14.023 1 96.88 118 VAL B CA 1
ATOM 3217 C C . VAL B 1 118 ? 12.109 -19.391 -14.398 1 96.88 118 VAL B C 1
ATOM 3219 O O . VAL B 1 118 ? 12.672 -20.125 -13.578 1 96.88 118 VAL B O 1
ATOM 3222 N N . TRP B 1 119 ? 12.57 -19.203 -15.578 1 96.5 119 TRP B N 1
ATOM 3223 C CA . TRP B 1 119 ? 13.781 -19.859 -16.062 1 96.5 119 TRP B CA 1
ATOM 3224 C C . TRP B 1 119 ? 14.977 -19.516 -15.18 1 96.5 119 TRP B C 1
ATOM 3226 O O . TRP B 1 119 ? 15.844 -20.359 -14.953 1 96.5 119 TRP B O 1
ATOM 3236 N N . CYS B 1 120 ? 15.07 -18.359 -14.688 1 95.94 120 CYS B N 1
ATOM 3237 C CA . CYS B 1 120 ? 16.188 -17.906 -13.859 1 95.94 120 CYS B CA 1
ATOM 3238 C C . CYS B 1 120 ? 16.297 -18.75 -12.594 1 95.94 120 CYS B C 1
ATOM 3240 O O . CYS B 1 120 ? 17.359 -18.797 -11.969 1 95.94 120 CYS B O 1
ATOM 3242 N N . ALA B 1 121 ? 15.242 -19.391 -12.219 1 96.25 121 ALA B N 1
ATOM 3243 C CA . ALA B 1 121 ? 15.227 -20.156 -10.969 1 96.25 121 ALA B CA 1
ATOM 3244 C C . ALA B 1 121 ? 15.672 -21.594 -11.203 1 96.25 121 ALA B C 1
ATOM 3246 O O . ALA B 1 121 ? 15.719 -22.391 -10.266 1 96.25 121 ALA B O 1
ATOM 3247 N N . ARG B 1 122 ? 16.062 -21.984 -12.336 1 96.38 122 ARG B N 1
ATOM 3248 C CA . ARG B 1 122 ? 16.25 -23.375 -12.766 1 96.38 122 ARG B CA 1
ATOM 3249 C C . ARG B 1 122 ? 17.297 -24.078 -11.914 1 96.38 122 ARG B C 1
ATOM 3251 O O . ARG B 1 122 ? 17.141 -25.234 -11.555 1 96.38 122 ARG B O 1
ATOM 3258 N N . GLU B 1 123 ? 18.391 -23.406 -11.594 1 93.94 123 GLU B N 1
ATOM 3259 C CA . GLU B 1 123 ? 19.484 -24.047 -10.867 1 93.94 123 GLU B CA 1
ATOM 3260 C C . GLU B 1 123 ? 19.094 -24.312 -9.414 1 93.94 123 GLU B C 1
ATOM 3262 O O . GLU B 1 123 ? 19.516 -25.312 -8.828 1 93.94 123 GLU B O 1
ATOM 3267 N N . LEU B 1 124 ? 18.297 -23.453 -8.867 1 94.25 124 LEU B N 1
ATOM 3268 C CA . LEU B 1 124 ? 17.875 -23.609 -7.484 1 94.25 124 LEU B CA 1
ATOM 3269 C C . LEU B 1 124 ? 16.781 -24.672 -7.363 1 94.25 124 LEU B C 1
ATOM 3271 O O . LEU B 1 124 ? 16.703 -25.375 -6.359 1 94.25 124 LEU B O 1
ATOM 3275 N N . VAL B 1 125 ? 15.938 -24.734 -8.367 1 95.62 125 VAL B N 1
ATOM 3276 C CA . VAL B 1 125 ? 14.852 -25.719 -8.375 1 95.62 125 VAL B CA 1
ATOM 3277 C C . VAL B 1 125 ? 15.422 -27.109 -8.656 1 95.62 125 VAL B C 1
ATOM 3279 O O . VAL B 1 125 ? 15.062 -28.078 -7.98 1 95.62 125 VAL B O 1
ATOM 3282 N N . GLY B 1 126 ? 16.281 -27.188 -9.648 1 94.06 126 GLY B N 1
ATOM 3283 C CA . GLY B 1 126 ? 16.844 -28.469 -10.031 1 94.06 126 GLY B CA 1
ATOM 3284 C C . GLY B 1 126 ? 15.898 -29.312 -10.875 1 94.06 126 GLY B C 1
ATOM 3285 O O . GLY B 1 126 ? 15.164 -28.781 -11.711 1 94.06 126 GLY B O 1
ATOM 3286 N N . LYS B 1 127 ? 16.016 -30.656 -10.758 1 94.69 127 LYS B N 1
ATOM 3287 C CA . LYS B 1 127 ? 15.25 -31.594 -11.57 1 94.69 127 LYS B CA 1
ATOM 3288 C C . LYS B 1 127 ? 14.062 -32.156 -10.789 1 94.69 127 LYS B C 1
ATOM 3290 O O . LYS B 1 127 ? 13.836 -33.344 -10.766 1 94.69 127 LYS B O 1
ATOM 3295 N N . GLU B 1 128 ? 13.383 -31.266 -10.102 1 95.88 128 GLU B N 1
ATOM 3296 C CA . GLU B 1 128 ? 12.203 -31.656 -9.328 1 95.88 128 GLU B CA 1
ATOM 3297 C C . GLU B 1 128 ? 11 -30.797 -9.68 1 95.88 128 GLU B C 1
ATOM 3299 O O . GLU B 1 128 ? 11.148 -29.688 -10.195 1 95.88 128 GLU B O 1
ATOM 3304 N N . PRO B 1 129 ? 9.836 -31.375 -9.461 1 97.5 129 PRO B N 1
ATOM 3305 C CA . PRO B 1 129 ? 8.648 -30.516 -9.609 1 97.5 129 PRO B CA 1
ATOM 3306 C C . PRO B 1 129 ? 8.633 -29.359 -8.625 1 97.5 129 PRO B C 1
ATOM 3308 O O . PRO B 1 129 ? 9.195 -29.469 -7.531 1 97.5 129 PRO B O 1
ATOM 3311 N N . PHE B 1 130 ? 8.008 -28.312 -9.008 1 98.12 130 PHE B N 1
ATOM 3312 C CA . PHE B 1 130 ? 8 -27.141 -8.148 1 98.12 130 PHE B CA 1
ATOM 3313 C C . PHE B 1 130 ? 6.691 -26.375 -8.281 1 98.12 130 PHE B C 1
ATOM 3315 O O . PHE B 1 130 ? 6.004 -26.484 -9.305 1 98.12 130 PHE B O 1
ATOM 3322 N N . ALA B 1 131 ? 6.359 -25.672 -7.234 1 98.38 131 ALA B N 1
ATOM 3323 C CA . ALA B 1 131 ? 5.211 -24.766 -7.254 1 98.38 131 ALA B CA 1
ATOM 3324 C C . ALA B 1 131 ? 5.613 -23.391 -7.758 1 98.38 131 ALA B C 1
ATOM 3326 O O . ALA B 1 131 ? 6.742 -22.938 -7.535 1 98.38 131 ALA B O 1
ATOM 3327 N N . LEU B 1 132 ? 4.773 -22.828 -8.516 1 98.62 132 LEU B N 1
ATOM 3328 C CA . LEU B 1 132 ? 4.926 -21.453 -8.977 1 98.62 132 LEU B CA 1
ATOM 3329 C C . LEU B 1 132 ? 3.77 -20.594 -8.484 1 98.62 132 LEU B C 1
ATOM 3331 O O . LEU B 1 1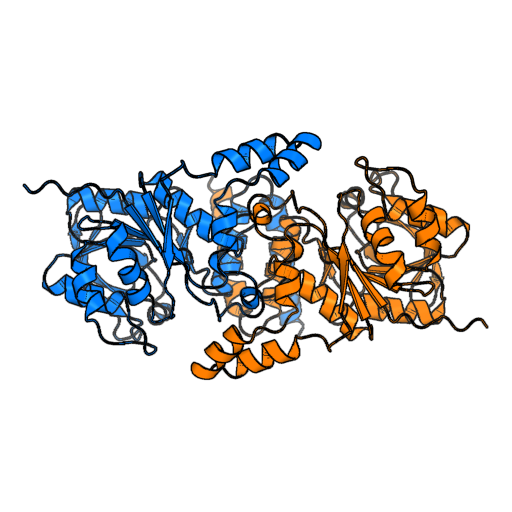32 ? 2.604 -20.906 -8.719 1 98.62 132 LEU B O 1
ATOM 3335 N N . LEU B 1 133 ? 4.082 -19.531 -7.719 1 98.19 133 LEU B N 1
ATOM 3336 C CA . LEU B 1 133 ? 3.08 -18.609 -7.195 1 98.19 133 LEU B CA 1
ATOM 3337 C C . LEU B 1 133 ? 3.338 -17.188 -7.688 1 98.19 133 LEU B C 1
ATOM 3339 O O . LEU B 1 133 ? 4.387 -16.609 -7.391 1 98.19 133 LEU B O 1
ATOM 3343 N N . LEU B 1 134 ? 2.434 -16.688 -8.469 1 97.06 134 LEU B N 1
ATOM 3344 C CA . LEU B 1 134 ? 2.5 -15.273 -8.828 1 97.06 134 LEU B CA 1
ATOM 3345 C C . LEU B 1 134 ? 1.963 -14.398 -7.703 1 97.06 134 LEU B C 1
ATOM 3347 O O . LEU B 1 134 ? 0.769 -14.438 -7.395 1 97.06 134 LEU B O 1
ATOM 3351 N N . PRO B 1 135 ? 2.785 -13.539 -7.125 1 95.38 135 PRO B N 1
ATOM 3352 C CA . PRO B 1 135 ? 2.402 -12.867 -5.879 1 95.38 135 PRO B CA 1
ATOM 3353 C C . PRO B 1 135 ? 1.321 -11.812 -6.09 1 95.38 135 PRO B C 1
ATOM 3355 O O . PRO B 1 135 ? 0.612 -11.453 -5.145 1 95.38 135 PRO B O 1
ATOM 3358 N N . ASP B 1 136 ? 1.159 -11.312 -7.27 1 94 136 ASP B N 1
ATOM 3359 C CA . ASP B 1 136 ? 0.163 -10.273 -7.512 1 94 136 ASP B CA 1
ATOM 3360 C C . ASP B 1 136 ? -1.244 -10.859 -7.566 1 94 136 ASP B C 1
ATOM 3362 O O . ASP B 1 136 ? -2.232 -10.133 -7.508 1 94 136 ASP B O 1
ATOM 3366 N N . MET B 1 137 ? -1.311 -12.156 -7.781 1 95.19 137 MET B N 1
ATOM 3367 C CA . MET B 1 137 ? -2.59 -12.852 -7.699 1 95.19 137 MET B CA 1
ATOM 3368 C C . MET B 1 137 ? -2.848 -13.352 -6.281 1 95.19 137 MET B C 1
ATOM 3370 O O . MET B 1 137 ? -2.338 -14.398 -5.883 1 95.19 137 MET B O 1
ATOM 3374 N N . VAL B 1 138 ? -3.711 -12.602 -5.555 1 94.81 138 VAL B N 1
ATOM 3375 C CA . VAL B 1 138 ? -3.869 -12.867 -4.129 1 94.81 138 VAL B CA 1
ATOM 3376 C C . VAL B 1 138 ? -5.105 -13.727 -3.896 1 94.81 138 VAL B C 1
ATOM 3378 O O . VAL B 1 138 ? -6.215 -13.359 -4.297 1 94.81 138 VAL B O 1
ATOM 3381 N N . SER B 1 139 ? -4.887 -14.836 -3.264 1 91.62 139 SER B N 1
ATOM 3382 C CA . SER B 1 139 ? -5.973 -15.766 -2.977 1 91.62 139 SER B CA 1
ATOM 3383 C C . SER B 1 139 ? -6.75 -15.344 -1.733 1 91.62 139 SER B C 1
ATOM 3385 O O . SER B 1 139 ? -6.152 -15.031 -0.699 1 91.62 139 SER B O 1
ATOM 3387 N N . TYR B 1 140 ? -7.996 -15.258 -1.889 1 87.12 140 TYR B N 1
ATOM 3388 C CA . TYR B 1 140 ? -8.953 -14.938 -0.837 1 87.12 140 TYR B CA 1
ATOM 3389 C C . TYR B 1 140 ? -9.852 -16.141 -0.537 1 87.12 140 TYR B C 1
ATOM 3391 O O . TYR B 1 140 ? -10.625 -16.562 -1.395 1 87.12 140 TYR B O 1
ATOM 3399 N N . GLY B 1 141 ? -9.633 -16.812 0.552 1 80.94 141 GLY B N 1
ATOM 3400 C CA . GLY B 1 141 ? -10.422 -17.984 0.906 1 80.94 141 GLY B CA 1
ATOM 3401 C C . GLY B 1 141 ? -9.891 -18.719 2.127 1 80.94 141 GLY B C 1
ATOM 3402 O O . GLY B 1 141 ? -8.82 -18.375 2.641 1 80.94 141 GLY B O 1
ATOM 3403 N N . ALA B 1 142 ? -10.68 -19.641 2.508 1 74.81 142 ALA B N 1
ATOM 3404 C CA . ALA B 1 142 ? -10.352 -20.406 3.709 1 74.81 142 ALA B CA 1
ATOM 3405 C C . ALA B 1 142 ? -9.117 -21.281 3.484 1 74.81 142 ALA B C 1
ATOM 3407 O O . ALA B 1 142 ? -8.258 -21.375 4.363 1 74.81 142 ALA B O 1
ATOM 3408 N N . ARG B 1 143 ? -9.031 -21.828 2.279 1 84.06 143 ARG B N 1
ATOM 3409 C CA . ARG B 1 143 ? -7.895 -22.672 1.933 1 84.06 143 ARG B CA 1
ATOM 3410 C C . ARG B 1 143 ? -7.113 -22.094 0.761 1 84.06 143 ARG B C 1
ATOM 3412 O O . ARG B 1 143 ? -7.707 -21.625 -0.212 1 84.06 143 ARG B O 1
ATOM 3419 N N . GLY B 1 144 ? -5.789 -22.109 0.98 1 88.19 144 GLY B N 1
ATOM 3420 C CA . GLY B 1 144 ? -4.957 -21.625 -0.111 1 88.19 144 GLY B CA 1
ATOM 3421 C C . GLY B 1 144 ? -5.109 -22.438 -1.382 1 88.19 144 GLY B C 1
ATOM 3422 O O . GLY B 1 144 ? -5.441 -23.625 -1.33 1 88.19 144 GLY B O 1
ATOM 3423 N N . CYS B 1 145 ? -4.859 -21.875 -2.48 1 93.44 145 CYS B N 1
ATOM 3424 C CA . CYS B 1 145 ? -5.008 -22.5 -3.789 1 93.44 145 CYS B CA 1
ATOM 3425 C C . CYS B 1 145 ? -4.004 -23.625 -3.971 1 93.44 145 CYS B C 1
ATOM 3427 O O . CYS B 1 145 ? -4.352 -24.703 -4.465 1 93.44 145 CYS B O 1
ATOM 3429 N N . ILE B 1 146 ? -2.797 -23.469 -3.492 1 95.88 146 ILE B N 1
ATOM 3430 C CA . ILE B 1 146 ? -1.717 -24.422 -3.713 1 95.88 146 ILE B CA 1
ATOM 3431 C C . ILE B 1 146 ? -2.029 -25.734 -2.988 1 95.88 146 ILE B C 1
ATOM 3433 O O . ILE B 1 146 ? -1.703 -26.812 -3.48 1 95.88 146 ILE B O 1
ATOM 3437 N N . ALA B 1 147 ? -2.668 -25.641 -1.853 1 93.5 147 ALA B N 1
ATOM 3438 C CA . ALA B 1 147 ? -3.037 -26.844 -1.118 1 93.5 147 ALA B CA 1
ATOM 3439 C C . ALA B 1 147 ? -3.939 -27.75 -1.958 1 93.5 147 ALA B C 1
ATOM 3441 O O . ALA B 1 147 ? -3.771 -28.969 -1.971 1 93.5 147 ALA B O 1
ATOM 3442 N N . GLY B 1 148 ? -4.91 -27.109 -2.602 1 94.31 148 GLY B N 1
ATOM 3443 C CA . GLY B 1 148 ? -5.762 -27.875 -3.504 1 94.31 148 GLY B CA 1
ATOM 3444 C C . GLY B 1 148 ? -5.008 -28.469 -4.676 1 94.31 148 GLY B C 1
ATOM 3445 O O . GLY B 1 148 ? -5.266 -29.609 -5.062 1 94.31 148 GLY B O 1
ATOM 3446 N N . LEU B 1 149 ? -4.062 -27.703 -5.199 1 96.94 149 LEU B N 1
ATOM 3447 C CA . LEU B 1 149 ? -3.271 -28.203 -6.324 1 96.94 149 LEU B CA 1
ATOM 3448 C C . LEU B 1 149 ? -2.43 -29.406 -5.914 1 96.94 149 LEU B C 1
ATOM 3450 O O . LEU B 1 149 ? -2.213 -30.312 -6.711 1 96.94 149 LEU B O 1
ATOM 3454 N N . MET B 1 150 ? -1.964 -29.375 -4.691 1 95.75 150 MET B N 1
ATOM 3455 C CA . MET B 1 150 ? -1.185 -30.484 -4.168 1 95.75 150 MET B CA 1
ATOM 3456 C C . MET B 1 150 ? -2.018 -31.766 -4.145 1 95.75 150 MET B C 1
ATOM 3458 O O . MET B 1 150 ? -1.515 -32.844 -4.457 1 95.75 150 MET B O 1
ATOM 3462 N N . GLU B 1 151 ? -3.223 -31.609 -3.803 1 94.69 151 GLU B N 1
ATOM 3463 C CA . GLU B 1 151 ? -4.117 -32.781 -3.789 1 94.69 151 GLU B CA 1
ATOM 3464 C C . GLU B 1 151 ? -4.301 -33.344 -5.191 1 94.69 151 GLU B C 1
ATOM 3466 O O . GLU B 1 151 ? -4.25 -34.562 -5.379 1 94.69 151 GLU B O 1
ATOM 3471 N N . LEU B 1 152 ? -4.551 -32.5 -6.07 1 96.38 152 LEU B N 1
ATOM 3472 C CA . LEU B 1 152 ? -4.707 -32.906 -7.457 1 96.38 152 LEU B CA 1
ATOM 3473 C C . LEU B 1 152 ? -3.41 -33.531 -7.98 1 96.38 152 LEU B C 1
ATOM 3475 O O . LEU B 1 152 ? -3.438 -34.531 -8.711 1 96.38 152 LEU B O 1
ATOM 3479 N N . TYR B 1 153 ? -2.346 -32.906 -7.668 1 96.88 153 TYR B N 1
ATOM 3480 C CA . TYR B 1 153 ? -1.036 -33.406 -8.062 1 96.88 153 TYR B CA 1
ATOM 3481 C C . TYR B 1 153 ? -0.828 -34.844 -7.562 1 96.88 153 TYR B C 1
ATOM 3483 O O . TYR B 1 153 ? -0.316 -35.688 -8.297 1 96.88 153 TYR B O 1
ATOM 3491 N N . ASP B 1 154 ? -1.208 -35.094 -6.359 1 95.06 154 ASP B N 1
ATOM 3492 C CA . ASP B 1 154 ? -1.072 -36.406 -5.758 1 95.06 154 ASP B CA 1
ATOM 3493 C C . ASP B 1 154 ? -1.937 -37.438 -6.488 1 95.06 154 ASP B C 1
ATOM 3495 O O . ASP B 1 154 ? -1.587 -38.625 -6.555 1 95.06 154 ASP B O 1
ATOM 3499 N N . GLU B 1 155 ? -2.975 -36.938 -7.043 1 95 155 GLU B N 1
ATOM 3500 C CA . GLU B 1 155 ? -3.924 -37.781 -7.734 1 95 155 GLU B CA 1
ATOM 3501 C C . GLU B 1 155 ? -3.438 -38.125 -9.141 1 95 155 GLU B C 1
ATOM 3503 O O . GLU B 1 155 ? -3.465 -39.312 -9.539 1 95 155 GLU B O 1
ATOM 3508 N N . VAL B 1 156 ? -3 -37.125 -9.898 1 95.5 156 VAL B N 1
ATOM 3509 C CA . VAL B 1 156 ? -2.846 -37.344 -11.336 1 95.5 156 VAL B CA 1
ATOM 3510 C C . VAL B 1 156 ? -1.385 -37.156 -11.734 1 95.5 156 VAL B C 1
ATOM 3512 O O . VAL B 1 156 ? -0.973 -37.562 -12.82 1 95.5 156 VAL B O 1
ATOM 3515 N N . GLY B 1 157 ? -0.631 -36.531 -10.875 1 94.5 157 GLY B N 1
ATOM 3516 C CA . GLY B 1 157 ? 0.742 -36.188 -11.227 1 94.5 157 GLY B CA 1
ATOM 3517 C C . GLY B 1 157 ? 0.848 -35.188 -12.352 1 94.5 157 GLY B C 1
ATOM 3518 O O . GLY B 1 157 ? -0.126 -34.5 -12.672 1 94.5 157 GLY B O 1
ATOM 3519 N N . GLY B 1 158 ? 2.107 -34.938 -12.859 1 96.12 158 GLY B N 1
ATOM 3520 C CA . GLY B 1 158 ? 2.322 -34.062 -13.992 1 96.12 158 GLY B CA 1
ATOM 3521 C C . GLY B 1 158 ? 2.26 -32.594 -13.617 1 96.12 158 GLY B C 1
ATOM 3522 O O . GLY B 1 158 ? 2.777 -32.188 -12.578 1 96.12 158 GLY B O 1
ATOM 3523 N N . ASN B 1 159 ? 1.708 -31.844 -14.578 1 98.12 159 ASN B N 1
ATOM 3524 C CA . ASN B 1 159 ? 1.603 -30.406 -14.391 1 98.12 159 ASN B CA 1
ATOM 3525 C C . ASN B 1 159 ? 0.196 -30 -13.961 1 98.12 159 ASN B C 1
ATOM 3527 O O . ASN B 1 159 ? -0.792 -30.5 -14.5 1 98.12 159 ASN B O 1
ATOM 3531 N N . ILE B 1 160 ? 0.126 -29.141 -12.938 1 98.38 160 ILE B N 1
ATOM 3532 C CA . ILE B 1 160 ? -1.163 -28.75 -12.375 1 98.38 160 ILE B CA 1
ATOM 3533 C C . ILE B 1 160 ? -1.325 -27.234 -12.461 1 98.38 160 ILE B C 1
ATOM 3535 O O . ILE B 1 160 ? -0.39 -26.484 -12.172 1 98.38 160 ILE B O 1
ATOM 3539 N N . LEU B 1 161 ? -2.525 -26.812 -12.844 1 98.38 161 LEU B N 1
ATOM 3540 C CA . LEU B 1 161 ? -2.85 -25.391 -12.977 1 98.38 161 LEU B CA 1
ATOM 3541 C C . LEU B 1 161 ? -4.008 -25.016 -12.062 1 98.38 161 LEU B C 1
ATOM 3543 O O . LEU B 1 161 ? -5.008 -25.734 -11.984 1 98.38 161 LEU B O 1
ATOM 3547 N N . GLY B 1 162 ? -3.768 -23.922 -11.305 1 98 162 GLY B N 1
ATOM 3548 C CA . GLY B 1 162 ? -4.918 -23.297 -10.672 1 98 162 GLY B CA 1
ATOM 3549 C C . GLY B 1 162 ? -5.727 -22.422 -11.609 1 98 162 GLY B C 1
ATOM 3550 O O . GLY B 1 162 ? -5.16 -21.641 -12.383 1 98 162 GLY B O 1
ATOM 3551 N N . VAL B 1 163 ? -7.105 -22.625 -11.578 1 97.88 163 VAL B N 1
ATOM 3552 C CA . VAL B 1 163 ? -7.938 -21.828 -12.477 1 97.88 163 VAL B CA 1
ATOM 3553 C C . VAL B 1 163 ? -9.156 -21.312 -11.727 1 97.88 163 VAL B C 1
ATOM 3555 O O . VAL B 1 163 ? -9.5 -21.812 -10.656 1 97.88 163 VAL B O 1
ATOM 3558 N N . GLU B 1 164 ? -9.734 -20.281 -12.242 1 96.38 164 GLU B N 1
ATOM 3559 C CA . GLU B 1 164 ? -10.992 -19.703 -11.773 1 96.38 164 GLU B CA 1
ATOM 3560 C C . GLU B 1 164 ? -11.859 -19.266 -12.945 1 96.38 164 GLU B C 1
ATOM 3562 O O . GLU B 1 164 ? -11.367 -19.078 -14.055 1 96.38 164 GLU B O 1
ATOM 3567 N N . GLU B 1 165 ? -13.078 -19.141 -12.641 1 94.81 165 GLU B N 1
ATOM 3568 C CA . GLU B 1 165 ? -14.008 -18.688 -13.68 1 94.81 165 GLU B CA 1
ATOM 3569 C C . GLU B 1 165 ? -14.102 -17.156 -13.703 1 94.81 165 GLU B C 1
ATOM 3571 O O . GLU B 1 165 ? -14.102 -16.516 -12.656 1 94.81 165 GLU B O 1
ATOM 3576 N N . CYS B 1 166 ? -14.078 -16.609 -14.828 1 91.62 166 CYS B N 1
ATOM 3577 C CA . CYS B 1 166 ? -14.289 -15.18 -15 1 91.62 166 CYS B CA 1
ATOM 3578 C C . CYS B 1 166 ? -15.461 -14.906 -15.93 1 91.62 166 CYS B C 1
ATOM 3580 O O . CYS B 1 166 ? -16.047 -15.836 -16.5 1 91.62 166 CYS B O 1
ATOM 3582 N N . LEU B 1 167 ? -15.836 -13.594 -15.992 1 88.19 167 LEU B N 1
ATOM 3583 C CA . LEU B 1 167 ? -16.828 -13.203 -16.984 1 88.19 167 LEU B CA 1
ATOM 3584 C C . LEU B 1 167 ? -16.25 -13.297 -18.406 1 88.19 167 LEU B C 1
ATOM 3586 O O . LEU B 1 167 ? -15.047 -13.094 -18.594 1 88.19 167 LEU B O 1
ATOM 3590 N N . PRO B 1 168 ? -17.078 -13.57 -19.328 1 90.12 168 PRO B N 1
ATOM 3591 C CA . PRO B 1 168 ? -16.594 -13.719 -20.703 1 90.12 168 PRO B CA 1
ATOM 3592 C C . PRO B 1 168 ? -15.844 -12.492 -21.203 1 90.12 168 PRO B C 1
ATOM 3594 O O . PRO B 1 168 ? -14.867 -12.617 -21.938 1 90.12 168 PRO B O 1
ATOM 3597 N N . GLU B 1 169 ? -16.25 -11.391 -20.734 1 87.19 169 GLU B N 1
ATOM 3598 C CA . GLU B 1 169 ? -15.648 -10.148 -21.203 1 87.19 169 GLU B CA 1
ATOM 3599 C C . GLU B 1 169 ? -14.258 -9.938 -20.594 1 87.19 169 GLU B C 1
ATOM 3601 O O . GLU B 1 169 ? -13.492 -9.102 -21.062 1 87.19 169 GLU B O 1
ATOM 3606 N N . GLU B 1 170 ? -13.914 -10.766 -19.625 1 87.88 170 GLU B N 1
ATOM 3607 C CA . GLU B 1 170 ? -12.656 -10.57 -18.906 1 87.88 170 GLU B CA 1
ATOM 3608 C C . GLU B 1 170 ? -11.578 -11.539 -19.406 1 87.88 170 GLU B C 1
ATOM 3610 O O . GLU B 1 170 ? -10.414 -11.414 -19.031 1 87.88 170 GLU B O 1
ATOM 3615 N N . VAL B 1 171 ? -11.922 -12.438 -20.312 1 90.19 171 VAL B N 1
ATOM 3616 C CA . VAL B 1 171 ? -11.023 -13.523 -20.703 1 90.19 171 VAL B CA 1
ATOM 3617 C C . VAL B 1 171 ? -9.789 -12.969 -21.391 1 90.19 171 VAL B C 1
ATOM 3619 O O . VAL B 1 171 ? -8.711 -13.57 -21.344 1 90.19 171 VAL B O 1
ATOM 3622 N N . SER B 1 172 ? -9.891 -11.75 -21.953 1 90.44 172 SER B N 1
ATOM 3623 C CA . SER B 1 172 ? -8.805 -11.164 -22.734 1 90.44 172 SER B CA 1
ATOM 3624 C C . SER B 1 172 ? -7.684 -10.656 -21.828 1 90.44 172 SER B C 1
ATOM 3626 O O . SER B 1 172 ? -6.605 -10.305 -22.312 1 90.44 172 SER B O 1
ATOM 3628 N N . SER B 1 173 ? -7.887 -10.727 -20.547 1 86.25 173 SER B N 1
ATOM 3629 C CA . SER B 1 173 ? -6.898 -10.195 -19.609 1 86.25 173 SER B CA 1
ATOM 3630 C C . SER B 1 173 ? -6.02 -11.312 -19.047 1 86.25 173 SER B C 1
ATOM 3632 O O . SER B 1 173 ? -5.035 -11.039 -18.344 1 86.25 173 SER B O 1
ATOM 3634 N N . TYR B 1 174 ? -6.348 -12.586 -19.406 1 90.06 174 TYR B N 1
ATOM 3635 C CA . TYR B 1 174 ? -5.688 -13.688 -18.734 1 90.06 174 TYR B CA 1
ATOM 3636 C C . TYR B 1 174 ? -5.367 -14.82 -19.703 1 90.06 174 TYR B C 1
ATOM 3638 O O . TYR B 1 174 ? -5.789 -14.789 -20.859 1 90.06 174 TYR B O 1
ATOM 3646 N N . GLY B 1 175 ? -4.492 -15.719 -19.25 1 92 175 GLY B N 1
ATOM 3647 C CA . GLY B 1 175 ? -4.418 -17.016 -19.891 1 92 175 GLY B CA 1
ATOM 3648 C C . GLY B 1 175 ? -5.617 -17.906 -19.594 1 92 175 GLY B C 1
ATOM 3649 O O . GLY B 1 175 ? -6.078 -17.969 -18.453 1 92 175 GLY B O 1
ATOM 3650 N N . VAL B 1 176 ? -6.172 -18.5 -20.688 1 95.56 176 VAL B N 1
ATOM 3651 C CA . VAL B 1 176 ? -7.391 -19.297 -20.562 1 95.56 176 VAL B CA 1
ATOM 3652 C C . VAL B 1 176 ? -7.113 -20.75 -20.984 1 95.56 176 VAL B C 1
ATOM 3654 O O . VAL B 1 176 ? -6.324 -20.984 -21.906 1 95.56 176 VAL B O 1
ATOM 3657 N N . VAL B 1 177 ? -7.738 -21.656 -20.234 1 97.31 177 VAL B N 1
ATOM 3658 C CA . VAL B 1 177 ? -7.473 -23.062 -20.516 1 97.31 177 VAL B CA 1
ATOM 3659 C C . VAL B 1 177 ? -8.734 -23.719 -21.078 1 97.31 177 VAL B C 1
ATOM 3661 O O . VAL B 1 177 ? -9.844 -23.266 -20.828 1 97.31 177 VAL B O 1
ATOM 3664 N N . GLY B 1 178 ? -8.469 -24.766 -21.891 1 97.19 178 GLY B N 1
ATOM 3665 C CA . GLY B 1 178 ? -9.562 -25.609 -22.344 1 97.19 178 GLY B CA 1
ATOM 3666 C C . GLY B 1 178 ? -9.891 -26.734 -21.375 1 97.19 178 GLY B C 1
ATOM 3667 O O . GLY B 1 178 ? -9 -27.219 -20.656 1 97.19 178 GLY B O 1
ATOM 3668 N N . VAL B 1 179 ? -11.156 -27.188 -21.359 1 97.56 179 VAL B N 1
ATOM 3669 C CA . VAL B 1 179 ? -11.633 -28.188 -20.406 1 97.56 179 VAL B CA 1
ATOM 3670 C C . VAL B 1 179 ? -11.688 -29.547 -21.078 1 97.56 179 VAL B C 1
ATOM 3672 O O . VAL B 1 179 ? -12.305 -29.703 -22.125 1 97.56 179 VAL B O 1
ATOM 3675 N N . GLY B 1 180 ? -10.992 -30.531 -20.422 1 97.38 180 GLY B N 1
ATOM 3676 C CA . GLY B 1 180 ? -11.023 -31.906 -20.891 1 97.38 180 GLY B CA 1
ATOM 3677 C C . GLY B 1 180 ? -11.766 -32.844 -19.938 1 97.38 180 GLY B C 1
ATOM 3678 O O . GLY B 1 180 ? -12.805 -32.469 -19.391 1 97.38 180 GLY B O 1
ATOM 3679 N N . GLN B 1 181 ? -11.25 -34 -19.844 1 97.31 181 GLN B N 1
ATOM 3680 C CA . GLN B 1 181 ? -11.891 -35.031 -19.016 1 97.31 181 GLN B CA 1
ATOM 3681 C C . GLN B 1 181 ? -11.859 -34.656 -17.547 1 97.31 181 GLN B C 1
ATOM 3683 O O . GLN B 1 181 ? -10.836 -34.156 -17.047 1 97.31 181 GLN B O 1
ATOM 3688 N N . LYS B 1 182 ? -12.969 -34.938 -16.844 1 97 182 LYS B N 1
ATOM 3689 C CA . LYS B 1 182 ? -13.047 -34.688 -15.414 1 97 182 LYS B CA 1
ATOM 3690 C C . LYS B 1 182 ? -12.281 -35.719 -14.617 1 97 182 LYS B C 1
ATOM 3692 O O . LYS B 1 182 ? -12.281 -36.906 -14.977 1 97 182 LYS B O 1
ATOM 3697 N N . VAL B 1 183 ? -11.617 -35.312 -13.586 1 96 183 VAL B N 1
ATOM 3698 C CA . VAL B 1 183 ? -11.023 -36.188 -12.57 1 96 183 VAL B CA 1
ATOM 3699 C C . VAL B 1 183 ? -11.539 -35.781 -11.188 1 96 183 VAL B C 1
ATOM 3701 O O . VAL B 1 183 ? -12.359 -34.875 -11.062 1 96 183 VAL B O 1
ATOM 3704 N N . ASN B 1 184 ? -11.141 -36.406 -10.141 1 94.31 184 ASN B N 1
ATOM 3705 C CA . ASN B 1 184 ? -11.711 -36.219 -8.812 1 94.31 184 ASN B CA 1
ATOM 3706 C C . ASN B 1 184 ? -11.555 -34.781 -8.352 1 94.31 184 ASN B C 1
ATOM 3708 O O . ASN B 1 184 ? -12.484 -34.188 -7.785 1 94.31 184 ASN B O 1
ATOM 3712 N N . HIS B 1 185 ? -10.414 -34.25 -8.562 1 93.75 185 HIS B N 1
ATOM 3713 C CA . HIS B 1 185 ? -10.141 -32.938 -8.008 1 93.75 185 HIS B CA 1
ATOM 3714 C C . HIS B 1 185 ? -9.898 -31.922 -9.109 1 93.75 185 HIS B C 1
ATOM 3716 O O . HIS B 1 185 ? -9.211 -30.922 -8.898 1 93.75 185 HIS B O 1
ATOM 3722 N N . GLY B 1 186 ? -10.477 -32.219 -10.367 1 96.81 186 GLY B N 1
ATOM 3723 C CA . GLY B 1 186 ? -10.266 -31.266 -11.445 1 96.81 186 GLY B CA 1
ATOM 3724 C C . GLY B 1 186 ? -10.562 -31.844 -12.82 1 96.81 186 GLY B C 1
ATOM 3725 O O . GLY B 1 186 ? -11.516 -32.594 -12.984 1 96.81 186 GLY B O 1
ATOM 3726 N N . PHE B 1 187 ? -9.836 -31.312 -13.781 1 98.06 187 PHE B N 1
ATOM 3727 C CA . PHE B 1 187 ? -10.055 -31.781 -15.148 1 98.06 187 PHE B CA 1
ATOM 3728 C C . PHE B 1 187 ? -8.781 -31.656 -15.969 1 98.06 187 PHE B C 1
ATOM 3730 O O . PHE B 1 187 ? -7.875 -30.906 -15.617 1 98.06 187 PHE B O 1
ATOM 3737 N N . SER B 1 188 ? -8.719 -32.469 -16.969 1 98.19 188 SER B N 1
ATOM 3738 C CA . SER B 1 188 ? -7.586 -32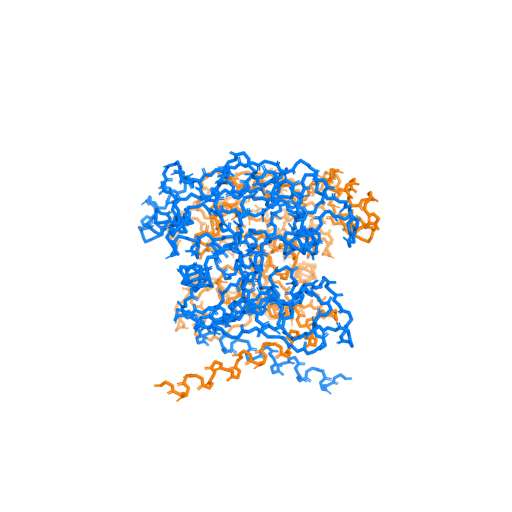.375 -17.875 1 98.19 188 SER B CA 1
ATOM 3739 C C . SER B 1 188 ? -7.676 -31.125 -18.734 1 98.19 188 SER B C 1
ATOM 3741 O O . SER B 1 188 ? -8.766 -30.672 -19.094 1 98.19 188 SER B O 1
ATOM 3743 N N . VAL B 1 189 ? -6.551 -30.531 -19.078 1 97.94 189 VAL B N 1
ATOM 3744 C CA . VAL B 1 189 ? -6.477 -29.328 -19.891 1 97.94 189 VAL B CA 1
ATOM 3745 C C . VAL B 1 189 ? -6.246 -29.688 -21.344 1 97.94 189 VAL B C 1
ATOM 3747 O O . VAL B 1 189 ? -5.305 -30.422 -21.672 1 97.94 189 VAL B O 1
ATOM 3750 N N . THR B 1 190 ? -7.043 -29.141 -22.25 1 96.69 190 THR B N 1
ATOM 3751 C CA . THR B 1 190 ? -6.961 -29.516 -23.656 1 96.69 190 THR B CA 1
ATOM 3752 C C . THR B 1 190 ? -6.188 -28.484 -24.453 1 96.69 190 THR B C 1
ATOM 3754 O O . THR B 1 190 ? -5.621 -28.781 -25.5 1 96.69 190 THR B O 1
ATOM 3757 N N . GLU B 1 191 ? -6.195 -27.297 -23.984 1 95.62 191 GLU B N 1
ATOM 3758 C CA . GLU B 1 191 ? -5.48 -26.219 -24.641 1 95.62 191 GLU B CA 1
ATOM 3759 C C . GLU B 1 191 ? -5.25 -25.047 -23.703 1 95.62 191 GLU B C 1
ATOM 3761 O O . GLU B 1 191 ? -5.855 -24.969 -22.625 1 95.62 191 GLU B O 1
ATOM 3766 N N . MET B 1 192 ? -4.32 -24.234 -24.047 1 95.06 192 MET B N 1
ATOM 3767 C CA . MET B 1 192 ? -3.98 -23.016 -23.328 1 95.06 192 MET B CA 1
ATOM 3768 C C . MET B 1 192 ? -3.781 -21.859 -24.312 1 95.06 192 MET B C 1
ATOM 3770 O O . MET B 1 192 ? -3.07 -22 -25.312 1 95.06 192 MET B O 1
ATOM 3774 N N . VAL B 1 193 ? -4.461 -20.75 -24.016 1 92.06 193 VAL B N 1
ATOM 3775 C CA . VAL B 1 193 ? -4.34 -19.578 -24.891 1 92.06 193 VAL B CA 1
ATOM 3776 C C . VAL B 1 193 ? -4.121 -18.328 -24.062 1 92.06 193 VAL B C 1
ATOM 3778 O O . VAL B 1 193 ? -4.855 -18.078 -23.094 1 92.06 193 VAL B O 1
ATOM 3781 N N . GLU B 1 194 ? -3.064 -17.562 -24.375 1 90.38 194 GLU B N 1
ATOM 3782 C CA . GLU B 1 194 ? -2.789 -16.312 -23.672 1 90.38 194 GLU B CA 1
ATOM 3783 C C . GLU B 1 194 ? -3.654 -15.172 -24.219 1 90.38 194 GLU B C 1
ATOM 3785 O O . GLU B 1 194 ? -3.607 -14.859 -25.406 1 90.38 194 GLU B O 1
ATOM 3790 N N . LYS B 1 195 ? -4.418 -14.578 -23.312 1 87.94 195 LYS B N 1
ATOM 3791 C CA . LYS B 1 195 ? -5.215 -13.391 -23.609 1 87.94 195 LYS B CA 1
ATOM 3792 C C . LYS B 1 195 ? -6.008 -13.562 -24.906 1 87.94 195 LYS B C 1
ATOM 3794 O O . LYS B 1 195 ? -5.895 -12.75 -25.812 1 87.94 195 LYS B O 1
ATOM 3799 N N . PRO B 1 196 ? -6.867 -14.453 -24.891 1 91.56 196 PRO B N 1
ATOM 3800 C CA . PRO B 1 196 ? -7.676 -14.68 -26.094 1 91.56 196 PRO B CA 1
ATOM 3801 C C . PRO B 1 196 ? -8.773 -13.633 -26.266 1 91.56 196 PRO B C 1
ATOM 3803 O O . PRO B 1 196 ? -9.203 -13.008 -25.297 1 91.56 196 PRO B O 1
ATOM 3806 N N . GLU B 1 197 ? -9.078 -13.461 -27.516 1 92.69 197 GLU B N 1
ATOM 3807 C CA . GLU B 1 197 ? -10.344 -12.773 -27.766 1 92.69 197 GLU B CA 1
ATOM 3808 C C . GLU B 1 197 ? -11.516 -13.539 -27.156 1 92.69 197 GLU B C 1
ATOM 3810 O O . GLU B 1 197 ? -11.555 -14.766 -27.219 1 92.69 197 GLU B O 1
ATOM 3815 N N . PRO B 1 198 ? -12.445 -12.773 -26.656 1 92.56 198 PRO B N 1
ATOM 3816 C CA . PRO B 1 198 ? -13.578 -13.438 -26.016 1 92.56 198 PRO B CA 1
ATOM 3817 C C . PRO B 1 198 ? -14.242 -14.477 -26.922 1 92.56 198 PRO B C 1
ATOM 3819 O O . PRO B 1 198 ? -14.586 -15.57 -26.469 1 92.56 198 PRO B O 1
ATOM 3822 N N . SER B 1 199 ? -14.32 -14.227 -28.219 1 92.69 199 SER B N 1
ATOM 3823 C CA . SER B 1 199 ? -14.984 -15.117 -29.156 1 92.69 199 SER B CA 1
ATOM 3824 C C . SER B 1 199 ? -14.141 -16.359 -29.422 1 92.69 199 SER B C 1
ATOM 3826 O O . SER B 1 199 ? -14.656 -17.375 -29.875 1 92.69 199 SER B O 1
ATOM 3828 N N . LYS B 1 200 ? -12.914 -16.375 -29.094 1 93.12 200 LYS B N 1
ATOM 3829 C CA . LYS B 1 200 ? -11.992 -17.469 -29.406 1 93.12 200 LYS B CA 1
ATOM 3830 C C . LYS B 1 200 ? -11.523 -18.172 -28.125 1 93.12 200 LYS B C 1
ATOM 3832 O O . LYS B 1 200 ? -10.656 -19.047 -28.188 1 93.12 200 LYS B O 1
ATOM 3837 N N . ALA B 1 201 ? -12.102 -17.766 -27.047 1 94.06 201 ALA B N 1
ATOM 3838 C CA . ALA B 1 201 ? -11.672 -18.359 -25.781 1 94.06 201 ALA B CA 1
ATOM 3839 C C . ALA B 1 201 ? -12.18 -19.781 -25.641 1 94.06 201 ALA B C 1
ATOM 3841 O O . ALA B 1 201 ? -13.359 -20.062 -25.859 1 94.06 201 ALA B O 1
ATOM 3842 N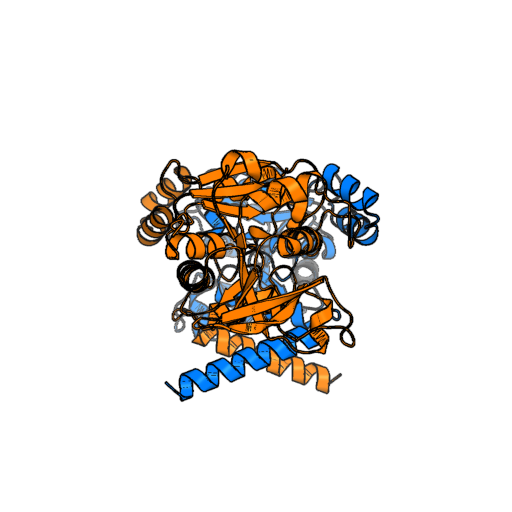 N . PRO B 1 202 ? -11.328 -20.734 -25.297 1 95.44 202 PRO B N 1
ATOM 3843 C CA . PRO B 1 202 ? -11.75 -22.125 -25.156 1 95.44 202 PRO B CA 1
ATOM 3844 C C . PRO B 1 202 ? -12.711 -22.344 -23.984 1 95.44 202 PRO B C 1
ATOM 3846 O O . PRO B 1 202 ? -13.438 -23.328 -23.938 1 95.44 202 PRO B O 1
ATOM 3849 N N . SER B 1 203 ? -12.688 -21.547 -22.984 1 96.19 203 SER B N 1
ATOM 3850 C CA . SER B 1 203 ? -13.555 -21.562 -21.812 1 96.19 203 SER B CA 1
ATOM 3851 C C . SER B 1 203 ? -13.516 -20.219 -21.078 1 96.19 203 SER B C 1
ATOM 3853 O O . SER B 1 203 ? -13.031 -19.234 -21.625 1 96.19 203 SER B O 1
ATOM 3855 N N . ASN B 1 204 ? -14.062 -20.219 -19.875 1 95.19 204 ASN B N 1
ATOM 3856 C CA . ASN B 1 204 ? -13.961 -19.047 -19.016 1 95.19 204 ASN B CA 1
ATOM 3857 C C . ASN B 1 204 ? -13.086 -19.328 -17.797 1 95.19 204 ASN B C 1
ATOM 3859 O O . ASN B 1 204 ? -13.148 -18.594 -16.797 1 95.19 204 ASN B O 1
ATOM 3863 N N . TYR B 1 205 ? -12.344 -20.438 -17.938 1 97.06 205 TYR B N 1
ATOM 3864 C CA . TYR B 1 205 ? -11.398 -20.75 -16.875 1 97.06 205 TYR B CA 1
ATOM 3865 C C . TYR B 1 205 ? -10.055 -20.062 -17.125 1 97.06 205 TYR B C 1
ATOM 3867 O O . TYR B 1 205 ? -9.336 -20.438 -18.062 1 97.06 205 TYR B O 1
ATOM 3875 N N . TYR B 1 206 ? -9.75 -19.078 -16.312 1 96.44 206 TYR B N 1
ATOM 3876 C CA . TYR B 1 206 ? -8.477 -18.375 -16.469 1 96.44 206 TYR B CA 1
ATOM 3877 C C . TYR B 1 206 ? -7.453 -18.875 -15.461 1 96.44 206 TYR B C 1
ATOM 3879 O O . TYR B 1 206 ? -7.812 -19.344 -14.383 1 96.44 206 TYR B O 1
ATOM 3887 N N . LEU B 1 207 ? -6.195 -18.812 -15.844 1 96.94 207 LEU B N 1
ATOM 3888 C CA . LEU B 1 207 ? -5.082 -19.125 -14.953 1 96.94 207 LEU B CA 1
ATOM 3889 C C . LEU B 1 207 ? -5.004 -18.141 -13.805 1 96.94 207 LEU B C 1
ATOM 3891 O O . LEU B 1 207 ? -4.883 -16.938 -14.023 1 96.94 207 LEU B O 1
ATOM 3895 N N . ASN B 1 208 ? -5.047 -18.656 -12.578 1 96.12 208 ASN B N 1
ATOM 3896 C CA . ASN B 1 208 ? -5.191 -17.734 -11.461 1 96.12 208 ASN B CA 1
ATOM 3897 C C . ASN B 1 208 ? -3.844 -17.422 -10.82 1 96.12 208 ASN B C 1
ATOM 3899 O O . ASN B 1 208 ? -3.791 -16.828 -9.734 1 96.12 208 ASN B O 1
ATOM 3903 N N . GLY B 1 209 ? -2.729 -17.938 -11.391 1 97 209 GLY B N 1
ATOM 3904 C CA . GLY B 1 209 ? -1.403 -17.562 -10.93 1 97 209 GLY B CA 1
ATOM 3905 C C . GLY B 1 209 ? -0.767 -18.594 -10.016 1 97 209 GLY B C 1
ATOM 3906 O O . GLY B 1 209 ? 0.264 -18.328 -9.391 1 97 209 GLY B O 1
ATOM 3907 N N . ARG B 1 210 ? -1.394 -19.766 -9.891 1 98.19 210 ARG B N 1
ATOM 3908 C CA . ARG B 1 210 ? -0.84 -20.875 -9.125 1 98.19 210 ARG B CA 1
ATOM 3909 C C . ARG B 1 210 ? -0.604 -22.078 -10.008 1 98.19 210 ARG B C 1
ATOM 3911 O O . ARG B 1 210 ? -1.483 -22.484 -10.781 1 98.19 210 ARG B O 1
ATOM 3918 N N . TYR B 1 211 ? 0.638 -22.641 -9.875 1 98.31 211 TYR B N 1
ATOM 3919 C CA . TYR B 1 211 ? 1.027 -23.734 -10.758 1 98.31 211 TYR B CA 1
ATOM 3920 C C . TYR B 1 211 ? 1.854 -24.766 -10 1 98.31 211 TYR B C 1
ATOM 3922 O O . TYR B 1 211 ? 2.525 -24.438 -9.016 1 98.31 211 TYR B O 1
ATOM 3930 N N . ILE B 1 212 ? 1.738 -25.969 -10.406 1 98.38 212 ILE B N 1
ATOM 3931 C CA . ILE B 1 212 ? 2.754 -27 -10.18 1 98.38 212 ILE B CA 1
ATOM 3932 C C . ILE B 1 212 ? 3.32 -27.469 -11.516 1 98.38 212 ILE B C 1
ATOM 3934 O O . ILE B 1 212 ? 2.582 -27.953 -12.367 1 98.38 212 ILE B O 1
ATOM 3938 N N . LEU B 1 213 ? 4.633 -27.312 -11.688 1 98.31 213 LEU B N 1
ATOM 3939 C CA . LEU B 1 213 ? 5.242 -27.594 -12.984 1 98.31 213 LEU B CA 1
ATOM 3940 C C . LEU B 1 213 ? 6.375 -28.609 -12.852 1 98.31 213 LEU B C 1
ATOM 3942 O O . LEU B 1 213 ? 7.047 -28.656 -11.82 1 98.31 213 LEU B O 1
ATOM 3946 N N . GLN B 1 214 ? 6.504 -29.344 -13.852 1 97.81 214 GLN B N 1
ATOM 3947 C CA . GLN B 1 214 ? 7.645 -30.25 -13.961 1 97.81 214 GLN B CA 1
ATOM 3948 C C . GLN B 1 214 ? 8.883 -29.516 -14.469 1 97.81 214 GLN B C 1
ATOM 3950 O O . GLN B 1 214 ? 8.773 -28.516 -15.172 1 97.81 214 GLN B O 1
ATOM 3955 N N . PRO B 1 215 ? 10.055 -30 -14.102 1 97.25 215 PRO B N 1
ATOM 3956 C CA . PRO B 1 215 ? 11.289 -29.266 -14.367 1 97.25 215 PRO B CA 1
ATOM 3957 C C . PRO B 1 215 ? 11.617 -29.172 -15.859 1 97.25 215 PRO B C 1
ATOM 3959 O O . PRO B 1 215 ? 12.422 -28.328 -16.266 1 97.25 215 PRO B O 1
ATOM 3962 N N . GLU B 1 216 ? 11.008 -30 -16.703 1 97.44 216 GLU B N 1
ATOM 3963 C CA . GLU B 1 216 ? 11.242 -29.969 -18.141 1 97.44 216 GLU B CA 1
ATOM 3964 C C . GLU B 1 216 ? 10.852 -28.609 -18.734 1 97.44 216 GLU B C 1
ATOM 3966 O O . GLU B 1 216 ? 11.289 -28.25 -19.828 1 97.44 216 GLU B O 1
ATOM 3971 N N . ILE B 1 217 ? 10.078 -27.844 -17.984 1 97.75 217 ILE B N 1
ATOM 3972 C CA . ILE B 1 217 ? 9.672 -26.516 -18.422 1 97.75 217 ILE B CA 1
ATOM 3973 C C . ILE B 1 217 ? 10.906 -25.641 -18.625 1 97.75 217 ILE B C 1
ATOM 3975 O O . ILE B 1 217 ? 10.906 -24.75 -19.469 1 97.75 217 ILE B O 1
ATOM 3979 N N . PHE B 1 218 ? 11.945 -25.875 -17.859 1 97.62 218 PHE B N 1
ATOM 3980 C CA . PHE B 1 218 ? 13.133 -25.031 -17.922 1 97.62 218 PHE B CA 1
ATOM 3981 C C . PHE B 1 218 ? 13.828 -25.172 -19.266 1 97.62 218 PHE B C 1
ATOM 3983 O O . PHE B 1 218 ? 14.289 -24.188 -19.828 1 97.62 218 PHE B O 1
ATOM 3990 N N . ASP B 1 219 ? 13.859 -26.328 -19.766 1 96.88 219 ASP B N 1
ATOM 3991 C CA . ASP B 1 219 ? 14.469 -26.562 -21.078 1 96.88 219 ASP B CA 1
ATOM 3992 C C . ASP B 1 219 ? 13.68 -25.859 -22.172 1 96.88 219 ASP B C 1
ATOM 3994 O O . ASP B 1 219 ? 14.258 -25.328 -23.125 1 96.88 219 ASP B O 1
ATOM 3998 N N . ILE B 1 220 ? 12.453 -25.906 -22.031 1 97.19 220 ILE B N 1
ATOM 3999 C CA . ILE B 1 220 ? 11.578 -25.266 -23 1 97.19 220 ILE B CA 1
ATOM 4000 C C . ILE B 1 220 ? 11.75 -23.75 -22.938 1 97.19 220 ILE B C 1
ATOM 4002 O O . ILE B 1 220 ? 11.906 -23.094 -23.969 1 97.19 220 ILE B O 1
ATOM 4006 N N . LEU B 1 221 ? 11.773 -23.203 -21.734 1 95.81 221 LEU B N 1
ATOM 4007 C CA . LEU B 1 221 ? 11.875 -21.766 -21.547 1 95.81 221 LEU B CA 1
ATOM 4008 C C . LEU B 1 221 ? 13.242 -21.25 -22 1 95.81 221 LEU B C 1
ATOM 4010 O O . LEU B 1 221 ? 13.375 -20.094 -22.406 1 95.81 221 LEU B O 1
ATOM 4014 N N . ALA B 1 222 ? 14.25 -22.109 -21.969 1 94 222 ALA B N 1
ATOM 4015 C CA . ALA B 1 222 ? 15.594 -21.734 -22.406 1 94 222 ALA B CA 1
ATOM 4016 C C . ALA B 1 222 ? 15.617 -21.375 -23.875 1 94 222 ALA B C 1
ATOM 4018 O O . ALA B 1 222 ? 16.438 -20.578 -24.312 1 94 222 ALA B O 1
ATOM 4019 N N . ARG B 1 223 ? 14.672 -21.938 -24.609 1 92.88 223 ARG B N 1
ATOM 4020 C CA . ARG B 1 223 ? 14.688 -21.766 -26.062 1 92.88 223 ARG B CA 1
ATOM 4021 C C . ARG B 1 223 ? 13.422 -21.062 -26.547 1 92.88 223 ARG B C 1
ATOM 4023 O O . ARG B 1 223 ? 13.211 -20.906 -27.75 1 92.88 223 ARG B O 1
ATOM 4030 N N . GLN B 1 224 ? 12.695 -20.719 -25.641 1 88.31 224 GLN B N 1
ATOM 4031 C CA . GLN B 1 224 ? 11.406 -20.125 -25.984 1 88.31 224 GLN B CA 1
ATOM 4032 C C . GLN B 1 224 ? 11.578 -18.734 -26.594 1 88.31 224 GLN B C 1
ATOM 4034 O O . GLN B 1 224 ? 12.32 -17.906 -26.047 1 88.31 224 GLN B O 1
ATOM 4039 N N . GLU B 1 225 ? 10.914 -18.5 -27.672 1 88.75 225 GLU B N 1
ATOM 4040 C CA . GLU B 1 225 ? 10.93 -17.188 -28.328 1 88.75 225 GLU B CA 1
ATOM 4041 C C . GLU B 1 225 ? 9.992 -16.203 -27.625 1 88.75 225 GLU B C 1
ATOM 4043 O O . GLU B 1 225 ? 9.117 -16.625 -26.859 1 88.75 225 GLU B O 1
ATOM 4048 N N . ARG B 1 226 ? 10.203 -14.914 -27.953 1 87.75 226 ARG B N 1
ATOM 4049 C CA . ARG B 1 226 ? 9.359 -13.875 -27.391 1 87.75 226 ARG B CA 1
ATOM 4050 C C . ARG B 1 226 ? 7.938 -13.969 -27.938 1 87.75 226 ARG B C 1
ATOM 4052 O O . ARG B 1 226 ? 7.738 -14.289 -29.109 1 87.75 226 ARG B O 1
ATOM 4059 N N . GLY B 1 227 ? 7.027 -13.789 -27.109 1 81.12 227 GLY B N 1
ATOM 4060 C CA . GLY B 1 227 ? 5.617 -13.82 -27.469 1 81.12 227 GLY B CA 1
ATOM 4061 C C . GLY B 1 227 ? 4.91 -12.5 -27.234 1 81.12 227 GLY B C 1
ATOM 4062 O O . GLY B 1 227 ? 5.391 -11.445 -27.656 1 81.12 227 GLY B O 1
ATOM 4063 N N . ALA B 1 228 ? 3.68 -12.609 -26.703 1 72.88 228 ALA B N 1
ATOM 4064 C CA . ALA B 1 228 ? 2.881 -11.414 -26.422 1 72.88 228 ALA B CA 1
ATOM 4065 C C . ALA B 1 228 ? 3.697 -10.375 -25.672 1 72.88 228 ALA B C 1
ATOM 4067 O O . ALA B 1 228 ? 4.438 -10.711 -24.734 1 72.88 228 ALA B O 1
ATOM 4068 N N . GLY B 1 229 ? 3.654 -9.094 -26.125 1 75.62 229 GLY B N 1
ATOM 4069 C CA . GLY B 1 229 ? 4.359 -8 -25.484 1 75.62 229 GLY B CA 1
ATOM 4070 C C . GLY B 1 229 ? 5.859 -8.039 -25.703 1 75.62 229 GLY B C 1
ATOM 4071 O O . GLY B 1 229 ? 6.617 -7.367 -25 1 75.62 229 GLY B O 1
ATOM 4072 N N . ASN B 1 230 ? 6.328 -8.867 -26.516 1 83.88 230 ASN B N 1
ATOM 4073 C CA . ASN B 1 230 ? 7.746 -9.031 -26.812 1 83.88 230 ASN B CA 1
ATOM 4074 C C . ASN B 1 230 ? 8.516 -9.57 -25.609 1 83.88 230 ASN B C 1
ATOM 4076 O O . ASN B 1 230 ? 9.625 -9.125 -25.328 1 83.88 230 ASN B O 1
ATOM 4080 N N . GLU B 1 231 ? 7.832 -10.477 -24.844 1 88.38 231 GLU B N 1
ATOM 4081 C CA . GLU B 1 231 ? 8.383 -11.117 -23.656 1 88.38 231 GLU B CA 1
ATOM 4082 C C . GLU B 1 231 ? 8.305 -12.633 -23.75 1 88.38 231 GLU B C 1
ATOM 4084 O O . GLU B 1 231 ? 7.516 -13.172 -24.531 1 88.38 231 GLU B O 1
ATOM 4089 N N . ILE B 1 232 ? 9.227 -13.281 -23.109 1 91.44 232 ILE B N 1
ATOM 4090 C CA . ILE B 1 232 ? 9.125 -14.727 -22.984 1 91.44 232 ILE B CA 1
ATOM 4091 C C . ILE B 1 232 ? 7.973 -15.086 -22.047 1 91.44 232 ILE B C 1
ATOM 4093 O O . ILE B 1 232 ? 8.031 -14.82 -20.844 1 91.44 232 ILE B O 1
ATOM 4097 N N . GLN B 1 233 ? 6.926 -15.656 -22.641 1 90.31 233 GLN B N 1
ATOM 4098 C CA . GLN B 1 233 ? 5.703 -15.938 -21.891 1 90.31 233 GLN B CA 1
ATOM 4099 C C . GLN B 1 233 ? 5.738 -17.344 -21.281 1 90.31 233 GLN B C 1
ATOM 4101 O O . GLN B 1 233 ? 6.125 -18.297 -21.953 1 90.31 233 GLN B O 1
ATOM 4106 N N . LEU B 1 234 ? 5.266 -17.453 -20.078 1 94.62 234 LEU B N 1
ATOM 4107 C CA . LEU B 1 234 ? 5.156 -18.75 -19.422 1 94.62 234 LEU B CA 1
ATOM 4108 C C . LEU B 1 234 ? 4.105 -19.625 -20.109 1 94.62 234 LEU B C 1
ATOM 4110 O O . LEU B 1 234 ? 4.312 -20.812 -20.297 1 94.62 234 LEU B O 1
ATOM 4114 N N . THR B 1 235 ? 2.947 -19 -20.453 1 92.69 235 THR B N 1
ATOM 4115 C CA . THR B 1 235 ? 1.837 -19.719 -21.078 1 92.69 235 THR B CA 1
ATOM 4116 C C . THR B 1 235 ? 2.287 -20.406 -22.359 1 92.69 235 THR B C 1
ATOM 4118 O O . THR B 1 235 ? 1.914 -21.562 -22.609 1 92.69 235 THR B O 1
ATOM 4121 N N . ASP B 1 236 ? 3.098 -19.75 -23.125 1 91.12 236 ASP B N 1
ATOM 4122 C CA . ASP B 1 236 ? 3.613 -20.344 -24.359 1 91.12 236 ASP B CA 1
ATOM 4123 C C . ASP B 1 236 ? 4.512 -21.547 -24.047 1 91.12 236 ASP B C 1
ATOM 4125 O O . ASP B 1 236 ? 4.488 -22.547 -24.766 1 91.12 236 ASP B O 1
ATOM 4129 N N . GLY B 1 237 ? 5.32 -21.391 -23.062 1 94.81 237 GLY B N 1
ATOM 4130 C CA . GLY B 1 237 ? 6.148 -22.516 -22.625 1 94.81 237 GLY B CA 1
ATOM 4131 C C . GLY B 1 237 ? 5.34 -23.703 -22.141 1 94.81 237 GLY B C 1
ATOM 4132 O O . GLY B 1 237 ? 5.664 -24.844 -22.453 1 94.81 237 GLY B O 1
ATOM 4133 N N . MET B 1 238 ? 4.285 -23.438 -21.422 1 97.06 238 MET B N 1
ATOM 4134 C CA . MET B 1 238 ? 3.424 -24.484 -20.906 1 97.06 238 MET B CA 1
ATOM 4135 C C . MET B 1 238 ? 2.699 -25.203 -22.047 1 97.06 238 MET B C 1
ATOM 4137 O O . MET B 1 238 ? 2.498 -26.422 -22 1 97.06 238 MET B O 1
ATOM 4141 N N . LYS B 1 239 ? 2.314 -24.438 -23 1 94.38 239 LYS B N 1
ATOM 4142 C CA . LYS B 1 239 ? 1.678 -25.016 -24.172 1 94.38 239 LYS B CA 1
ATOM 4143 C C . LYS B 1 239 ? 2.592 -26.047 -24.844 1 94.38 239 LYS B C 1
ATOM 4145 O O . LYS B 1 239 ? 2.141 -27.125 -25.234 1 94.38 239 LYS B O 1
ATOM 4150 N N . ARG B 1 240 ? 3.816 -25.688 -25.016 1 95.06 240 ARG B N 1
ATOM 4151 C CA . ARG B 1 240 ? 4.789 -26.609 -25.594 1 95.06 240 ARG B CA 1
ATOM 4152 C C . ARG B 1 240 ? 5.004 -27.828 -24.703 1 95.06 240 ARG B C 1
ATOM 4154 O O . ARG B 1 240 ? 5.117 -28.953 -25.203 1 95.06 240 ARG B O 1
ATOM 4161 N N . LEU B 1 241 ? 5.094 -27.594 -23.438 1 96.75 241 LEU B N 1
ATOM 4162 C CA . LEU B 1 241 ? 5.254 -28.703 -22.5 1 96.75 241 LEU B CA 1
ATOM 4163 C C . LEU B 1 241 ? 4.055 -29.641 -22.562 1 96.75 241 LEU B C 1
ATOM 4165 O O . LEU B 1 241 ? 4.203 -30.859 -22.406 1 96.75 241 LEU B O 1
ATOM 4169 N N . ALA B 1 242 ? 2.924 -29.109 -22.812 1 96.25 242 ALA B N 1
ATOM 4170 C CA . ALA B 1 242 ? 1.673 -29.875 -22.859 1 96.25 242 ALA B CA 1
ATOM 4171 C C . ALA B 1 242 ? 1.659 -30.859 -24.016 1 96.25 242 ALA B C 1
ATOM 4173 O O . ALA B 1 242 ? 0.868 -31.797 -24.031 1 96.25 242 ALA B O 1
ATOM 4174 N N . GLU B 1 243 ? 2.49 -30.641 -24.969 1 95.25 243 GLU B N 1
ATOM 4175 C CA . GLU B 1 243 ? 2.619 -31.578 -26.094 1 95.25 243 GLU B CA 1
ATOM 4176 C C . GLU B 1 243 ? 3.246 -32.906 -25.641 1 95.25 243 GLU B C 1
ATOM 4178 O O . GLU B 1 243 ? 3.059 -33.938 -26.281 1 95.25 243 GLU B O 1
ATOM 4183 N N . LYS B 1 244 ? 3.943 -32.875 -24.562 1 95.62 244 LYS B N 1
ATOM 4184 C CA . LYS B 1 244 ? 4.707 -34.031 -24.125 1 95.62 244 LYS B CA 1
ATOM 4185 C C . LYS B 1 244 ? 4.207 -34.562 -22.781 1 95.62 244 LYS B C 1
ATOM 4187 O O . LYS B 1 244 ? 4.402 -35.719 -22.469 1 95.62 244 LYS B O 1
ATOM 4192 N N . GLN B 1 245 ? 3.701 -33.688 -22 1 96.62 245 GLN B N 1
ATOM 4193 C CA . GLN B 1 245 ? 3.26 -34.031 -20.656 1 96.62 245 GLN B CA 1
ATOM 4194 C C . GLN B 1 245 ? 1.821 -33.594 -20.406 1 96.62 245 GLN B C 1
ATOM 4196 O O . GLN B 1 245 ? 1.39 -32.562 -20.938 1 96.62 245 GLN B O 1
ATOM 4201 N N . PRO B 1 246 ? 1.135 -34.312 -19.641 1 96.62 246 PRO B N 1
ATOM 4202 C CA . PRO B 1 246 ? -0.249 -33.906 -19.344 1 96.62 246 PRO B CA 1
ATOM 4203 C C . PRO B 1 246 ? -0.344 -32.719 -18.406 1 96.62 246 PRO B C 1
ATOM 4205 O O . PRO B 1 246 ? 0.505 -32.531 -17.531 1 96.62 246 PRO B O 1
ATOM 4208 N N . PHE B 1 247 ? -1.392 -31.938 -18.641 1 98.12 247 PHE B N 1
ATOM 4209 C CA . PHE B 1 247 ? -1.782 -30.844 -17.75 1 98.12 247 PHE B CA 1
ATOM 4210 C C . PHE B 1 247 ? -3.182 -31.078 -17.203 1 98.12 247 PHE B C 1
ATOM 4212 O O . PHE B 1 247 ? -4.074 -31.531 -17.922 1 98.12 247 PHE B O 1
ATOM 4219 N N . HIS B 1 248 ? -3.316 -30.844 -15.961 1 98.44 248 HIS B N 1
ATOM 4220 C CA . HIS B 1 248 ? -4.617 -30.828 -15.305 1 98.44 248 HIS B CA 1
ATOM 4221 C C . HIS B 1 248 ? -4.852 -29.516 -14.578 1 98.44 248 HIS B C 1
ATOM 4223 O O . HIS B 1 248 ? -3.896 -28.797 -14.258 1 98.44 248 HIS B O 1
ATOM 4229 N N . ALA B 1 249 ? -6.078 -29.172 -14.391 1 98.5 249 ALA B N 1
ATOM 4230 C CA . ALA B 1 249 ? -6.43 -27.922 -13.719 1 98.5 249 ALA B CA 1
ATOM 4231 C C . ALA B 1 249 ? -7.453 -28.156 -12.617 1 98.5 249 ALA B C 1
ATOM 4233 O O . ALA B 1 249 ? -8.242 -29.109 -12.68 1 98.5 249 ALA B O 1
ATOM 4234 N N . GLN B 1 250 ? -7.328 -27.422 -11.617 1 97.88 250 GLN B N 1
ATOM 4235 C CA . GLN B 1 250 ? -8.297 -27.422 -10.523 1 97.88 250 GLN B CA 1
ATOM 4236 C C . GLN B 1 250 ? -8.891 -26.047 -10.312 1 97.88 250 GLN B C 1
ATOM 4238 O O . GLN B 1 250 ? -8.164 -25.047 -10.266 1 97.88 250 GLN B O 1
ATOM 4243 N N . LYS B 1 251 ? -10.18 -26.031 -10.273 1 96.81 251 LYS B N 1
ATOM 4244 C CA . LYS B 1 251 ? -10.867 -24.781 -9.969 1 96.81 251 LYS B CA 1
ATOM 4245 C C . LYS B 1 251 ? -10.711 -24.406 -8.5 1 96.81 251 LYS B C 1
ATOM 4247 O O . LYS B 1 251 ? -11.016 -25.203 -7.613 1 96.81 251 LYS B O 1
ATOM 4252 N N . TYR B 1 252 ? -10.156 -23.219 -8.281 1 95.69 252 TYR B N 1
ATOM 4253 C CA . TYR B 1 252 ? -10.008 -22.719 -6.922 1 95.69 252 TYR B CA 1
ATOM 4254 C C . TYR B 1 252 ? -11.375 -22.422 -6.305 1 95.69 252 TYR B C 1
ATOM 4256 O O . TYR B 1 252 ? -12.227 -21.797 -6.945 1 95.69 252 TYR B O 1
ATOM 4264 N N . SER B 1 253 ? -11.562 -22.859 -5.09 1 91.38 253 SER B N 1
ATOM 4265 C CA . SER B 1 253 ? -12.844 -22.703 -4.41 1 91.38 253 SER B CA 1
ATOM 4266 C C . SER B 1 253 ? -13.008 -21.281 -3.852 1 91.38 253 SER B C 1
ATOM 4268 O O . SER B 1 253 ? -14.125 -20.844 -3.58 1 91.38 253 SER B O 1
ATOM 4270 N N . GLY B 1 254 ? -11.938 -20.578 -3.686 1 90.88 254 GLY B N 1
ATOM 4271 C CA . GLY B 1 254 ? -11.984 -19.219 -3.199 1 90.88 254 GLY B CA 1
ATOM 4272 C C . GLY B 1 254 ? -12.023 -18.188 -4.316 1 90.88 254 GLY B C 1
ATOM 4273 O O . GLY B 1 254 ? -12.562 -18.453 -5.391 1 90.88 254 GLY B O 1
ATOM 4274 N N . ARG B 1 255 ? -11.633 -16.984 -3.924 1 91.62 255 ARG B N 1
ATOM 4275 C CA . ARG B 1 255 ? -11.57 -15.883 -4.871 1 91.62 255 ARG B CA 1
ATOM 4276 C C . ARG B 1 255 ? -10.148 -15.336 -4.977 1 91.62 255 ARG B C 1
ATOM 4278 O O . ARG B 1 255 ? -9.43 -15.266 -3.982 1 91.62 255 ARG B O 1
ATOM 4285 N N . THR B 1 256 ? -9.805 -15.062 -6.23 1 94.44 256 THR B N 1
ATOM 4286 C CA . THR B 1 256 ? -8.5 -14.461 -6.453 1 94.44 256 THR B CA 1
ATOM 4287 C C . THR B 1 256 ? -8.641 -12.984 -6.812 1 94.44 256 THR B C 1
ATOM 4289 O O . THR B 1 256 ? -9.516 -12.609 -7.594 1 94.44 256 THR B O 1
ATOM 4292 N N . PHE B 1 257 ? -7.871 -12.125 -6.195 1 94.5 257 PHE B N 1
ATOM 4293 C CA . PHE B 1 257 ? -7.801 -10.719 -6.559 1 94.5 257 PHE B CA 1
ATOM 4294 C C . PHE B 1 257 ? -6.523 -10.422 -7.336 1 94.5 257 PHE B C 1
ATOM 4296 O O . PHE B 1 257 ? -5.422 -10.719 -6.863 1 94.5 257 PHE B O 1
ATOM 4303 N N . ASP B 1 258 ? -6.648 -9.898 -8.516 1 93.75 258 ASP B N 1
ATOM 4304 C CA . ASP B 1 258 ? -5.504 -9.453 -9.305 1 93.75 258 ASP B CA 1
ATOM 4305 C C . ASP B 1 258 ? -4.98 -8.109 -8.805 1 93.75 258 ASP B C 1
ATOM 4307 O O . ASP B 1 258 ? -5.414 -7.051 -9.266 1 93.75 258 ASP B O 1
ATOM 4311 N N . CYS B 1 259 ? -3.934 -8.148 -7.984 1 93.88 259 CYS B N 1
ATOM 4312 C CA . CYS B 1 259 ? -3.377 -6.934 -7.402 1 93.88 259 CYS B CA 1
ATOM 4313 C C . CYS B 1 259 ? -2.326 -6.32 -8.32 1 93.88 259 CYS B C 1
ATOM 4315 O O . CYS B 1 259 ? -1.637 -5.371 -7.934 1 93.88 259 CYS B O 1
ATOM 4317 N N . GLY B 1 260 ? -2.211 -6.883 -9.453 1 90.56 260 GLY B N 1
ATOM 4318 C CA . GLY B 1 260 ? -1.443 -6.215 -10.484 1 90.56 260 GLY B CA 1
ATOM 4319 C C . GLY B 1 260 ? -2.205 -5.086 -11.156 1 90.56 260 GLY B C 1
ATOM 4320 O O . GLY B 1 260 ? -1.606 -4.234 -11.82 1 90.56 260 GLY B O 1
ATOM 4321 N N . SER B 1 261 ? -3.406 -5.137 -11 1 90.88 261 SER B N 1
ATOM 4322 C CA . SER B 1 261 ? -4.254 -4.035 -11.445 1 90.88 261 SER B CA 1
ATOM 4323 C C . SER B 1 261 ? -4.691 -3.164 -10.273 1 90.88 261 SER B C 1
ATOM 4325 O O . SER B 1 261 ? -4.879 -3.662 -9.156 1 90.88 261 SER B O 1
ATOM 4327 N N . LYS B 1 262 ? -4.887 -1.856 -10.578 1 93.94 262 LYS B N 1
ATOM 4328 C CA . LYS B 1 262 ? -5.285 -0.929 -9.523 1 93.94 262 LYS B CA 1
ATOM 4329 C C . LYS B 1 262 ? -6.664 -1.279 -8.969 1 93.94 262 LYS B C 1
ATOM 4331 O O . LYS B 1 262 ? -6.883 -1.242 -7.758 1 93.94 262 LYS B O 1
ATOM 4336 N N . GLN B 1 263 ? -7.566 -1.672 -9.867 1 93.38 263 GLN B N 1
ATOM 4337 C CA . GLN B 1 263 ? -8.922 -2.033 -9.461 1 93.38 263 GLN B CA 1
ATOM 4338 C C . GLN B 1 263 ? -8.914 -3.266 -8.562 1 93.38 263 GLN B C 1
ATOM 4340 O O . GLN B 1 263 ? -9.586 -3.289 -7.527 1 93.38 263 GLN B O 1
ATOM 4345 N N . GLY B 1 264 ? -8.188 -4.262 -9.039 1 93.69 264 GLY B N 1
ATOM 4346 C CA . GLY B 1 264 ? -8.07 -5.461 -8.227 1 93.69 264 GLY B CA 1
ATOM 4347 C C . GLY B 1 264 ? -7.43 -5.207 -6.875 1 93.69 264 GLY B C 1
ATOM 4348 O O . GLY B 1 264 ? -7.832 -5.805 -5.871 1 93.69 264 GLY B O 1
ATOM 4349 N N . PHE B 1 265 ? -6.523 -4.293 -6.902 1 94.81 265 PHE B N 1
ATOM 4350 C CA . PHE B 1 265 ? -5.82 -3.92 -5.68 1 94.81 265 PHE B CA 1
ATOM 4351 C C . PHE B 1 265 ? -6.777 -3.273 -4.684 1 94.81 265 PHE B C 1
ATOM 4353 O O . PHE B 1 265 ? -6.781 -3.625 -3.5 1 94.81 265 PHE B O 1
ATOM 4360 N N . ILE B 1 266 ? -7.586 -2.404 -5.094 1 96.44 266 ILE B N 1
ATOM 4361 C CA . ILE B 1 266 ? -8.562 -1.724 -4.246 1 96.44 266 ILE B CA 1
ATOM 4362 C C . ILE B 1 266 ? -9.586 -2.73 -3.732 1 96.44 266 ILE B C 1
ATOM 4364 O O . ILE B 1 266 ? -9.914 -2.74 -2.543 1 96.44 266 ILE B O 1
ATOM 4368 N N . ALA B 1 267 ? -10.055 -3.57 -4.621 1 95.44 267 ALA B N 1
ATOM 4369 C CA . ALA B 1 267 ? -11.023 -4.59 -4.238 1 95.44 267 ALA B CA 1
ATOM 4370 C C . ALA B 1 267 ? -10.461 -5.508 -3.156 1 95.44 267 ALA B C 1
ATOM 4372 O O . ALA B 1 267 ? -11.164 -5.852 -2.201 1 95.44 267 ALA B O 1
ATOM 4373 N N . ALA B 1 268 ? -9.234 -5.922 -3.352 1 95.88 268 ALA B N 1
ATOM 4374 C CA . ALA B 1 268 ? -8.586 -6.781 -2.365 1 95.88 268 ALA B CA 1
ATOM 4375 C C . ALA B 1 268 ? -8.539 -6.105 -0.997 1 95.88 268 ALA B C 1
ATOM 4377 O O . ALA B 1 268 ? -8.852 -6.734 0.019 1 95.88 268 ALA B O 1
ATOM 4378 N N . ASN B 1 269 ? -8.164 -4.887 -0.962 1 96.56 269 ASN B N 1
ATOM 4379 C CA . ASN B 1 269 ? -8.086 -4.145 0.293 1 96.56 269 ASN B CA 1
ATOM 4380 C C . ASN B 1 269 ? -9.43 -4.117 1.013 1 96.56 269 ASN B C 1
ATOM 4382 O O . ASN B 1 269 ? -9.5 -4.352 2.221 1 96.56 269 ASN B O 1
ATOM 4386 N N . VAL B 1 270 ? -10.445 -3.893 0.277 1 96.12 270 VAL B N 1
ATOM 4387 C CA . VAL B 1 270 ? -11.773 -3.842 0.874 1 96.12 270 VAL B CA 1
ATOM 4388 C C . VAL B 1 270 ? -12.172 -5.23 1.366 1 96.12 270 VAL B C 1
ATOM 4390 O O . VAL B 1 270 ? -12.586 -5.391 2.518 1 96.12 270 VAL B O 1
ATOM 4393 N N . ALA B 1 271 ? -11.977 -6.23 0.559 1 94.88 271 ALA B N 1
ATOM 4394 C CA . ALA B 1 271 ? -12.383 -7.598 0.888 1 94.88 271 ALA B CA 1
ATOM 4395 C C . ALA B 1 271 ? -11.672 -8.094 2.143 1 94.88 271 ALA B C 1
ATOM 4397 O O . ALA B 1 271 ? -12.305 -8.617 3.061 1 94.88 271 ALA B O 1
ATOM 4398 N N . PHE B 1 272 ? -10.398 -7.902 2.18 1 94.5 272 PHE B N 1
ATOM 4399 C CA . PHE B 1 272 ? -9.609 -8.414 3.295 1 94.5 272 PHE B CA 1
ATOM 4400 C C . PHE B 1 272 ? -9.914 -7.633 4.57 1 94.5 272 PHE B C 1
ATOM 4402 O O . PHE B 1 272 ? -9.883 -8.195 5.668 1 94.5 272 PHE B O 1
ATOM 4409 N N . SER B 1 273 ? -10.125 -6.355 4.426 1 95.19 273 SER B N 1
ATOM 4410 C CA . SER B 1 273 ? -10.477 -5.555 5.594 1 95.19 273 SER B CA 1
ATOM 4411 C C . SER B 1 273 ? -11.789 -6.02 6.211 1 95.19 273 SER B C 1
ATOM 4413 O O . SER B 1 273 ? -11.945 -6.016 7.434 1 95.19 273 SER B O 1
ATOM 4415 N N . LEU B 1 274 ? -12.727 -6.434 5.402 1 94.19 274 LEU B N 1
ATOM 4416 C CA . LEU B 1 274 ? -14.039 -6.863 5.863 1 94.19 274 LEU B CA 1
ATOM 4417 C C . LEU B 1 274 ? -13.953 -8.211 6.574 1 94.19 274 LEU B C 1
ATOM 4419 O O . LEU B 1 274 ? -14.867 -8.594 7.301 1 94.19 274 LEU B O 1
ATOM 4423 N N . MET B 1 275 ? -12.859 -8.898 6.383 1 90.38 275 MET B N 1
ATOM 4424 C CA . MET B 1 275 ? -12.672 -10.195 7.02 1 90.38 275 MET B CA 1
ATOM 4425 C C . MET B 1 275 ? -12.078 -10.039 8.414 1 90.38 275 MET B C 1
ATOM 4427 O O . MET B 1 275 ? -12.078 -10.984 9.211 1 90.38 275 MET B O 1
ATOM 4431 N N . ARG B 1 276 ? -11.594 -8.906 8.727 1 90.75 276 ARG B N 1
ATOM 4432 C CA . ARG B 1 276 ? -10.93 -8.68 10.008 1 90.75 276 ARG B CA 1
ATOM 4433 C C . ARG B 1 276 ? -11.922 -8.195 11.062 1 90.75 276 ARG B C 1
ATOM 4435 O O . ARG B 1 276 ? -12.547 -7.148 10.891 1 90.75 276 ARG B O 1
ATOM 4442 N N . SER B 1 277 ? -11.891 -8.852 12.117 1 89.88 277 SER B N 1
ATOM 4443 C CA . SER B 1 277 ? -12.859 -8.555 13.172 1 89.88 277 SER B CA 1
ATOM 4444 C C . SER B 1 277 ? -12.57 -7.199 13.805 1 89.88 277 SER B C 1
ATOM 4446 O O . SER B 1 277 ? -13.492 -6.516 14.266 1 89.88 277 SER B O 1
ATOM 4448 N N . ASP B 1 278 ? -11.336 -6.793 13.836 1 89.12 278 ASP B N 1
ATOM 4449 C CA . ASP B 1 278 ? -10.945 -5.574 14.531 1 89.12 278 ASP B CA 1
ATOM 4450 C C . ASP B 1 278 ? -11.352 -4.332 13.742 1 89.12 278 ASP B C 1
ATOM 4452 O O . ASP B 1 278 ? -11.367 -3.223 14.281 1 89.12 278 ASP B O 1
ATOM 4456 N N . MET B 1 279 ? -11.844 -4.566 12.445 1 91.56 279 MET B N 1
ATOM 4457 C CA . MET B 1 279 ? -12.078 -3.35 11.672 1 91.56 279 MET B CA 1
ATOM 4458 C C . MET B 1 279 ? -13.305 -3.5 10.781 1 91.56 279 MET B C 1
ATOM 4460 O O . MET B 1 279 ? -13.734 -2.539 10.141 1 91.56 279 MET B O 1
ATOM 4464 N N . GLU B 1 280 ? -13.859 -4.582 10.719 1 93.5 280 GLU B N 1
ATOM 4465 C CA . GLU B 1 280 ? -14.945 -4.918 9.812 1 93.5 280 GLU B CA 1
ATOM 4466 C C . GLU B 1 280 ? -16.062 -3.885 9.891 1 93.5 280 GLU B C 1
ATOM 4468 O O . GLU B 1 280 ? -16.484 -3.332 8.867 1 93.5 280 GLU B O 1
ATOM 4473 N N . ALA B 1 281 ? -16.547 -3.623 11.07 1 92.25 281 ALA B N 1
ATOM 4474 C CA . ALA B 1 281 ? -17.703 -2.748 11.25 1 92.25 281 ALA B CA 1
ATOM 4475 C C . ALA B 1 281 ? -17.391 -1.323 10.805 1 92.25 281 ALA B C 1
ATOM 4477 O O . ALA B 1 281 ? -18.188 -0.698 10.094 1 92.25 281 ALA B O 1
ATOM 4478 N N . GLN B 1 282 ? -16.281 -0.867 11.172 1 91.12 282 GLN B N 1
ATOM 4479 C CA . GLN B 1 282 ? -15.883 0.5 10.844 1 91.12 282 GLN B CA 1
ATOM 4480 C C . GLN B 1 282 ? -15.656 0.662 9.344 1 91.12 282 GLN B C 1
ATOM 4482 O O . GLN B 1 282 ? -16.062 1.663 8.758 1 91.12 282 GLN B O 1
ATOM 4487 N N . VAL B 1 283 ? -15.039 -0.306 8.742 1 93.75 283 VAL B N 1
ATOM 4488 C CA . VAL B 1 283 ? -14.758 -0.263 7.309 1 93.75 283 VAL B CA 1
ATOM 4489 C C . VAL B 1 283 ? -16.062 -0.334 6.523 1 93.75 283 VAL B C 1
ATOM 4491 O O . VAL B 1 283 ? -16.266 0.422 5.57 1 93.75 283 VAL B O 1
ATOM 4494 N N . LEU B 1 284 ? -16.891 -1.213 7 1 94.75 284 LEU B N 1
ATOM 4495 C CA . LEU B 1 284 ? -18.172 -1.353 6.328 1 94.75 284 LEU B CA 1
ATOM 4496 C C . LEU B 1 284 ? -18.938 -0.034 6.344 1 94.75 284 LEU B C 1
ATOM 4498 O O . LEU B 1 284 ? -19.438 0.412 5.309 1 94.75 284 LEU B O 1
ATOM 4502 N N . ALA B 1 285 ? -19 0.584 7.469 1 93.31 285 ALA B N 1
ATOM 4503 C CA . ALA B 1 285 ? -19.719 1.848 7.617 1 93.31 285 ALA B CA 1
ATOM 4504 C C . ALA B 1 285 ? -19.109 2.936 6.742 1 93.31 285 ALA B C 1
ATOM 4506 O O . ALA B 1 285 ? -19.812 3.66 6.043 1 93.31 285 ALA B O 1
ATOM 4507 N N . SER B 1 286 ? -17.844 3.025 6.781 1 92.94 286 SER B N 1
ATOM 4508 C CA . SER B 1 286 ? -17.125 4.062 6.047 1 92.94 286 SER B CA 1
ATOM 4509 C C . SER B 1 286 ? -17.281 3.873 4.539 1 92.94 286 SER B C 1
ATOM 4511 O O . SER B 1 286 ? -17.516 4.84 3.811 1 92.94 286 SER B O 1
ATOM 4513 N N . VAL B 1 287 ? -17.141 2.672 4.078 1 94.56 287 VAL B N 1
ATOM 4514 C CA . VAL B 1 287 ? -17.188 2.381 2.648 1 94.56 287 VAL B CA 1
ATOM 4515 C C . VAL B 1 287 ? -18.609 2.598 2.127 1 94.56 287 VAL B C 1
ATOM 4517 O O . VAL B 1 287 ? -18.797 3.141 1.037 1 94.56 287 VAL B O 1
ATOM 4520 N N . LYS B 1 288 ? -19.562 2.215 2.898 1 94.81 288 LYS B N 1
ATOM 4521 C CA . LYS B 1 288 ? -20.953 2.445 2.51 1 94.81 288 LYS B CA 1
ATOM 4522 C C . LYS B 1 288 ? -21.25 3.936 2.375 1 94.81 288 LYS B C 1
ATOM 4524 O O . LYS B 1 288 ? -21.938 4.359 1.438 1 94.81 288 LYS B O 1
ATOM 4529 N N . GLU B 1 289 ? -20.766 4.656 3.332 1 93.5 289 GLU B N 1
ATOM 4530 C CA . GLU B 1 289 ? -20.953 6.105 3.297 1 93.5 289 GLU B CA 1
ATOM 4531 C C . GLU B 1 289 ? -20.312 6.715 2.057 1 93.5 289 GLU B C 1
ATOM 4533 O O . GLU B 1 289 ? -20.891 7.59 1.41 1 93.5 289 GLU B O 1
ATOM 4538 N N . LEU B 1 290 ? -19.141 6.293 1.745 1 93.19 290 LEU B N 1
ATOM 4539 C CA . LEU B 1 290 ? -18.406 6.805 0.593 1 93.19 290 LEU B CA 1
ATOM 4540 C C . LEU B 1 290 ? -19.156 6.5 -0.704 1 93.19 290 LEU B C 1
ATOM 4542 O O . LEU B 1 290 ? -19.234 7.355 -1.589 1 93.19 290 LEU B O 1
ATOM 4546 N N . ILE B 1 291 ? -19.672 5.281 -0.8 1 93.44 291 ILE B N 1
ATOM 4547 C CA . ILE B 1 291 ? -20.406 4.867 -1.988 1 93.44 291 ILE B CA 1
ATOM 4548 C C . ILE B 1 291 ? -21.672 5.707 -2.121 1 93.44 291 ILE B C 1
ATOM 4550 O O . ILE B 1 291 ? -22 6.195 -3.209 1 93.44 291 ILE B O 1
ATOM 4554 N N . ALA B 1 292 ? -22.359 5.887 -1.001 1 92.44 292 ALA B N 1
ATOM 4555 C CA . ALA B 1 292 ? -23.594 6.672 -1.001 1 92.44 292 ALA B CA 1
ATOM 4556 C C . ALA B 1 292 ? -23.328 8.109 -1.434 1 92.44 292 ALA B C 1
ATOM 4558 O O . ALA B 1 292 ? -24.078 8.672 -2.234 1 92.44 292 ALA B O 1
ATOM 4559 N N . ASN B 1 293 ? -22.297 8.695 -0.901 1 89.94 293 ASN B N 1
ATOM 4560 C CA . ASN B 1 293 ? -21.938 10.07 -1.242 1 89.94 293 ASN B CA 1
ATOM 4561 C C . ASN B 1 293 ? -21.547 10.195 -2.713 1 89.94 293 ASN B C 1
ATOM 4563 O O . ASN B 1 293 ? -21.875 11.195 -3.361 1 89.94 293 ASN B O 1
ATOM 4567 N N . HIS B 1 294 ? -20.812 9.234 -3.145 1 89.88 294 HIS B N 1
ATOM 4568 C CA . HIS B 1 294 ? -20.391 9.234 -4.539 1 89.88 294 HIS B CA 1
ATOM 4569 C C . HIS B 1 294 ? -21.594 9.172 -5.48 1 89.88 294 HIS B C 1
ATOM 4571 O O . HIS B 1 294 ? -21.656 9.906 -6.465 1 89.88 294 HIS B O 1
ATOM 4577 N N . GLU B 1 295 ? -22.5 8.352 -5.16 1 88.31 295 GLU B N 1
ATOM 4578 C CA . GLU B 1 295 ? -23.672 8.18 -6.004 1 88.31 295 GLU B CA 1
ATOM 4579 C C . GLU B 1 295 ? -24.562 9.422 -5.973 1 88.31 295 GLU B C 1
ATOM 4581 O O . GLU B 1 295 ? -25.188 9.773 -6.98 1 88.31 295 GLU B O 1
ATOM 4586 N N . SER B 1 296 ? -24.594 10.039 -4.82 1 85.44 296 SER B N 1
ATOM 4587 C CA . SER B 1 296 ? -25.375 11.266 -4.699 1 85.44 296 SER B CA 1
ATOM 4588 C C . SER B 1 296 ? -24.766 12.398 -5.527 1 85.44 296 SER B C 1
ATOM 4590 O O . SER B 1 296 ? -25.484 13.188 -6.133 1 85.44 296 SER B O 1
ATOM 4592 N N . ARG B 1 297 ? -23.5 12.477 -5.578 1 79.44 297 ARG B N 1
ATOM 4593 C CA . ARG B 1 297 ? -22.812 13.508 -6.34 1 79.44 297 ARG B CA 1
ATOM 4594 C C . ARG B 1 297 ? -22.984 13.289 -7.84 1 79.44 297 ARG B C 1
ATOM 4596 O O . ARG B 1 297 ? -23.141 14.258 -8.594 1 79.44 297 ARG B O 1
ATOM 4603 N N . VAL B 1 298 ? -22.922 12.039 -8.227 1 70.31 298 VAL B N 1
ATOM 4604 C CA . VAL B 1 298 ? -23.062 11.711 -9.641 1 70.31 298 VAL B CA 1
ATOM 4605 C C . VAL B 1 298 ? -24.484 12.016 -10.109 1 70.31 298 VAL B C 1
ATOM 4607 O O . VAL B 1 298 ? -24.688 12.508 -11.219 1 70.31 298 VAL B O 1
ATOM 4610 N N . GLN B 1 299 ? -25.406 11.75 -9.203 1 65.5 299 GLN B N 1
ATOM 4611 C CA . GLN B 1 299 ? -26.797 12.047 -9.523 1 65.5 299 GLN B CA 1
ATOM 4612 C C . GLN B 1 299 ? -27.031 13.555 -9.594 1 65.5 299 GLN B C 1
ATOM 4614 O O . GLN B 1 299 ? -27.797 14.031 -10.43 1 65.5 299 GLN B O 1
ATOM 4619 N N . ALA B 1 300 ? -26.266 14.281 -8.68 1 55.97 300 ALA B N 1
ATOM 4620 C CA . ALA B 1 300 ? -26.422 15.727 -8.617 1 55.97 300 ALA B CA 1
ATOM 4621 C C . ALA B 1 300 ? -25.703 16.406 -9.781 1 55.97 300 ALA B C 1
ATOM 4623 O O . ALA B 1 300 ? -26.062 17.516 -10.18 1 55.97 300 ALA B O 1
ATOM 4624 N N . ALA B 1 301 ? -24.703 15.875 -10.273 1 59.75 301 ALA B N 1
ATOM 4625 C CA . ALA B 1 301 ? -23.984 16.438 -11.406 1 59.75 301 ALA B CA 1
ATOM 4626 C C . ALA B 1 301 ? -24.688 16.109 -12.719 1 59.75 301 ALA B C 1
ATOM 4628 O O . ALA B 1 301 ? -24.656 16.906 -13.664 1 59.75 301 ALA B O 1
#

Foldseek 3Di:
DPQQPAAAEEEEEQADQLVQPPPVSVQAGLQQDDQQNGGLQLQQVVQCVVLNHQAYEYAYEPNHVVVVVQLDDDVVVLVVCVVVVVVVVNVVSVVSHDDPPRYYYFYDHDPQEPLVSVLRCLVVSDQHKYKYAHSLWHWDDDHRQVNLQSVVCSVPNAKEFEWAFDDLQCLQVFKAWAFADDDDQFGWTDAIDGRDDSVPGNHRIGGRGIMIHGSVLSVQSVPAAQDPPRHSYSRVSVRVVCVPIIYTYGYDPTDIQRNSHPVSVVVSSLVVQCVDPVCNVVSVVVVVVVVVVVVVVVVVD/DPQQPAAAEEEEEQADQLPQPPPVSVQAGLQQDDQQNGGLQLLQVVQCVVLNHQAYEYAYEPNHVVVVVQQDDDVVVLVVCVVVVVVVVNVVSVVSHDDPPRYYYFYDHDPQEPLVSVLRCLVVSDQHKYKYAHSLWHWDDDHRQVNLQSVVCSVPNAKEFEWAFDDLQCLQVFKAWAFADDDDQFGWTDAIDGRDDSVPGNHRIGGRGIMIHGSVLSVQSVPAAQDPPRHSYSRVSVRVVCVPIIYTYGYDPTDIFRNSHPVSVVVSSLVVQCVDPVCNVVSVVVVVVVVVVVVVVVVVD

Secondary structure (DSSP, 8-state):
--------EEEEE-----GGGTTGGGTS-GGG-EETTEEHHHHHHHHHHHTT--EEEEEE-TT-HHHHHHTS--HHHHHHHHHTT-HHHHHHHHHHSPPTTSEEEEE--S---HHHHHHTTHHHH-SS-EEEE-TTEEEESSS-HHHHHHHHHHHH-SEEEEEEE--GGGGGGSEEEEEEEEETTEEEEEEEEES--GGG-S-SEEEEEEEEE-THHHHHHHHPPP-GGGS--HHHHHHHHTTTS-EEEEE-SSEEEETTSHHHHHHHHHHHHHT-TTTHHHHHHHHHHHHHHHHHHHHH-/--------EEEEE-----GGGTTGGGTS-GGG-EETTEEHHHHHHHHHHHTT--EEEEEE-TT-HHHHHHTS--HHHHHHHHHTT-HHHHHHHHHHSPPTTSEEEEE--S---HHHHHHTTHHHH-SS-EEEE-TTEEEESSS-HHHHHHHHHHHH-SEEEEEEE--GGGGGGSEEEEEEEEETTEEEEEEEEES--GGG-S-SEEEEEEEEE-THHHHHHHHPPP-GGGS--HHHHHHHHTTTS-EEEEE-SSEEEETTSHHHHHHHHHHHHHH-TTTHHHHHHHHHHHHHHHHHHHHH-

Radius of gyration: 26.28 Å; Cα contacts (8 Å, |Δi|>4): 1230; chains: 2; bounding box: 46×93×58 Å

Solvent-accessible surface area (backbone atoms only — not comparable to full-atom values): 31729 Å² total; per-residue (Å²): 128,86,70,69,68,74,57,38,38,31,40,33,62,62,41,68,69,34,71,82,33,51,64,36,25,73,46,34,46,55,52,58,42,61,48,74,34,37,27,35,39,52,56,44,52,52,35,42,48,73,50,58,38,60,32,42,33,36,25,29,29,84,84,40,60,49,60,58,47,52,62,39,87,54,67,67,58,44,50,52,33,52,75,69,64,39,56,68,60,47,54,54,56,58,69,66,44,67,59,88,85,27,64,46,79,42,65,36,89,61,92,43,34,66,20,44,40,56,39,56,44,41,80,81,60,46,93,41,38,30,34,38,40,39,31,44,40,39,77,46,57,95,60,52,59,58,42,57,47,50,53,32,34,75,71,72,37,72,23,34,36,33,23,37,78,54,58,61,88,51,40,48,79,29,40,30,35,21,82,48,59,76,52,95,63,32,27,30,48,71,45,68,41,71,41,28,54,59,92,69,42,74,48,46,34,26,58,54,43,39,38,34,41,48,42,69,50,41,64,45,38,74,68,51,65,65,42,80,92,73,13,21,44,45,66,62,38,49,48,59,46,50,76,80,40,65,40,34,34,26,72,49,88,50,45,73,29,46,48,72,38,67,58,31,35,53,43,41,29,53,53,57,42,58,70,32,83,93,42,21,69,61,41,52,53,49,48,52,50,51,52,52,52,51,52,50,49,62,71,70,101,127,85,70,69,69,72,57,39,36,32,40,35,60,61,42,68,67,34,72,82,32,50,65,36,26,72,46,33,45,54,51,58,42,61,49,75,33,37,27,35,40,52,57,45,50,51,34,42,48,73,51,57,38,59,32,42,35,36,24,28,28,86,83,41,60,48,60,58,47,52,60,41,86,54,65,68,60,44,50,52,33,52,74,70,65,37,55,68,60,45,53,54,54,59,68,65,45,68,60,89,85,28,63,46,77,44,64,36,90,63,92,44,34,66,20,43,40,56,41,56,43,41,80,80,60,44,91,41,40,29,32,36,40,39,30,46,40,39,76,45,57,94,61,52,60,58,42,56,47,50,53,35,34,74,70,71,36,72,24,34,35,33,24,36,78,55,57,62,88,53,40,47,79,29,38,30,34,21,81,49,59,77,52,96,64,34,27,30,47,71,44,69,40,72,42,29,54,59,91,68,42,72,48,45,35,27,56,52,43,39,37,35,39,47,41,69,48,41,64,43,40,74,68,51,64,66,42,80,92,72,16,22,44,45,65,61,38,48,45,59,45,47,75,78,39,64,40,33,34,26,72,50,88,51,44,72,30,46,47,71,38,66,58,31,35,53,45,41,30,52,54,56,43,58,69,33,84,92,41,21,68,61,41,51,53,49,48,51,50,50,52,52,53,50,52,50,49,61,71,70,102